Protein AF-A0A353F305-F1 (afdb_monomer)

Mean predicted aligned error: 6.0 Å

Structure (mmCIF, N/CA/C/O backbone):
data_AF-A0A353F305-F1
#
_entry.id   AF-A0A353F305-F1
#
loop_
_atom_site.group_PDB
_atom_site.id
_atom_site.type_symbol
_atom_site.label_atom_id
_atom_site.label_alt_id
_atom_site.label_comp_id
_atom_site.label_asym_id
_atom_site.label_entity_id
_atom_site.label_seq_id
_atom_site.pdbx_PDB_ins_code
_atom_site.Cartn_x
_atom_site.Cartn_y
_atom_site.Cartn_z
_atom_site.occupancy
_atom_site.B_iso_or_equiv
_atom_site.auth_seq_id
_atom_site.auth_comp_id
_atom_site.auth_asym_id
_atom_site.auth_atom_id
_atom_site.pdbx_PDB_model_num
ATOM 1 N N . MET A 1 1 ? -42.795 -4.005 6.510 1.00 40.19 1 MET A N 1
ATOM 2 C CA . MET A 1 1 ? -41.505 -4.086 7.227 1.00 40.19 1 MET A CA 1
ATOM 3 C C . MET A 1 1 ? -40.415 -3.670 6.259 1.00 40.19 1 MET A C 1
ATOM 5 O O . MET A 1 1 ? -40.220 -4.363 5.271 1.00 40.19 1 MET A O 1
ATOM 9 N N . MET A 1 2 ? -39.778 -2.518 6.470 1.00 42.03 2 MET A N 1
ATOM 10 C CA . MET A 1 2 ? -38.551 -2.191 5.739 1.00 42.03 2 MET A CA 1
ATOM 11 C C . MET A 1 2 ? -37.468 -3.121 6.287 1.00 42.03 2 MET A C 1
ATOM 13 O O . MET A 1 2 ? -37.215 -3.100 7.487 1.00 42.03 2 MET A O 1
ATOM 17 N N . SER A 1 3 ? -36.907 -3.991 5.446 1.00 52.03 3 SER A N 1
ATOM 18 C CA . SER A 1 3 ? -35.740 -4.799 5.810 1.00 52.03 3 SER A CA 1
ATOM 19 C C . SER A 1 3 ? -34.637 -3.868 6.306 1.00 52.03 3 SER A C 1
ATOM 21 O O . SER A 1 3 ? -34.387 -2.848 5.654 1.00 52.03 3 SER A O 1
ATOM 23 N N . GLU A 1 4 ? -33.993 -4.193 7.428 1.00 55.91 4 GLU A N 1
ATOM 24 C CA . GLU A 1 4 ? -32.835 -3.435 7.906 1.00 55.91 4 GLU A CA 1
ATOM 25 C C . GLU A 1 4 ? -31.830 -3.226 6.761 1.00 55.91 4 GLU A C 1
ATOM 27 O O . GLU A 1 4 ? -31.598 -4.146 5.964 1.00 55.91 4 GLU A O 1
ATOM 32 N N . PRO A 1 5 ? -31.266 -2.015 6.613 1.00 62.47 5 PRO A N 1
ATOM 33 C CA . PRO A 1 5 ? -30.293 -1.759 5.568 1.00 62.47 5 PRO A CA 1
ATOM 34 C C . PRO A 1 5 ? -29.101 -2.694 5.764 1.00 62.47 5 PRO A C 1
ATOM 36 O O . PRO A 1 5 ? -28.548 -2.789 6.858 1.00 62.47 5 PRO A O 1
ATOM 39 N N . ALA A 1 6 ? -28.705 -3.388 4.696 1.00 81.94 6 ALA A N 1
ATOM 40 C CA . ALA A 1 6 ? -27.577 -4.301 4.761 1.00 81.94 6 ALA A CA 1
ATOM 41 C C . ALA A 1 6 ? -26.323 -3.578 5.291 1.00 81.94 6 ALA A C 1
ATOM 43 O O . ALA A 1 6 ? -26.004 -2.458 4.884 1.00 81.94 6 ALA A O 1
ATOM 44 N N . LEU A 1 7 ? -25.615 -4.219 6.216 1.00 89.12 7 LEU A N 1
ATOM 45 C CA . LEU A 1 7 ? -24.395 -3.681 6.809 1.00 89.12 7 LEU A CA 1
ATOM 46 C C . LEU A 1 7 ? -23.170 -4.092 5.981 1.00 89.12 7 LEU A C 1
ATOM 48 O O . LEU A 1 7 ? -23.134 -5.207 5.445 1.00 89.12 7 LEU A O 1
ATOM 52 N N . PRO A 1 8 ? -22.141 -3.232 5.870 1.00 91.94 8 PRO A N 1
ATOM 53 C CA . PRO A 1 8 ? -20.895 -3.630 5.237 1.00 91.94 8 PRO A CA 1
ATOM 54 C C . PRO A 1 8 ? -20.197 -4.718 6.049 1.00 91.94 8 PRO A C 1
ATOM 56 O O . PRO A 1 8 ? -20.419 -4.854 7.249 1.00 91.94 8 PRO A O 1
ATOM 59 N N . ALA A 1 9 ? -19.323 -5.487 5.395 1.00 90.94 9 ALA A N 1
ATOM 60 C CA . ALA A 1 9 ? -18.724 -6.688 5.983 1.00 90.94 9 ALA A CA 1
ATOM 61 C C . ALA A 1 9 ? -18.075 -6.457 7.359 1.00 90.94 9 ALA A C 1
ATOM 63 O O . ALA A 1 9 ? -18.191 -7.320 8.210 1.00 90.94 9 ALA A O 1
ATOM 64 N N . TRP A 1 10 ? -17.445 -5.304 7.592 1.00 92.94 10 TRP A N 1
ATOM 65 C CA . TRP A 1 10 ? -16.799 -4.946 8.864 1.00 92.94 10 TRP A CA 1
ATOM 66 C C . TRP A 1 10 ? -17.773 -4.487 9.966 1.00 92.94 10 TRP A C 1
ATOM 68 O O . TRP A 1 10 ? -17.414 -4.451 11.142 1.00 92.94 10 TRP A O 1
ATOM 78 N N . ALA A 1 11 ? -19.001 -4.109 9.605 1.00 92.19 11 ALA A N 1
ATOM 79 C CA . ALA A 1 11 ? -20.019 -3.622 10.537 1.00 92.19 11 ALA A CA 1
ATOM 80 C C . ALA A 1 11 ? -20.963 -4.729 11.026 1.00 92.19 11 ALA A C 1
ATOM 82 O O . ALA A 1 11 ? -21.779 -4.477 11.902 1.00 92.19 11 ALA A O 1
ATOM 83 N N . ARG A 1 12 ? -20.872 -5.940 10.467 1.00 90.31 12 ARG A N 1
ATOM 84 C CA . ARG A 1 12 ? -21.695 -7.083 10.875 1.00 90.31 12 ARG A CA 1
ATOM 85 C C . ARG A 1 12 ? -21.122 -7.751 12.121 1.00 90.31 12 ARG A C 1
ATOM 87 O O . ARG A 1 12 ? -19.905 -7.833 12.256 1.00 90.31 12 ARG A O 1
ATOM 94 N N . ASP A 1 13 ? -21.971 -8.285 12.989 1.00 84.06 13 ASP A N 1
ATOM 95 C CA . ASP A 1 13 ? -21.525 -8.956 14.222 1.00 84.06 13 ASP A CA 1
ATOM 96 C C . ASP A 1 13 ? -20.737 -10.240 13.947 1.00 84.06 13 ASP A C 1
ATOM 98 O O . ASP A 1 13 ? -19.790 -10.563 14.657 1.00 84.06 13 ASP A O 1
ATOM 102 N N . ASP A 1 14 ? -21.043 -10.931 12.848 1.00 86.56 14 ASP A N 1
ATOM 103 C CA . ASP A 1 14 ? -20.325 -12.131 12.416 1.00 86.56 14 ASP A CA 1
ATOM 104 C C . ASP A 1 14 ? -18.966 -11.849 11.753 1.00 86.56 14 ASP A C 1
ATOM 106 O O . ASP A 1 14 ? -18.254 -12.788 11.391 1.00 86.56 14 ASP A O 1
ATOM 110 N N . ALA A 1 15 ? -18.581 -10.576 11.609 1.00 85.81 15 ALA A N 1
ATOM 111 C CA . ALA A 1 15 ? -17.321 -10.167 10.991 1.00 85.81 15 ALA A CA 1
ATOM 112 C C . ALA A 1 15 ? -16.086 -10.555 11.810 1.00 85.81 15 ALA A C 1
ATOM 114 O O . ALA A 1 15 ? -14.981 -10.621 11.260 1.00 85.81 15 ALA A O 1
ATOM 115 N N . PHE A 1 16 ? -16.262 -10.770 13.116 1.00 89.94 16 PHE A N 1
ATOM 116 C CA . PHE A 1 16 ? -15.170 -10.978 14.056 1.00 89.94 16 PHE A CA 1
ATOM 117 C C . PHE A 1 16 ? -15.160 -12.397 14.631 1.00 89.94 16 PHE A C 1
ATOM 119 O O . PHE A 1 16 ? -16.224 -13.009 14.775 1.00 89.94 16 PHE A O 1
ATOM 126 N N . PRO A 1 17 ? -13.972 -12.954 14.939 1.00 88.50 17 PRO A N 1
ATOM 127 C CA . PRO A 1 17 ? -13.858 -14.307 15.469 1.00 88.50 17 PRO A CA 1
ATOM 128 C C . PRO A 1 17 ? -14.573 -14.477 16.813 1.00 88.50 17 PRO A C 1
ATOM 130 O O . PRO A 1 17 ? -14.709 -13.528 17.586 1.00 88.50 17 PRO A O 1
ATOM 133 N N . ILE A 1 18 ? -14.971 -15.713 17.103 1.00 89.38 18 ILE A N 1
ATOM 134 C CA . ILE A 1 18 ? -15.419 -16.128 18.438 1.00 89.38 18 ILE A CA 1
ATOM 135 C C . ILE A 1 18 ? -14.226 -16.021 19.398 1.00 89.38 18 ILE A C 1
ATOM 137 O O . ILE A 1 18 ? -13.089 -16.301 19.000 1.00 89.38 18 ILE A O 1
ATOM 141 N N . HIS A 1 19 ? -14.456 -15.569 20.631 1.00 83.06 19 HIS A N 1
ATOM 142 C CA . HIS A 1 19 ? -13.369 -15.457 21.604 1.00 83.06 19 HIS A CA 1
ATOM 143 C C . HIS A 1 19 ? -12.890 -16.849 22.074 1.00 83.06 19 HIS A C 1
ATOM 145 O O . HIS A 1 19 ? -13.676 -17.794 22.114 1.00 83.06 19 HIS A O 1
ATOM 151 N N . PRO A 1 20 ? -11.597 -17.011 22.411 1.00 80.19 20 PRO A N 1
ATOM 152 C CA . PRO A 1 20 ? -10.997 -18.332 22.624 1.00 80.19 20 PRO A CA 1
ATOM 153 C C . PRO A 1 20 ? -11.258 -18.948 24.010 1.00 80.19 20 PRO A C 1
ATOM 155 O O . PRO A 1 20 ? -10.976 -20.126 24.200 1.00 80.19 20 PRO A O 1
ATOM 158 N N . ASP A 1 21 ? -11.742 -18.166 24.979 1.00 74.31 21 ASP A N 1
ATOM 159 C CA . ASP A 1 21 ? -11.797 -18.546 26.399 1.00 74.31 21 ASP A CA 1
ATOM 160 C C . ASP A 1 21 ? -13.230 -18.514 26.960 1.00 74.31 21 ASP A C 1
ATOM 162 O O . ASP A 1 21 ? -14.075 -17.769 26.482 1.00 74.31 21 ASP A O 1
ATOM 166 N N . THR A 1 22 ? -13.494 -19.290 28.007 1.00 72.38 22 THR A N 1
ATOM 167 C CA . THR A 1 22 ? -14.697 -19.216 28.852 1.00 72.38 22 THR A CA 1
ATOM 168 C C . THR A 1 22 ? -14.679 -18.067 29.872 1.00 72.38 22 THR A C 1
ATOM 170 O O . THR A 1 22 ? -15.702 -17.803 30.509 1.00 72.38 22 THR A O 1
ATOM 173 N N . SER A 1 23 ? -13.538 -17.394 30.057 1.00 77.62 23 SER A N 1
ATOM 174 C CA . SER A 1 23 ? -13.395 -16.262 30.975 1.00 77.62 23 SER A CA 1
ATOM 175 C C . SER A 1 23 ? -14.339 -15.110 30.629 1.00 77.62 23 SER A C 1
ATOM 177 O O . SER A 1 23 ? -14.687 -14.864 29.471 1.00 77.62 23 SER A O 1
ATOM 179 N N . LYS A 1 24 ? -14.718 -14.337 31.651 1.00 86.31 24 LYS A N 1
ATOM 180 C CA . LYS A 1 24 ? -15.660 -13.221 31.489 1.00 86.31 24 LYS A CA 1
ATOM 181 C C . LYS A 1 24 ? -15.101 -12.106 30.607 1.00 86.31 24 LYS A C 1
ATOM 183 O O . LYS A 1 24 ? -15.843 -11.520 29.824 1.00 86.31 24 LYS A O 1
ATOM 188 N N . PHE A 1 25 ? -13.821 -11.786 30.749 1.00 91.69 25 PHE A N 1
ATOM 189 C CA . PHE A 1 25 ? -13.165 -10.719 30.002 1.00 91.69 25 PHE A CA 1
ATOM 190 C C . PHE A 1 25 ? -11.824 -11.190 29.451 1.00 91.69 25 PHE A C 1
ATOM 192 O O . PHE A 1 25 ? -11.230 -12.149 29.951 1.00 91.69 25 PHE A O 1
ATOM 199 N N . GLY A 1 26 ? -11.316 -10.465 28.458 1.00 91.62 26 GLY A N 1
ATOM 200 C CA . GLY A 1 26 ? -9.966 -10.680 27.962 1.00 91.62 26 GLY A CA 1
ATOM 201 C C . GLY A 1 26 ? -9.582 -9.814 26.779 1.00 91.62 26 GLY A C 1
ATOM 202 O O . GLY A 1 26 ? -10.377 -9.006 26.293 1.00 91.62 26 GLY A O 1
ATOM 203 N N . VAL A 1 27 ? -8.334 -9.983 26.350 1.00 90.88 27 VAL A N 1
ATOM 204 C CA . VAL A 1 27 ? -7.743 -9.333 25.179 1.00 90.88 27 VAL A CA 1
ATOM 205 C C . VAL A 1 27 ? -7.069 -10.346 24.268 1.00 90.88 27 VAL A C 1
ATOM 207 O O . VAL A 1 27 ? -6.515 -11.336 24.744 1.00 90.88 27 VAL A O 1
ATOM 210 N N . VAL A 1 28 ? -7.062 -10.068 22.967 1.00 89.00 28 VAL A N 1
ATOM 211 C CA . VAL A 1 28 ? -6.170 -10.727 22.005 1.00 89.00 28 VAL A CA 1
ATOM 212 C C . VAL A 1 28 ? -5.295 -9.653 21.381 1.00 89.00 28 VAL A C 1
ATOM 214 O O . VAL A 1 28 ? -5.805 -8.667 20.845 1.00 89.00 28 VAL A O 1
ATOM 217 N N . ASP A 1 29 ? -3.981 -9.827 21.477 1.00 84.38 29 ASP A N 1
ATOM 218 C CA . ASP A 1 29 ? -3.027 -8.907 20.867 1.00 84.38 29 ASP A CA 1
ATOM 219 C C . ASP A 1 29 ? -2.757 -9.229 19.383 1.00 84.38 29 ASP A C 1
ATOM 221 O O . ASP A 1 29 ? -3.229 -10.222 18.824 1.00 84.38 29 ASP A O 1
ATOM 225 N N . HIS A 1 30 ? -1.956 -8.377 18.744 1.00 77.50 30 HIS A N 1
ATOM 226 C CA . HIS A 1 30 ? -1.519 -8.525 17.351 1.00 77.50 30 HIS A CA 1
ATOM 227 C C . HIS A 1 30 ? -0.726 -9.797 17.050 1.00 77.50 30 HIS A C 1
ATOM 229 O O . HIS A 1 30 ? -0.675 -10.236 15.902 1.00 77.50 30 HIS A O 1
ATOM 235 N N . SER A 1 31 ? -0.125 -10.408 18.070 1.00 80.75 31 SER A N 1
ATOM 236 C CA . SER A 1 31 ? 0.563 -11.693 17.962 1.00 80.75 31 SER A CA 1
ATOM 237 C C . SER A 1 31 ? -0.391 -12.875 18.167 1.00 80.75 31 SER A C 1
ATOM 239 O O . SER A 1 31 ? 0.057 -14.016 18.230 1.00 80.75 31 SER A O 1
ATOM 241 N N . ARG A 1 32 ? -1.708 -12.619 18.235 1.00 82.31 32 ARG A N 1
ATOM 242 C CA . ARG A 1 32 ? -2.770 -13.600 18.512 1.00 82.31 32 ARG A CA 1
ATOM 243 C C . ARG A 1 32 ? -2.651 -14.258 19.883 1.00 82.31 32 ARG A C 1
ATOM 245 O O . ARG A 1 32 ? -3.235 -15.317 20.102 1.00 82.31 32 ARG A O 1
ATOM 252 N N . ILE A 1 33 ? -1.938 -13.629 20.811 1.00 85.38 33 ILE A N 1
ATOM 253 C CA . ILE A 1 33 ? -1.828 -14.122 22.178 1.00 85.38 33 ILE A CA 1
ATOM 254 C C . ILE A 1 33 ? -3.030 -13.596 22.957 1.00 85.38 33 ILE A C 1
ATOM 256 O O . ILE A 1 33 ? -3.271 -12.388 23.024 1.00 85.38 33 ILE A O 1
ATOM 260 N N . SER A 1 34 ? -3.797 -14.516 23.539 1.00 88.56 34 SER A N 1
ATOM 261 C CA . SER A 1 34 ? -4.941 -14.194 24.386 1.00 88.56 34 SER A CA 1
ATOM 262 C C . SER A 1 34 ? -4.531 -14.054 25.849 1.00 88.56 34 SER A C 1
ATOM 264 O O . SER A 1 34 ? -3.698 -14.811 26.350 1.00 88.56 34 SER A O 1
ATOM 266 N N . ARG A 1 35 ? -5.145 -13.103 26.555 1.00 90.06 35 ARG A N 1
ATOM 267 C CA . ARG A 1 35 ? -5.060 -12.979 28.016 1.00 90.06 35 ARG A CA 1
ATOM 268 C C . ARG A 1 35 ? -6.441 -12.759 28.597 1.00 90.06 35 ARG A C 1
ATOM 270 O O . ARG A 1 35 ? -7.194 -11.933 28.087 1.00 90.06 35 ARG A O 1
ATOM 277 N N . SER A 1 36 ? -6.718 -13.461 29.680 1.00 91.94 36 SER A N 1
ATOM 278 C CA . SER A 1 36 ? -8.042 -13.553 30.283 1.00 91.94 36 SER A CA 1
ATOM 279 C C . SER A 1 36 ? -8.077 -12.823 31.620 1.00 91.94 36 SER A C 1
ATOM 281 O O . SER A 1 36 ? -7.071 -12.773 32.328 1.00 91.94 36 SER A O 1
ATOM 283 N N . PHE A 1 37 ? -9.229 -12.243 31.944 1.00 91.81 37 PHE A N 1
ATOM 284 C CA . PHE A 1 37 ? -9.465 -11.488 33.172 1.00 91.81 37 PHE A CA 1
ATOM 285 C C . PHE A 1 37 ? -10.825 -11.857 33.766 1.00 91.81 37 PHE A C 1
ATOM 287 O O . PHE A 1 37 ? -11.800 -12.089 33.041 1.00 91.81 37 PHE A O 1
ATOM 294 N N . GLU A 1 38 ? -10.908 -11.853 35.094 1.00 91.56 38 GLU A N 1
ATOM 295 C CA . GLU A 1 38 ? -12.141 -12.185 35.818 1.00 91.56 38 GLU A CA 1
ATOM 296 C C . GLU A 1 38 ? -13.057 -10.968 35.975 1.00 91.56 38 GLU A C 1
ATOM 298 O O . GLU A 1 38 ? -14.282 -11.091 36.101 1.00 91.56 38 GLU A O 1
ATOM 303 N N . SER A 1 39 ? -12.476 -9.767 35.922 1.00 93.06 39 SER A N 1
ATOM 304 C CA . SER A 1 39 ? -13.190 -8.508 36.102 1.00 93.06 39 SER A CA 1
ATOM 305 C C . SER A 1 39 ? -12.875 -7.476 35.019 1.00 93.06 39 SER A C 1
ATOM 307 O O . SER A 1 39 ? -11.817 -7.464 34.388 1.00 93.06 39 SER A O 1
ATOM 309 N N . LEU A 1 40 ? -13.811 -6.543 34.825 1.00 92.19 40 LEU A N 1
ATOM 310 C CA . LEU A 1 40 ? -13.615 -5.407 33.924 1.00 92.19 40 LEU A CA 1
ATOM 311 C C . LEU A 1 40 ? -12.488 -4.479 34.409 1.00 92.19 40 LEU A C 1
ATOM 313 O O . LEU A 1 40 ? -11.862 -3.805 33.594 1.00 92.19 40 LEU A O 1
ATOM 317 N N . ASP A 1 41 ? -12.249 -4.405 35.717 1.00 93.25 41 ASP A N 1
ATOM 318 C CA . ASP A 1 41 ? -11.237 -3.514 36.282 1.00 93.25 41 ASP A CA 1
ATOM 319 C C . ASP A 1 41 ? -9.818 -4.062 36.083 1.00 93.25 41 ASP A C 1
ATOM 321 O O . ASP A 1 41 ? -8.916 -3.285 35.772 1.00 93.25 41 ASP A O 1
ATOM 325 N N . GLU A 1 42 ? -9.633 -5.385 36.116 1.00 92.44 42 GLU A N 1
ATOM 326 C CA . GLU A 1 42 ? -8.389 -6.033 35.672 1.00 92.44 42 GLU A CA 1
ATOM 327 C C . GLU A 1 42 ? -8.100 -5.755 34.193 1.00 92.44 42 GLU A C 1
ATOM 329 O O . GLU A 1 42 ? -6.986 -5.360 33.841 1.00 92.44 42 GLU A O 1
ATOM 334 N N . LEU A 1 43 ? -9.119 -5.880 33.332 1.00 91.69 43 LEU A N 1
ATOM 335 C CA . LEU A 1 43 ? -8.992 -5.543 31.915 1.00 91.69 43 LEU A CA 1
ATOM 336 C C . LEU A 1 43 ? -8.576 -4.073 31.738 1.00 91.69 43 LEU A C 1
ATOM 338 O O . LEU A 1 43 ? -7.619 -3.788 31.023 1.00 91.69 43 LEU A O 1
ATOM 342 N N . LYS A 1 44 ? -9.237 -3.126 32.416 1.00 92.00 44 LYS A N 1
ATOM 343 C CA . LYS A 1 44 ? -8.851 -1.703 32.371 1.00 92.00 44 LYS A CA 1
ATOM 344 C C . LYS A 1 44 ? -7.405 -1.486 32.808 1.00 92.00 44 LYS A C 1
ATOM 346 O O . LYS A 1 44 ? -6.664 -0.807 32.101 1.00 92.00 44 LYS A O 1
ATOM 351 N N . ALA A 1 45 ? -6.995 -2.075 33.933 1.00 89.75 45 ALA A N 1
ATOM 352 C CA . ALA A 1 45 ? -5.632 -1.954 34.444 1.00 89.75 45 ALA A CA 1
ATOM 353 C C . ALA A 1 45 ? -4.602 -2.459 33.422 1.00 89.75 45 ALA A C 1
ATOM 355 O O . ALA A 1 45 ? -3.586 -1.803 33.185 1.00 89.75 45 ALA A O 1
ATOM 356 N N . HIS A 1 46 ? -4.899 -3.572 32.744 1.00 88.62 46 HIS A N 1
ATOM 357 C CA . HIS A 1 46 ? -4.064 -4.087 31.665 1.00 88.62 46 HIS A CA 1
ATOM 358 C C . HIS A 1 46 ? -3.957 -3.106 30.484 1.00 88.62 46 HIS A C 1
ATOM 360 O O . HIS A 1 46 ? -2.856 -2.817 30.008 1.00 88.62 46 HIS A O 1
ATOM 366 N N . LEU A 1 47 ? -5.085 -2.548 30.032 1.00 86.19 47 LEU A N 1
ATOM 367 C CA . LEU A 1 47 ? -5.135 -1.613 28.901 1.00 86.19 47 LEU A CA 1
ATOM 368 C C . LEU A 1 47 ? -4.424 -0.280 29.181 1.00 86.19 47 LEU A C 1
ATOM 370 O O . LEU A 1 47 ? -3.913 0.346 28.250 1.00 86.19 47 LEU A O 1
ATOM 374 N N . GLU A 1 48 ? -4.377 0.164 30.436 1.00 85.69 48 GLU A N 1
ATOM 375 C CA . GLU A 1 48 ? -3.710 1.413 30.824 1.00 85.69 48 GLU A CA 1
ATOM 376 C C . GLU A 1 48 ? -2.184 1.320 30.808 1.00 85.69 48 GLU A C 1
ATOM 378 O O . GLU A 1 48 ? -1.519 2.325 30.561 1.00 85.69 48 GLU A O 1
ATOM 383 N N . VAL A 1 49 ? -1.639 0.132 31.074 1.00 80.62 49 VAL A N 1
ATOM 384 C CA . VAL A 1 49 ? -0.189 -0.099 31.197 1.00 80.62 49 VAL A CA 1
ATOM 385 C C . VAL A 1 49 ? 0.392 -0.777 29.953 1.00 80.62 49 VAL A C 1
ATOM 387 O O . VAL A 1 49 ? 1.595 -0.692 29.702 1.00 80.62 49 VAL A O 1
ATOM 390 N N . GLY A 1 50 ? -0.439 -1.448 29.149 1.00 70.50 50 GLY A N 1
ATOM 391 C CA . GLY A 1 50 ? 0.021 -2.148 27.953 1.00 70.50 50 GLY A CA 1
ATOM 392 C C . GLY A 1 50 ? 0.758 -1.219 26.983 1.00 70.50 50 GLY A C 1
ATOM 393 O O . GLY A 1 50 ? 0.399 -0.055 26.828 1.00 70.50 50 GLY A O 1
ATOM 394 N N . LYS A 1 51 ? 1.740 -1.748 26.256 1.00 65.56 51 LYS A N 1
ATOM 395 C CA . LYS A 1 51 ? 2.393 -1.050 25.138 1.00 65.56 51 LYS A CA 1
ATOM 396 C C . LYS A 1 51 ? 1.937 -1.653 23.811 1.00 65.56 51 LYS A C 1
ATOM 398 O O . LYS A 1 51 ? 1.510 -2.802 23.777 1.00 65.56 51 LYS A O 1
ATOM 403 N N . GLY A 1 52 ? 1.994 -0.876 22.733 1.00 63.66 52 GLY A N 1
ATOM 404 C CA . GLY A 1 52 ? 1.633 -1.340 21.389 1.00 63.66 52 GLY A CA 1
ATOM 405 C C . GLY A 1 52 ? 0.151 -1.199 21.036 1.00 63.66 52 GLY A C 1
ATOM 406 O O . GLY A 1 52 ? -0.613 -0.488 21.690 1.00 63.66 52 GLY A O 1
ATOM 407 N N . ARG A 1 53 ? -0.258 -1.847 19.952 1.00 64.94 53 ARG A N 1
ATOM 408 C CA . ARG A 1 53 ? -1.610 -1.742 19.406 1.00 64.94 53 ARG A CA 1
ATOM 409 C C . ARG A 1 53 ? -2.562 -2.713 20.114 1.00 64.94 53 ARG A C 1
ATOM 411 O O . ARG A 1 53 ? -2.174 -3.836 20.425 1.00 64.94 53 ARG A O 1
ATOM 418 N N . LEU A 1 54 ? -3.774 -2.248 20.413 1.00 70.19 54 LEU A N 1
ATOM 419 C CA . LEU A 1 54 ? -4.850 -3.087 20.938 1.00 70.19 54 LEU A CA 1
ATOM 420 C C . LEU A 1 54 ? -5.648 -3.620 19.761 1.00 70.19 54 LEU A C 1
ATOM 422 O O . LEU A 1 54 ? -6.166 -2.821 18.984 1.00 70.19 54 LEU A O 1
ATOM 426 N N . ASP A 1 55 ? -5.736 -4.941 19.652 1.00 77.19 55 ASP A N 1
ATOM 427 C CA . ASP A 1 55 ? -6.443 -5.554 18.538 1.00 77.19 55 ASP A CA 1
ATOM 428 C C . ASP A 1 55 ? -7.854 -5.963 18.953 1.00 77.19 55 ASP A C 1
ATOM 430 O O . ASP A 1 55 ? -8.819 -5.417 18.433 1.00 77.19 55 ASP A O 1
ATOM 434 N N . TRP A 1 56 ? -8.007 -6.845 19.940 1.00 89.38 56 TRP A N 1
ATOM 435 C CA . TRP A 1 56 ? -9.335 -7.333 20.318 1.00 89.38 56 TRP A CA 1
ATOM 436 C C . TRP A 1 56 ? -9.545 -7.380 21.816 1.00 89.38 56 TRP A C 1
ATOM 438 O O . TRP A 1 56 ? -8.614 -7.626 22.583 1.00 89.38 56 TRP A O 1
ATOM 448 N N . VAL A 1 57 ? -10.804 -7.232 22.214 1.00 92.50 57 VAL A N 1
ATOM 449 C CA . VAL A 1 57 ? -11.282 -7.502 23.570 1.00 92.50 57 VAL A CA 1
ATOM 450 C C . VAL A 1 57 ? -12.528 -8.385 23.519 1.00 92.50 57 VAL A C 1
ATOM 452 O O . VAL A 1 57 ? -13.230 -8.409 22.508 1.00 92.50 57 VAL A O 1
ATOM 455 N N . TRP A 1 58 ? -12.831 -9.095 24.603 1.00 92.50 58 TRP A N 1
ATOM 456 C CA . TRP A 1 58 ? -14.135 -9.740 24.789 1.00 92.50 58 TRP A CA 1
ATOM 457 C C . TRP A 1 58 ? -14.728 -9.421 26.160 1.00 92.50 58 TRP A C 1
ATOM 459 O O . TRP A 1 58 ? -14.029 -9.023 27.097 1.00 92.50 58 TRP A O 1
ATOM 469 N N . THR A 1 59 ? -16.050 -9.553 26.252 1.00 90.75 59 THR A N 1
ATOM 470 C CA . THR A 1 59 ? -16.835 -9.326 27.472 1.00 90.75 59 THR A CA 1
ATOM 471 C C . THR A 1 59 ? -17.966 -10.346 27.537 1.00 90.75 59 THR A C 1
ATOM 473 O O . THR A 1 59 ? -18.352 -10.850 26.486 1.00 90.75 59 THR A O 1
ATOM 476 N N . PRO A 1 60 ? -18.638 -10.541 28.687 1.00 87.38 60 PRO A N 1
ATOM 477 C CA . PRO A 1 60 ? -19.723 -11.520 28.797 1.00 87.38 60 PRO A CA 1
ATOM 478 C C . PRO A 1 60 ? -20.961 -11.188 27.951 1.00 87.38 60 PRO A C 1
ATOM 480 O O . PRO A 1 60 ? -21.916 -11.954 27.929 1.00 87.38 60 PRO A O 1
ATOM 483 N N . LYS A 1 61 ? -20.997 -10.004 27.323 1.00 86.00 61 LYS A N 1
ATOM 484 C CA . LYS A 1 61 ? -22.116 -9.540 26.496 1.00 86.00 61 LYS A CA 1
ATOM 485 C C . LYS A 1 61 ? -22.046 -10.015 25.044 1.00 86.00 61 LYS A C 1
ATOM 487 O O . LYS A 1 61 ? -23.026 -9.837 24.332 1.00 86.00 61 LYS A O 1
ATOM 492 N N . SER A 1 62 ? -20.899 -10.527 24.606 1.00 84.31 62 SER A N 1
ATOM 493 C CA . SER A 1 62 ? -20.645 -10.938 23.226 1.00 84.31 62 SER A CA 1
ATOM 494 C C . SER A 1 62 ? -19.838 -12.227 23.241 1.00 84.31 62 SER A C 1
ATOM 496 O O . SER A 1 62 ? -18.813 -12.300 23.909 1.00 84.31 62 SER A O 1
ATOM 498 N N . ASP A 1 63 ? -20.278 -13.209 22.466 1.00 87.12 63 ASP A N 1
ATOM 499 C CA . ASP A 1 63 ? -19.547 -14.445 22.172 1.00 87.12 63 ASP A CA 1
ATOM 500 C C . ASP A 1 63 ? -18.367 -14.214 21.206 1.00 87.12 63 ASP A C 1
ATOM 502 O O . ASP A 1 63 ? -17.521 -15.085 20.986 1.00 87.12 63 ASP A O 1
ATOM 506 N N . ARG A 1 64 ? -18.276 -13.013 20.632 1.00 90.25 64 ARG A N 1
ATOM 507 C CA . ARG A 1 64 ? -17.241 -12.615 19.678 1.00 90.25 64 ARG A CA 1
ATOM 508 C C . ARG A 1 64 ? -16.314 -11.551 20.226 1.00 90.25 64 ARG A C 1
ATOM 510 O O . ARG A 1 64 ? -16.677 -10.751 21.092 1.00 90.25 64 ARG A O 1
ATOM 517 N N . LEU A 1 65 ? -15.116 -11.542 19.654 1.00 92.25 65 LEU A N 1
ATOM 518 C CA . LEU A 1 65 ? -14.152 -10.464 19.794 1.00 92.25 65 LEU A CA 1
ATOM 519 C C . LEU A 1 65 ? -14.742 -9.160 19.243 1.00 92.25 65 LEU A C 1
ATOM 521 O O . LEU A 1 65 ? -15.359 -9.151 18.180 1.00 92.25 65 LEU A O 1
ATOM 525 N N . VAL A 1 66 ? -14.514 -8.059 19.951 1.00 92.81 66 VAL A N 1
ATOM 526 C CA . VAL A 1 66 ? -14.970 -6.716 19.572 1.00 92.81 66 VAL A CA 1
ATOM 527 C C . VAL A 1 66 ? -13.817 -5.722 19.641 1.00 92.81 66 VAL A C 1
ATOM 529 O O . VAL A 1 66 ? -12.787 -5.986 20.275 1.00 92.81 66 VAL A O 1
ATOM 532 N N . ALA A 1 67 ? -13.986 -4.571 18.993 1.00 92.62 67 ALA A N 1
ATOM 533 C CA . ALA A 1 67 ? -13.043 -3.475 19.147 1.00 92.62 67 ALA A CA 1
ATOM 534 C C . ALA A 1 67 ? -13.110 -2.914 20.584 1.00 92.62 67 ALA A C 1
ATOM 536 O O . ALA A 1 67 ? -14.203 -2.830 21.157 1.00 92.62 67 ALA A O 1
ATOM 537 N N . PRO A 1 68 ? -11.987 -2.472 21.182 1.00 92.00 68 PRO A N 1
ATOM 538 C CA . PRO A 1 68 ? -11.998 -1.816 22.493 1.00 92.00 68 PRO A CA 1
ATOM 539 C C . PRO A 1 68 ? -12.985 -0.640 22.589 1.00 92.00 68 PRO A C 1
ATOM 541 O O . PRO A 1 68 ? -13.601 -0.419 23.634 1.00 92.00 68 PRO A O 1
ATOM 544 N N . GLU A 1 69 ? -13.157 0.092 21.488 1.00 92.12 69 GLU A N 1
ATOM 545 C CA . GLU A 1 69 ? -14.046 1.243 21.348 1.00 92.12 69 GLU A CA 1
ATOM 546 C C . GLU A 1 69 ? -15.533 0.882 21.497 1.00 92.12 69 GLU A C 1
ATOM 548 O O . GLU A 1 69 ? -16.345 1.739 21.840 1.00 92.12 69 GLU A O 1
ATOM 553 N N . GLU A 1 70 ? -15.904 -0.389 21.314 1.00 92.19 70 GLU A N 1
ATOM 554 C CA . GLU A 1 70 ? -17.286 -0.868 21.466 1.00 92.19 70 GLU A CA 1
ATOM 555 C C . GLU A 1 70 ? -17.726 -0.972 22.930 1.00 92.19 70 GLU A C 1
ATOM 557 O O . GLU A 1 70 ? -18.903 -1.191 23.219 1.00 92.19 70 GLU A O 1
ATOM 562 N N . ILE A 1 71 ? -16.802 -0.792 23.880 1.00 92.44 71 ILE A N 1
ATOM 563 C CA . ILE A 1 71 ? -17.081 -0.870 25.312 1.00 92.44 71 ILE A CA 1
ATOM 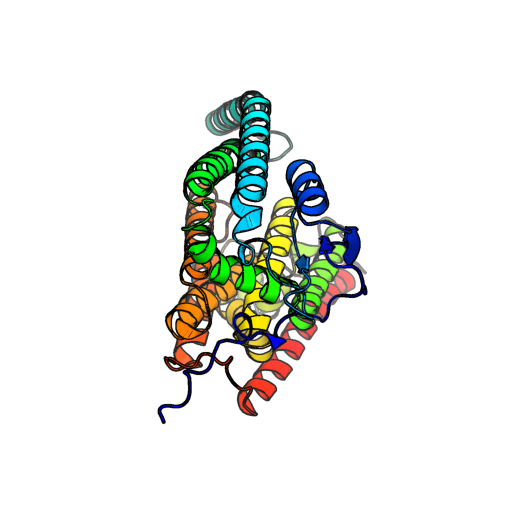564 C C . ILE A 1 71 ? -16.935 0.530 25.923 1.00 92.44 71 ILE A C 1
ATOM 566 O O . ILE A 1 71 ? -15.840 0.909 26.346 1.00 92.44 71 ILE A O 1
ATOM 570 N N . PRO A 1 72 ? -18.035 1.290 26.113 1.00 92.31 72 PRO A N 1
ATOM 571 C CA . PRO A 1 72 ? -17.966 2.655 26.642 1.00 92.31 72 PRO A CA 1
ATOM 572 C C . PRO A 1 72 ? -17.255 2.771 27.992 1.00 92.31 72 PRO A C 1
ATOM 574 O O . PRO A 1 72 ? -16.621 3.777 28.309 1.00 92.31 72 PRO A O 1
ATOM 577 N N . LYS A 1 73 ? -17.312 1.710 28.805 1.00 93.06 73 LYS A N 1
ATOM 578 C CA . LYS A 1 73 ? -16.638 1.652 30.108 1.00 93.06 73 LYS A CA 1
ATOM 579 C C . LYS A 1 73 ? -15.106 1.670 30.007 1.00 93.06 73 LYS A C 1
ATOM 581 O O . LYS A 1 73 ? -14.474 1.978 31.016 1.00 93.06 73 LYS A O 1
ATOM 586 N N . LEU A 1 74 ? -14.527 1.375 28.841 1.00 92.12 74 LEU A N 1
ATOM 587 C CA . LEU A 1 74 ? -13.085 1.433 28.588 1.00 92.12 74 LEU A CA 1
ATOM 588 C C . LEU A 1 74 ? -12.597 2.821 28.151 1.00 92.12 74 LEU A C 1
ATOM 590 O O . LEU A 1 74 ? -11.389 3.038 28.112 1.00 92.12 74 LEU A O 1
ATOM 594 N N . ALA A 1 75 ? -13.494 3.781 27.889 1.00 92.00 75 ALA A N 1
ATOM 595 C CA . ALA A 1 75 ? -13.125 5.099 27.366 1.00 92.00 75 ALA A CA 1
ATOM 596 C C . ALA A 1 75 ? -12.041 5.812 28.188 1.00 92.00 75 ALA A C 1
ATOM 598 O O . ALA A 1 75 ? -11.092 6.345 27.620 1.00 92.00 75 ALA A O 1
ATOM 599 N N . GLY A 1 76 ? -12.125 5.760 29.522 1.00 91.94 76 GLY A N 1
ATOM 600 C CA . GLY A 1 76 ? -11.110 6.354 30.400 1.00 91.94 76 GLY A CA 1
ATOM 601 C C . GLY A 1 76 ? -9.726 5.715 30.237 1.00 91.94 76 GLY A C 1
ATOM 602 O O . GLY A 1 76 ? -8.726 6.427 30.129 1.00 91.94 76 GLY A O 1
ATOM 603 N N . SER A 1 77 ? -9.671 4.386 30.149 1.00 91.31 77 SER A N 1
ATOM 604 C CA . SER A 1 77 ? -8.424 3.636 29.980 1.00 91.31 77 SER A CA 1
ATOM 605 C C . SER A 1 77 ? -7.821 3.850 28.587 1.00 91.31 77 SER A C 1
ATOM 607 O O . SER A 1 77 ? -6.622 4.102 28.471 1.00 91.31 77 SER A O 1
ATOM 609 N N . LEU A 1 78 ? -8.649 3.867 27.535 1.00 90.19 78 LEU A N 1
ATOM 610 C CA . LEU A 1 78 ? -8.213 4.188 26.169 1.00 90.19 78 LEU A CA 1
ATOM 611 C C . LEU A 1 78 ? -7.724 5.636 26.050 1.00 90.19 78 LEU A C 1
ATOM 613 O O . LEU A 1 78 ? -6.693 5.890 25.428 1.00 90.19 78 LEU A O 1
ATOM 617 N N . LYS A 1 79 ? -8.404 6.587 26.703 1.00 91.44 79 LYS A N 1
ATOM 618 C CA . LYS A 1 79 ? -7.967 7.986 26.782 1.00 91.44 79 LYS A CA 1
ATOM 619 C C . LYS A 1 79 ? -6.590 8.101 27.423 1.00 91.44 79 LYS A C 1
ATOM 621 O O . LYS A 1 79 ? -5.709 8.755 26.867 1.00 91.44 79 LYS A O 1
ATOM 626 N N . LYS A 1 80 ? -6.390 7.455 28.575 1.00 90.06 80 LYS A N 1
ATOM 627 C CA . LYS A 1 80 ? -5.104 7.450 29.283 1.00 90.06 80 LYS A CA 1
ATOM 628 C C . LYS A 1 80 ? -3.998 6.862 28.409 1.00 90.06 80 LYS A C 1
ATOM 630 O O . LYS A 1 80 ? -2.951 7.486 28.264 1.00 90.06 80 LYS A O 1
ATOM 635 N N . ARG A 1 81 ? -4.266 5.733 27.748 1.00 88.50 81 ARG A N 1
ATOM 636 C CA . ARG A 1 81 ? -3.346 5.105 26.791 1.00 88.50 81 ARG A CA 1
ATOM 637 C C . ARG A 1 81 ? -2.974 6.043 25.637 1.00 88.50 81 ARG A C 1
ATOM 639 O O . ARG A 1 81 ? -1.795 6.226 25.352 1.00 88.50 81 ARG A O 1
ATOM 646 N N . CYS A 1 82 ? -3.962 6.686 25.018 1.00 88.56 82 CYS A N 1
ATOM 647 C CA . CYS A 1 82 ? -3.752 7.646 23.933 1.00 88.56 82 CYS A CA 1
ATOM 648 C C . CYS A 1 82 ? -2.862 8.826 24.365 1.00 88.56 82 CYS A C 1
ATOM 650 O O . CYS A 1 82 ? -2.006 9.277 23.604 1.00 88.56 82 CYS A O 1
ATOM 652 N N . LEU A 1 83 ? -3.031 9.318 25.597 1.00 90.88 83 LEU A N 1
ATOM 653 C CA . LEU A 1 83 ? -2.202 10.390 26.156 1.00 90.88 83 LEU A CA 1
ATOM 654 C C . LEU A 1 83 ? -0.770 9.937 26.459 1.00 90.88 83 LEU A C 1
ATOM 656 O O . LEU A 1 83 ? 0.151 10.724 26.251 1.00 90.88 83 LEU A O 1
ATOM 660 N N . ILE A 1 84 ? -0.579 8.694 26.912 1.00 89.44 84 ILE A N 1
ATOM 661 C CA . ILE A 1 84 ? 0.752 8.108 27.124 1.00 89.44 84 ILE A CA 1
ATOM 662 C C . ILE A 1 84 ? 1.508 8.040 25.794 1.00 89.44 84 ILE A C 1
ATOM 664 O O . ILE A 1 84 ? 2.600 8.593 25.701 1.00 89.44 84 ILE A O 1
ATOM 668 N N . PHE A 1 85 ? 0.907 7.476 24.741 1.00 88.56 85 PHE A N 1
ATOM 669 C CA . PHE A 1 85 ? 1.550 7.412 23.420 1.00 88.56 85 PHE A CA 1
ATOM 670 C C . PHE A 1 85 ? 1.843 8.796 22.845 1.00 88.56 85 PHE A C 1
ATOM 672 O O . PHE A 1 85 ? 2.942 9.051 22.366 1.00 88.56 85 PHE A O 1
ATOM 679 N N . ALA A 1 86 ? 0.914 9.744 22.986 1.00 90.94 86 ALA A N 1
ATOM 680 C CA . ALA A 1 86 ? 1.169 11.116 22.567 1.00 90.94 86 ALA A CA 1
ATOM 681 C C . ALA A 1 86 ? 2.271 11.814 23.390 1.00 90.94 86 ALA A C 1
ATOM 683 O O . ALA A 1 86 ? 2.852 12.798 22.931 1.00 90.94 86 ALA A O 1
ATOM 684 N N . ALA A 1 87 ? 2.544 11.383 24.622 1.00 92.12 87 ALA A N 1
ATOM 685 C CA . ALA A 1 87 ? 3.676 11.878 25.400 1.00 92.12 87 ALA A CA 1
ATOM 686 C C . ALA A 1 87 ? 4.993 11.245 24.928 1.00 92.12 87 ALA A C 1
ATOM 688 O O . ALA A 1 87 ? 5.964 11.976 24.732 1.00 92.12 87 ALA A O 1
ATOM 689 N N . GLU A 1 88 ? 5.000 9.932 24.685 1.00 91.81 88 GLU A N 1
ATOM 690 C CA . GLU A 1 88 ? 6.145 9.195 24.133 1.00 91.81 88 GLU A CA 1
ATOM 691 C C . GLU A 1 88 ? 6.563 9.746 22.759 1.00 91.81 88 GLU A C 1
ATOM 693 O O . GLU A 1 88 ? 7.742 10.021 22.547 1.00 91.81 88 GLU A O 1
ATOM 698 N N . ASP A 1 89 ? 5.609 10.015 21.864 1.00 92.44 89 ASP A N 1
ATOM 699 C CA . ASP A 1 89 ? 5.864 10.588 20.536 1.00 92.44 89 ASP A CA 1
ATOM 700 C C . ASP A 1 89 ? 6.454 12.011 20.600 1.00 92.44 89 ASP A C 1
ATOM 702 O O . ASP A 1 89 ? 7.346 12.356 19.819 1.00 92.44 89 ASP A O 1
ATOM 706 N N . VAL A 1 90 ? 5.996 12.854 21.541 1.00 94.75 90 VAL A N 1
ATOM 707 C CA . VAL A 1 90 ? 6.599 14.184 21.764 1.00 94.75 90 VAL A CA 1
ATOM 708 C C . VAL A 1 90 ? 8.014 14.057 22.300 1.00 94.75 90 VAL A C 1
ATOM 710 O O . VAL A 1 90 ? 8.888 14.811 21.870 1.00 94.75 90 VAL A O 1
ATOM 713 N N . ASP A 1 91 ? 8.243 13.153 23.250 1.00 95.00 91 ASP A N 1
ATOM 714 C CA . ASP A 1 91 ? 9.573 12.950 23.815 1.00 95.00 91 ASP A CA 1
ATOM 715 C C . ASP A 1 91 ? 10.541 12.416 22.753 1.00 95.00 91 ASP A C 1
ATOM 717 O O . ASP A 1 91 ? 11.649 12.932 22.610 1.00 95.00 91 ASP A O 1
ATOM 721 N N . TYR A 1 92 ? 10.087 11.476 21.921 1.00 93.69 92 TYR A N 1
ATOM 722 C CA . TYR A 1 92 ? 10.835 10.990 20.768 1.00 93.69 92 TYR A CA 1
ATOM 723 C C . TYR A 1 92 ? 11.184 12.129 19.804 1.00 93.69 92 TYR A C 1
ATOM 725 O O . TYR A 1 92 ? 12.364 12.345 19.529 1.00 93.69 92 TYR A O 1
ATOM 733 N N . ALA A 1 93 ? 10.193 12.919 19.369 1.00 94.62 93 ALA A N 1
ATOM 734 C CA . ALA A 1 93 ? 10.415 14.065 18.486 1.00 94.62 93 ALA A CA 1
ATOM 735 C C . ALA A 1 93 ? 11.390 15.086 19.091 1.00 94.62 93 ALA A C 1
ATOM 737 O O . ALA A 1 93 ? 12.234 15.640 18.392 1.00 94.62 93 ALA A O 1
ATOM 738 N N . ARG A 1 94 ? 11.301 15.342 20.401 1.00 96.38 94 ARG A N 1
ATOM 739 C CA . ARG A 1 94 ? 12.211 16.253 21.106 1.00 96.38 94 ARG A CA 1
ATOM 740 C C . ARG A 1 94 ? 13.648 15.732 21.094 1.00 96.38 94 ARG A C 1
ATOM 742 O O . ARG A 1 94 ? 14.564 16.528 20.911 1.00 96.38 94 ARG A O 1
ATOM 749 N N . ARG A 1 95 ? 13.852 14.424 21.279 1.00 96.31 95 ARG A N 1
ATOM 750 C CA . ARG A 1 95 ? 15.183 13.791 21.262 1.00 96.31 95 ARG A CA 1
ATOM 751 C C . ARG A 1 95 ? 15.797 13.766 19.862 1.00 96.31 95 ARG A C 1
ATOM 753 O O . ARG A 1 95 ? 17.005 13.939 19.729 1.00 96.31 95 ARG A O 1
ATOM 760 N N . THR A 1 96 ? 14.991 13.563 18.823 1.00 95.50 96 THR A N 1
ATOM 761 C CA . THR A 1 96 ? 15.462 13.474 17.430 1.00 95.50 96 THR A CA 1
ATOM 762 C C . THR A 1 96 ? 15.594 14.835 16.744 1.00 95.50 96 THR A C 1
ATOM 764 O O . THR A 1 96 ? 16.384 14.961 15.801 1.00 95.50 96 THR A O 1
ATOM 767 N N . ALA A 1 97 ? 14.881 15.867 17.212 1.00 96.56 97 ALA A N 1
ATOM 768 C CA . ALA A 1 97 ? 14.880 17.201 16.611 1.00 96.56 97 ALA A CA 1
ATOM 769 C C . ALA A 1 97 ? 16.278 17.830 16.452 1.00 96.56 97 ALA A C 1
ATOM 771 O O . ALA A 1 97 ? 16.556 18.308 15.352 1.00 96.56 97 ALA A O 1
ATOM 772 N N . PRO A 1 98 ? 17.187 17.814 17.452 1.00 97.12 98 PRO A N 1
ATOM 773 C CA . PRO A 1 98 ? 18.520 18.393 17.286 1.00 97.12 98 PRO A CA 1
ATOM 774 C C . PRO A 1 98 ? 19.330 17.672 16.206 1.00 97.12 98 PRO A C 1
ATOM 776 O O . PRO A 1 98 ? 19.868 18.314 15.309 1.00 97.12 98 PRO A O 1
ATOM 779 N N . LEU A 1 99 ? 19.363 16.335 16.245 1.00 95.88 99 LEU A N 1
ATOM 780 C CA . LEU A 1 99 ? 20.130 15.519 15.300 1.00 95.88 99 LEU A CA 1
ATOM 781 C C . LEU A 1 99 ? 19.626 15.702 13.865 1.00 95.88 99 LEU A C 1
ATOM 783 O O . LEU A 1 99 ? 20.398 15.985 12.952 1.00 95.88 99 LEU A O 1
ATOM 787 N N . THR A 1 100 ? 18.318 15.552 13.670 1.00 95.75 100 THR A N 1
ATOM 788 C CA . THR A 1 100 ? 17.703 15.673 12.344 1.00 95.75 100 THR A CA 1
ATOM 789 C C . THR A 1 100 ? 17.725 17.111 11.833 1.00 95.75 100 THR A C 1
ATOM 791 O O . THR A 1 100 ? 17.941 17.322 10.644 1.00 95.75 100 THR A O 1
ATOM 794 N N . GLY A 1 101 ? 17.575 18.105 12.713 1.00 96.06 101 GLY A N 1
ATOM 795 C CA . GLY A 1 101 ? 17.706 19.521 12.371 1.00 96.06 101 GLY A CA 1
ATOM 796 C C . GLY A 1 101 ? 19.120 19.876 11.909 1.00 96.06 101 GLY A C 1
ATOM 797 O O . GLY A 1 101 ? 19.280 20.474 10.848 1.00 96.06 101 GLY A O 1
ATOM 798 N N . ILE A 1 102 ? 20.151 19.437 12.641 1.00 97.50 102 ILE A N 1
ATOM 799 C CA . ILE A 1 102 ? 21.557 19.597 12.231 1.00 97.50 102 ILE A CA 1
ATOM 800 C C . ILE A 1 102 ? 21.811 18.890 10.898 1.00 97.50 102 ILE A C 1
ATOM 802 O O . ILE A 1 102 ? 22.449 19.467 10.022 1.00 97.50 102 ILE A O 1
ATOM 806 N N . ALA A 1 103 ? 21.282 17.679 10.705 1.00 95.00 103 ALA A N 1
ATOM 807 C CA . ALA A 1 103 ? 21.420 16.959 9.443 1.00 95.00 103 ALA A CA 1
ATOM 808 C C . ALA A 1 103 ? 20.789 17.724 8.265 1.00 95.00 103 ALA A C 1
ATOM 810 O O . ALA A 1 103 ? 21.377 17.771 7.186 1.00 95.00 103 ALA A O 1
ATOM 811 N N . VAL A 1 104 ? 19.629 18.365 8.456 1.00 96.00 104 VAL A N 1
ATOM 812 C CA . VAL A 1 104 ? 19.013 19.230 7.434 1.00 96.00 104 VAL A CA 1
ATOM 813 C C . VAL A 1 104 ? 19.899 20.435 7.129 1.00 96.00 104 VAL A C 1
ATOM 815 O O . VAL A 1 104 ? 20.158 20.708 5.959 1.00 96.00 104 VAL A O 1
ATOM 818 N N . LEU A 1 105 ? 20.409 21.124 8.154 1.00 97.50 105 LEU A N 1
ATOM 819 C CA . LEU A 1 105 ? 21.301 22.276 7.975 1.00 97.50 105 LEU A CA 1
ATOM 820 C C . LEU A 1 105 ? 22.603 21.888 7.262 1.00 97.50 105 LEU A C 1
ATOM 822 O O . LEU A 1 105 ? 23.032 22.581 6.342 1.00 97.50 105 LEU A O 1
ATOM 826 N N . TYR A 1 106 ? 23.200 20.756 7.634 1.00 96.31 106 TYR A N 1
ATOM 827 C CA . TYR A 1 106 ? 24.385 20.220 6.971 1.00 96.31 106 TYR A CA 1
ATOM 828 C C . TYR A 1 106 ? 24.080 19.801 5.530 1.00 96.31 106 TYR A C 1
ATOM 830 O O . TYR A 1 106 ? 24.835 20.131 4.620 1.00 96.31 106 TYR A O 1
ATOM 838 N N . GLY A 1 107 ? 22.935 19.158 5.290 1.00 94.44 107 GLY A N 1
ATOM 839 C CA . GLY A 1 107 ? 22.476 18.834 3.942 1.00 94.44 107 GLY A CA 1
ATOM 840 C C . GLY A 1 107 ? 22.311 20.077 3.069 1.00 94.44 107 GLY A C 1
ATOM 841 O O . GLY A 1 107 ? 22.744 20.081 1.917 1.00 94.44 107 GLY A O 1
ATOM 842 N N . LEU A 1 108 ? 21.762 21.156 3.632 1.00 95.62 108 LEU A N 1
ATOM 843 C CA . LEU A 1 108 ? 21.607 22.435 2.943 1.00 95.62 108 LEU A CA 1
ATOM 844 C C . LEU A 1 108 ? 22.969 23.054 2.629 1.00 95.62 108 LEU A C 1
ATOM 846 O O . LEU A 1 108 ? 23.202 23.474 1.499 1.00 95.62 108 LEU A O 1
ATOM 850 N N . TYR A 1 109 ? 23.885 23.051 3.597 1.00 96.69 109 TYR A N 1
ATOM 851 C CA . TYR A 1 109 ? 25.260 23.495 3.395 1.00 96.69 109 TYR A CA 1
ATOM 852 C C . TYR A 1 109 ? 25.948 22.714 2.266 1.00 96.69 109 TYR A C 1
ATOM 854 O O . TYR A 1 109 ? 26.525 23.325 1.365 1.00 96.69 109 TYR A O 1
ATOM 862 N N . CYS A 1 110 ? 25.841 21.383 2.259 1.00 95.19 110 CYS A N 1
ATOM 863 C CA . CYS A 1 110 ? 26.425 20.549 1.213 1.00 95.19 110 CYS A CA 1
ATOM 864 C C . CYS A 1 110 ? 25.828 20.847 -0.162 1.00 95.19 110 CYS A C 1
ATOM 866 O O . CYS A 1 110 ? 26.572 20.972 -1.131 1.00 95.19 110 CYS A O 1
ATOM 868 N N . PHE A 1 111 ? 24.507 21.014 -0.247 1.00 92.25 111 PHE A N 1
ATOM 869 C CA . PHE A 1 111 ? 23.838 21.393 -1.488 1.00 92.25 111 PHE A CA 1
ATOM 870 C C . PHE A 1 111 ? 24.333 22.743 -2.025 1.00 92.25 111 PHE A C 1
ATOM 872 O O . PHE A 1 111 ? 24.691 22.828 -3.198 1.00 92.25 111 PHE A O 1
ATOM 879 N N . LEU A 1 112 ? 24.399 23.770 -1.173 1.00 95.00 112 LEU A N 1
ATOM 880 C CA . 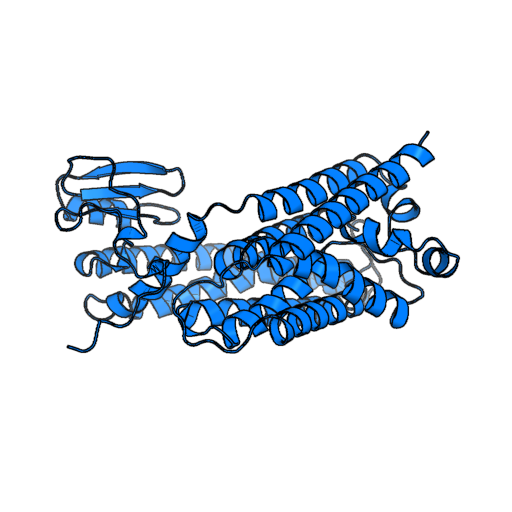LEU A 1 112 ? 24.815 25.121 -1.567 1.00 95.00 112 LEU A CA 1
ATOM 881 C C . LEU A 1 112 ? 26.289 25.199 -1.989 1.00 95.00 112 LEU A C 1
ATOM 883 O O . LEU A 1 112 ? 26.634 26.029 -2.822 1.00 95.00 112 LEU A O 1
ATOM 887 N N . ASN A 1 113 ? 27.144 24.329 -1.447 1.00 96.00 113 ASN A N 1
ATOM 888 C CA . ASN A 1 113 ? 28.583 24.313 -1.731 1.00 96.00 113 ASN A CA 1
ATOM 889 C C . ASN A 1 113 ? 29.000 23.211 -2.722 1.00 96.00 113 ASN A C 1
ATOM 891 O O . ASN A 1 113 ? 30.190 22.979 -2.914 1.00 96.00 113 ASN A O 1
ATOM 895 N N . GLY A 1 114 ? 28.046 22.495 -3.329 1.00 91.75 114 GLY A N 1
ATOM 896 C CA . GLY A 1 114 ? 28.344 21.416 -4.278 1.00 91.75 114 GLY A CA 1
ATOM 897 C C . GLY A 1 114 ? 29.070 20.208 -3.666 1.00 91.75 114 GLY A C 1
ATOM 898 O O . GLY A 1 114 ? 29.682 19.423 -4.386 1.00 91.75 114 GLY A O 1
ATOM 899 N N . ILE A 1 115 ? 29.004 20.036 -2.345 1.00 94.06 115 ILE A N 1
ATOM 900 C CA . ILE A 1 115 ? 29.621 18.914 -1.632 1.00 94.06 115 ILE A CA 1
ATOM 901 C C . ILE A 1 115 ? 28.741 17.676 -1.812 1.00 94.06 115 ILE A C 1
ATOM 903 O O . ILE A 1 115 ? 27.513 17.772 -1.763 1.00 94.06 115 ILE A O 1
ATOM 907 N N . SER A 1 116 ? 29.364 16.507 -1.987 1.00 90.94 116 SER A N 1
ATOM 908 C CA . SER A 1 116 ? 28.664 15.224 -2.141 1.00 90.94 116 SER A CA 1
ATOM 909 C C . SER A 1 116 ? 28.984 14.245 -0.999 1.00 90.94 116 SER A C 1
ATOM 911 O O . SER A 1 116 ? 29.856 13.383 -1.151 1.00 90.94 116 SER A O 1
ATOM 913 N N . PRO A 1 117 ? 28.328 14.373 0.171 1.00 84.50 117 PRO A N 1
ATOM 914 C CA . PRO A 1 117 ? 28.581 13.509 1.319 1.00 84.50 117 PRO A CA 1
ATOM 915 C C . PRO A 1 117 ? 28.220 12.059 1.015 1.00 84.50 117 PRO A C 1
ATOM 917 O O . PRO A 1 117 ? 27.154 11.781 0.467 1.00 84.50 117 PRO A O 1
ATOM 920 N N . PHE A 1 118 ? 29.090 11.127 1.409 1.00 83.38 118 PHE A N 1
ATOM 921 C CA . PHE A 1 118 ? 28.851 9.682 1.276 1.00 83.38 118 PHE A CA 1
ATOM 922 C C . PHE A 1 118 ? 28.512 9.234 -0.160 1.00 83.38 118 PHE A C 1
ATOM 924 O O . PHE A 1 118 ? 27.803 8.251 -0.355 1.00 83.38 118 PHE A O 1
ATOM 931 N N . GLY A 1 119 ? 28.985 9.975 -1.170 1.00 78.38 119 GLY A N 1
ATOM 932 C CA . GLY A 1 119 ? 28.708 9.697 -2.581 1.00 78.38 119 GLY A CA 1
ATOM 933 C C . GLY A 1 119 ? 27.336 10.167 -3.077 1.00 78.38 119 GLY A C 1
ATOM 934 O O . GLY A 1 119 ? 27.031 9.985 -4.253 1.00 78.38 119 GLY A O 1
ATOM 935 N N . PHE A 1 120 ? 26.517 10.804 -2.233 1.00 74.81 120 PHE A N 1
ATOM 936 C CA . PHE A 1 120 ? 25.262 11.416 -2.664 1.00 74.81 120 PHE A CA 1
ATOM 937 C C . PHE A 1 120 ? 25.511 12.831 -3.190 1.00 74.81 120 PHE A C 1
ATOM 939 O O . PHE A 1 120 ? 26.070 13.646 -2.456 1.00 74.81 120 PHE A O 1
ATOM 946 N N . PRO A 1 121 ? 25.032 13.185 -4.397 1.00 84.25 121 PRO A N 1
ATOM 947 C CA . PRO A 1 121 ? 24.947 14.575 -4.827 1.00 84.25 121 PRO A CA 1
ATOM 948 C C . PRO A 1 121 ? 24.280 15.441 -3.753 1.00 84.25 121 PRO A C 1
ATOM 950 O O . PRO A 1 121 ? 23.270 15.029 -3.177 1.00 84.25 121 PRO A O 1
ATOM 953 N N . GLY A 1 122 ? 24.785 16.657 -3.521 1.00 84.56 122 GLY A N 1
ATOM 954 C CA . GLY A 1 122 ? 24.335 17.516 -2.415 1.00 84.56 122 GLY A CA 1
ATOM 955 C C . GLY A 1 122 ? 22.812 17.699 -2.321 1.00 84.56 122 GLY A C 1
ATOM 956 O O . GLY A 1 122 ? 22.257 17.683 -1.227 1.00 84.56 122 GLY A O 1
ATOM 957 N N . ILE A 1 123 ? 22.105 17.767 -3.458 1.00 82.94 123 ILE A N 1
ATOM 958 C CA . ILE A 1 123 ? 20.632 17.829 -3.479 1.00 82.94 123 ILE A CA 1
ATOM 959 C C . ILE A 1 123 ? 19.965 16.539 -2.980 1.00 82.94 123 ILE A C 1
ATOM 961 O O . ILE A 1 123 ? 18.980 16.604 -2.253 1.00 82.94 123 ILE A O 1
ATOM 965 N N . GLN A 1 124 ? 20.486 15.364 -3.348 1.00 80.62 124 GLN A N 1
ATOM 966 C CA . GLN A 1 124 ? 19.947 14.081 -2.889 1.00 80.62 124 GLN A CA 1
ATOM 967 C C . GLN A 1 124 ? 20.161 13.929 -1.386 1.00 80.62 124 GLN A C 1
ATOM 969 O O . GLN A 1 124 ? 19.250 13.509 -0.674 1.00 80.62 124 GLN A O 1
ATOM 974 N N . PHE A 1 125 ? 21.338 14.333 -0.904 1.00 86.38 125 PHE A N 1
ATOM 975 C CA . PHE A 1 125 ? 21.649 14.318 0.517 1.00 86.38 125 PHE A CA 1
ATOM 976 C C . PHE A 1 125 ? 20.753 15.285 1.309 1.00 86.38 125 PHE A C 1
ATOM 978 O O . PHE A 1 125 ? 20.182 14.879 2.316 1.00 86.38 125 PHE A O 1
ATOM 985 N N . LEU A 1 126 ? 20.537 16.516 0.825 1.00 88.12 126 LEU A N 1
ATOM 986 C CA . LEU A 1 126 ? 19.588 17.460 1.432 1.00 88.12 126 LEU A CA 1
ATOM 987 C C . LEU A 1 126 ? 18.173 16.880 1.508 1.00 88.12 126 LEU A C 1
ATOM 989 O O . LEU A 1 126 ? 17.516 16.961 2.542 1.00 88.12 126 LEU A O 1
ATOM 993 N N . VAL A 1 127 ? 17.682 16.282 0.425 1.00 82.62 127 VAL A N 1
ATOM 994 C CA . VAL A 1 127 ? 16.337 15.707 0.452 1.00 82.62 127 VAL A CA 1
ATOM 995 C C . VAL A 1 127 ? 16.271 14.542 1.440 1.00 82.62 127 VAL A C 1
ATOM 997 O O . VAL A 1 127 ? 15.329 14.481 2.225 1.00 82.62 127 VAL A O 1
ATOM 1000 N N . LEU A 1 128 ? 17.280 13.666 1.480 1.00 83.81 128 LEU A N 1
ATOM 1001 C CA . LEU A 1 128 ? 17.358 12.581 2.461 1.00 83.81 128 LEU A CA 1
ATOM 1002 C C . LEU A 1 128 ? 17.306 13.102 3.906 1.00 83.81 128 LEU A C 1
ATOM 1004 O O . LEU A 1 128 ? 16.591 12.535 4.733 1.00 83.81 128 LEU A O 1
ATOM 1008 N N . THR A 1 129 ? 18.020 14.183 4.222 1.00 90.25 129 THR A N 1
ATOM 1009 C CA . THR A 1 129 ? 18.012 14.750 5.576 1.00 90.25 129 THR A CA 1
ATOM 1010 C C . THR A 1 129 ? 16.683 15.426 5.906 1.00 90.25 129 THR A C 1
ATOM 1012 O O . THR A 1 129 ? 16.184 15.257 7.021 1.00 90.25 129 THR A O 1
ATOM 1015 N N . VAL A 1 130 ? 16.035 16.084 4.935 1.00 88.00 130 VAL A N 1
ATOM 1016 C CA . VAL A 1 130 ? 14.655 16.588 5.074 1.00 88.00 130 VAL A CA 1
ATOM 1017 C C . VAL A 1 130 ? 13.679 15.440 5.329 1.00 88.00 130 VAL A C 1
ATOM 1019 O O . VAL A 1 130 ? 12.852 15.535 6.232 1.00 88.00 130 VAL A O 1
ATOM 1022 N N . PHE A 1 131 ? 13.798 14.323 4.609 1.00 82.94 131 PHE A N 1
ATOM 1023 C CA . PHE A 1 131 ? 13.011 13.117 4.874 1.00 82.94 131 PHE A CA 1
ATOM 1024 C C . PHE A 1 131 ? 13.244 12.565 6.273 1.00 82.94 131 PHE A C 1
ATOM 1026 O O . PHE A 1 131 ? 12.280 12.227 6.960 1.00 82.94 131 PHE A O 1
ATOM 1033 N N . GLY A 1 132 ? 14.503 12.505 6.707 1.00 85.88 132 GLY A N 1
ATOM 1034 C CA . GLY A 1 132 ? 14.861 12.108 8.063 1.00 85.88 132 GLY A CA 1
ATOM 1035 C C . GLY A 1 132 ? 14.169 12.990 9.102 1.00 85.88 132 GLY A C 1
ATOM 1036 O O . GLY A 1 132 ? 13.529 12.475 10.014 1.00 85.88 132 GLY A O 1
ATOM 1037 N N . PHE A 1 133 ? 14.202 14.312 8.926 1.00 91.06 133 PHE A N 1
ATOM 1038 C CA . PHE A 1 133 ? 13.489 15.244 9.800 1.00 91.06 133 PHE A CA 1
ATOM 1039 C C . PHE A 1 133 ? 11.971 15.035 9.773 1.00 91.06 133 PHE A C 1
ATOM 1041 O O . PHE A 1 133 ? 11.332 14.950 10.823 1.00 91.06 133 PHE A O 1
ATOM 1048 N N . LEU A 1 134 ? 11.376 14.909 8.586 1.00 86.94 134 LEU A N 1
ATOM 1049 C CA . LEU A 1 134 ? 9.937 14.696 8.457 1.00 86.94 134 LEU A CA 1
ATOM 1050 C C . LEU A 1 134 ? 9.495 13.394 9.135 1.00 86.94 134 LEU A C 1
ATOM 1052 O O . LEU A 1 134 ? 8.483 13.381 9.833 1.00 86.94 134 LEU A O 1
ATOM 1056 N N . TYR A 1 135 ? 10.256 12.314 8.963 1.00 84.62 135 TYR A N 1
ATOM 1057 C CA . TYR A 1 135 ? 9.907 10.996 9.479 1.00 84.62 135 TYR A CA 1
ATOM 1058 C C . TYR A 1 135 ? 10.184 10.845 10.977 1.00 84.62 135 TYR A C 1
ATOM 1060 O O . TYR A 1 135 ? 9.323 10.347 11.698 1.00 84.62 135 TYR A O 1
ATOM 1068 N N . PHE A 1 136 ? 11.357 11.271 11.452 1.00 89.00 136 PHE A N 1
ATOM 1069 C CA . PHE A 1 136 ? 11.789 11.051 12.836 1.00 89.00 136 PHE A CA 1
ATOM 1070 C C . PHE A 1 136 ? 11.416 12.192 13.790 1.00 89.00 136 PHE A C 1
ATOM 1072 O O . PHE A 1 136 ? 11.444 11.982 14.999 1.00 89.00 136 PHE A O 1
ATOM 1079 N N . THR A 1 137 ? 11.042 13.373 13.284 1.00 92.75 137 THR A N 1
ATOM 1080 C CA . THR A 1 137 ? 10.731 14.546 14.123 1.00 92.75 137 THR A CA 1
ATOM 1081 C C . THR A 1 137 ? 9.334 15.088 13.854 1.00 92.75 137 THR A C 1
ATOM 1083 O O . THR A 1 137 ? 8.485 15.086 14.747 1.00 92.75 137 THR A O 1
ATOM 1086 N N . ALA A 1 138 ? 9.057 15.530 12.623 1.00 89.81 138 ALA A N 1
ATOM 1087 C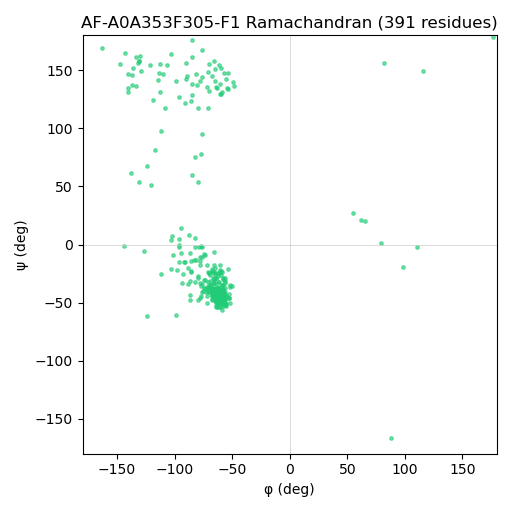 CA . ALA A 1 138 ? 7.802 16.218 12.321 1.00 89.81 138 ALA A CA 1
ATOM 1088 C C . ALA A 1 138 ? 6.584 15.289 12.442 1.00 89.81 138 ALA A C 1
ATOM 1090 O O . ALA A 1 138 ? 5.563 15.683 13.005 1.00 89.81 138 ALA A O 1
ATOM 1091 N N . ARG A 1 139 ? 6.689 14.048 11.947 1.00 87.94 139 ARG A N 1
ATOM 1092 C CA . ARG A 1 139 ? 5.610 13.058 12.013 1.00 87.94 139 ARG A CA 1
ATOM 1093 C C . ARG A 1 139 ? 5.270 12.662 13.457 1.00 87.94 139 ARG A C 1
ATOM 1095 O O . ARG A 1 139 ? 4.100 12.819 13.789 1.00 87.94 139 ARG A O 1
ATOM 1102 N N . PRO A 1 140 ? 6.201 12.212 14.325 1.00 90.88 140 PRO A N 1
ATOM 1103 C CA . PRO A 1 140 ? 5.866 11.890 15.715 1.00 90.88 140 PRO A CA 1
ATOM 1104 C C . PRO A 1 140 ? 5.270 13.090 16.459 1.00 90.88 140 PRO A C 1
ATOM 1106 O O . PRO A 1 140 ? 4.245 12.963 17.120 1.00 90.88 140 PRO A O 1
ATOM 1109 N N . TRP A 1 141 ? 5.810 14.298 16.255 1.00 93.69 141 TRP A N 1
ATOM 1110 C CA . TRP A 1 141 ? 5.222 15.514 16.825 1.00 93.69 141 TRP A CA 1
ATOM 1111 C C . TRP A 1 141 ? 3.772 15.751 16.363 1.00 93.69 141 TRP A C 1
ATOM 1113 O O . TRP A 1 141 ? 2.895 16.098 17.161 1.00 93.69 141 TRP A O 1
ATOM 1123 N N . TRP A 1 142 ? 3.504 15.551 15.072 1.00 90.25 142 TRP A N 1
ATOM 1124 C CA . TRP A 1 142 ? 2.174 15.697 14.489 1.00 90.25 142 TRP A CA 1
ATOM 1125 C C . TRP A 1 142 ? 1.197 14.627 14.988 1.00 90.25 142 TRP A C 1
ATOM 1127 O O . TRP A 1 142 ? 0.070 14.960 15.359 1.00 90.25 142 TRP A O 1
ATOM 1137 N N . GLU A 1 143 ? 1.621 13.364 15.047 1.00 87.38 143 GLU A N 1
ATOM 1138 C CA . GLU A 1 143 ? 0.814 12.263 15.584 1.00 87.38 143 GLU A CA 1
ATOM 1139 C C . GLU A 1 143 ? 0.513 12.464 17.069 1.00 87.38 143 GLU A C 1
ATOM 1141 O O . GLU A 1 143 ? -0.639 12.323 17.473 1.00 87.38 143 GLU A O 1
ATOM 1146 N N . ALA A 1 144 ? 1.468 12.948 17.862 1.00 91.50 144 ALA A N 1
ATOM 1147 C CA . ALA A 1 144 ? 1.204 13.315 19.245 1.00 91.50 144 ALA A CA 1
ATOM 1148 C C . ALA A 1 144 ? 0.137 14.408 19.380 1.00 91.50 144 ALA A C 1
ATOM 1150 O O . ALA A 1 144 ? -0.753 14.329 20.232 1.00 91.50 144 ALA A O 1
ATOM 1151 N N . ARG A 1 145 ? 0.204 15.449 18.539 1.00 92.38 145 ARG A N 1
ATOM 1152 C CA . ARG A 1 145 ? -0.792 16.528 18.545 1.00 92.38 145 ARG A CA 1
ATOM 1153 C C . ARG A 1 145 ? -2.180 15.990 18.196 1.00 92.38 145 ARG A C 1
ATOM 1155 O O . ARG A 1 145 ? -3.149 16.346 18.868 1.00 92.38 145 ARG A O 1
ATOM 1162 N N . LYS A 1 146 ? -2.274 15.111 17.193 1.00 87.19 146 LYS A N 1
ATOM 1163 C CA . LYS A 1 146 ? -3.527 14.420 16.857 1.00 87.19 146 LYS A CA 1
ATOM 1164 C C . LYS A 1 146 ? -4.010 13.532 17.994 1.00 87.19 146 LYS A C 1
ATOM 1166 O O . LYS A 1 146 ? -5.184 13.608 18.323 1.00 87.19 146 LYS A O 1
ATOM 1171 N N . GLY A 1 147 ? -3.133 12.741 18.608 1.00 86.69 147 GLY A N 1
ATOM 1172 C CA . GLY A 1 147 ? -3.469 11.844 19.713 1.00 86.69 147 GLY A CA 1
ATOM 1173 C C . GLY A 1 147 ? -4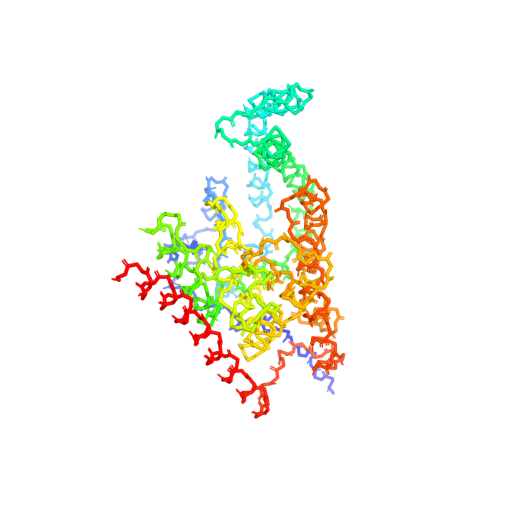.037 12.603 20.910 1.00 86.69 147 GLY A C 1
ATOM 1174 O O . GLY A 1 147 ? -5.082 12.236 21.439 1.00 86.69 147 GLY A O 1
ATOM 1175 N N . ARG A 1 148 ? -3.436 13.739 21.288 1.00 90.38 148 ARG A N 1
ATOM 1176 C CA . ARG A 1 148 ? -3.994 14.613 22.340 1.00 90.38 148 ARG A CA 1
ATOM 1177 C C . ARG A 1 148 ? -5.361 15.175 21.965 1.00 90.38 148 ARG A C 1
ATOM 1179 O O . ARG A 1 148 ? -6.247 15.225 22.811 1.00 90.38 148 ARG A O 1
ATOM 1186 N N . ALA A 1 149 ? -5.541 15.586 20.710 1.00 87.88 149 ALA A N 1
ATOM 1187 C CA . ALA A 1 149 ? -6.836 16.056 20.235 1.00 87.88 149 ALA A CA 1
ATOM 1188 C C . ALA A 1 149 ? -7.885 14.928 20.238 1.00 87.88 149 ALA A C 1
ATOM 1190 O O . ALA A 1 149 ? -9.003 15.151 20.690 1.00 87.88 149 ALA A O 1
ATOM 1191 N N . ALA A 1 150 ? -7.521 13.718 19.805 1.00 84.50 150 ALA A N 1
ATOM 1192 C CA . ALA A 1 150 ? -8.381 12.535 19.802 1.00 84.50 150 ALA A CA 1
ATOM 1193 C C . ALA A 1 150 ? -8.786 12.112 21.224 1.00 84.50 150 ALA A C 1
ATOM 1195 O O . ALA A 1 150 ? -9.946 11.786 21.463 1.00 84.50 150 ALA A O 1
ATOM 1196 N N . ALA A 1 151 ? -7.871 12.216 22.193 1.00 87.75 151 ALA A N 1
ATOM 1197 C CA . ALA A 1 151 ? -8.130 11.916 23.600 1.00 87.75 151 ALA A CA 1
ATOM 1198 C C . ALA A 1 151 ? -9.252 12.772 24.221 1.00 87.75 151 ALA A C 1
ATOM 1200 O O . ALA A 1 151 ? -9.884 12.345 25.189 1.00 87.75 151 ALA A O 1
ATOM 1201 N N . ASN A 1 152 ? -9.540 13.956 23.669 1.00 85.69 152 ASN A N 1
ATOM 1202 C CA . ASN A 1 152 ? -10.668 14.778 24.116 1.00 85.69 152 ASN A CA 1
ATOM 1203 C C . ASN A 1 152 ? -12.028 14.172 23.747 1.00 85.69 152 ASN A C 1
ATOM 1205 O O . ASN A 1 152 ? -12.997 14.426 24.453 1.00 85.69 152 ASN A O 1
ATOM 1209 N N . TYR A 1 153 ? -12.076 13.341 22.704 1.00 81.50 153 TYR A N 1
ATOM 1210 C CA . TYR A 1 153 ? -13.282 12.659 22.229 1.00 81.50 153 TYR A CA 1
ATOM 1211 C C . TYR A 1 153 ? -13.412 11.224 22.767 1.00 81.50 153 TYR A C 1
ATOM 1213 O O . TYR A 1 153 ? -14.410 10.557 22.522 1.00 81.50 153 TYR A O 1
ATOM 1221 N N . LEU A 1 154 ? -12.436 10.733 23.540 1.00 84.19 154 LEU A N 1
ATOM 1222 C CA . LEU A 1 154 ? -12.509 9.440 24.232 1.00 84.19 154 LEU A CA 1
ATOM 1223 C C . LEU A 1 154 ? -13.237 9.587 25.578 1.00 84.19 154 LEU A C 1
ATOM 1225 O O . LEU A 1 154 ? -12.684 9.348 26.654 1.00 84.19 154 LEU A O 1
ATOM 1229 N N . THR A 1 155 ? -14.489 10.033 25.512 1.00 88.25 155 THR A N 1
ATOM 1230 C CA . THR A 1 155 ? -15.427 10.068 26.642 1.00 88.25 155 THR A CA 1
ATOM 1231 C C . THR A 1 155 ? -16.429 8.922 26.519 1.00 88.25 155 THR A C 1
ATOM 1233 O O . THR A 1 155 ? -16.558 8.321 25.454 1.00 88.25 155 THR A O 1
ATOM 1236 N N . ARG A 1 156 ? -17.142 8.590 27.604 1.00 83.81 156 ARG A N 1
ATOM 1237 C CA . ARG A 1 156 ? -18.142 7.505 27.577 1.00 83.81 156 ARG A CA 1
ATOM 1238 C C . ARG A 1 156 ? -19.215 7.717 26.505 1.00 83.81 156 ARG A C 1
ATOM 1240 O O . ARG A 1 156 ? -19.684 6.733 25.948 1.00 83.81 156 ARG A O 1
ATOM 1247 N N . ASP A 1 157 ? -19.548 8.970 26.210 1.00 85.88 157 ASP A N 1
ATOM 1248 C CA . ASP A 1 157 ? -20.630 9.310 25.286 1.00 85.88 157 ASP A CA 1
ATOM 1249 C C . ASP A 1 157 ? -20.141 9.386 23.829 1.00 85.88 157 ASP A C 1
ATOM 1251 O O . ASP A 1 157 ? -20.855 8.989 22.913 1.00 85.88 157 ASP A O 1
ATOM 1255 N N . GLN A 1 158 ? -18.897 9.826 23.605 1.00 88.62 158 GLN A N 1
ATOM 1256 C CA . GLN A 1 158 ? -18.346 10.070 22.262 1.00 88.62 158 GLN A CA 1
ATOM 1257 C C . GLN A 1 158 ? -17.516 8.911 21.696 1.00 88.62 158 GLN A C 1
ATOM 1259 O O . GLN A 1 158 ? -17.254 8.868 20.498 1.00 88.62 158 GLN A O 1
ATOM 1264 N N . ILE A 1 159 ? -17.106 7.946 22.524 1.00 88.69 159 ILE A N 1
ATOM 1265 C CA . ILE A 1 159 ? -16.333 6.780 22.064 1.00 88.69 159 ILE A CA 1
ATOM 1266 C C . ILE A 1 159 ? -17.060 5.970 20.981 1.00 88.69 159 ILE A C 1
ATOM 1268 O O . ILE A 1 159 ? -16.418 5.402 20.099 1.00 88.69 159 ILE A O 1
ATOM 1272 N N . SER A 1 160 ? -18.395 5.987 20.999 1.00 87.88 160 SER A N 1
ATOM 1273 C CA . SER A 1 160 ? -19.237 5.346 19.988 1.00 87.88 160 SER A CA 1
ATOM 1274 C C . SER A 1 160 ? -18.960 5.857 18.564 1.00 87.88 160 SER A C 1
ATOM 1276 O O . SER A 1 160 ? -19.024 5.075 17.617 1.00 87.88 160 SER A O 1
ATOM 1278 N N . ASP A 1 161 ? -18.535 7.117 18.405 1.00 88.31 161 ASP A N 1
ATOM 1279 C CA . ASP A 1 161 ? -18.183 7.703 17.105 1.00 88.31 161 ASP A CA 1
ATOM 1280 C C . ASP A 1 161 ? -16.916 7.079 16.490 1.00 88.31 161 ASP A C 1
ATOM 1282 O O . ASP A 1 161 ? -16.701 7.170 15.278 1.00 88.31 161 ASP A O 1
ATOM 1286 N N . GLN A 1 162 ? -16.067 6.446 17.309 1.00 87.19 162 GLN A N 1
ATOM 1287 C CA . GLN A 1 162 ? -14.826 5.795 16.870 1.00 87.19 162 GLN A CA 1
ATOM 1288 C C . GLN A 1 162 ? -15.042 4.338 16.445 1.00 87.19 162 GLN A C 1
ATOM 1290 O O . GLN A 1 162 ? -14.241 3.796 15.680 1.00 87.19 162 GLN A O 1
ATOM 1295 N N . VAL A 1 163 ? -16.140 3.713 16.885 1.00 90.81 163 VAL A N 1
ATOM 1296 C CA . VAL A 1 163 ? -16.444 2.297 16.630 1.00 90.81 163 VAL A CA 1
ATOM 1297 C C . VAL A 1 163 ? -16.378 1.936 15.141 1.00 90.81 163 VAL A C 1
ATOM 1299 O O . VAL A 1 163 ? -15.728 0.942 14.818 1.00 90.81 163 VAL A O 1
ATOM 1302 N N . PRO A 1 164 ? -16.958 2.711 14.198 1.00 91.56 164 PRO A N 1
ATOM 1303 C CA . PRO A 1 164 ? -16.904 2.339 12.786 1.00 91.56 164 PRO A CA 1
ATOM 1304 C C . PRO A 1 164 ? -15.483 2.289 12.214 1.00 91.56 164 PRO A C 1
ATOM 1306 O O . PRO A 1 164 ? -15.178 1.428 11.392 1.00 91.56 164 PRO A O 1
ATOM 1309 N N . GLU A 1 165 ? -14.609 3.208 12.632 1.00 89.88 165 GLU A N 1
ATOM 1310 C CA . GLU A 1 165 ? -13.212 3.236 12.188 1.00 89.88 165 GLU A CA 1
ATOM 1311 C C . GLU A 1 165 ? -12.412 2.095 12.812 1.00 89.88 165 GLU A C 1
ATOM 1313 O O . GLU A 1 165 ? -11.705 1.392 12.091 1.00 89.88 165 GLU A O 1
ATOM 1318 N N . ALA A 1 166 ? -12.588 1.858 14.114 1.00 90.56 166 ALA A N 1
ATOM 1319 C CA . ALA A 1 166 ? -11.929 0.766 14.821 1.00 90.56 166 ALA A CA 1
ATOM 1320 C C . ALA A 1 166 ? -12.304 -0.598 14.224 1.00 90.56 166 ALA A C 1
ATOM 1322 O O . ALA A 1 166 ? -11.428 -1.373 13.838 1.00 90.56 166 ALA A O 1
ATOM 1323 N N . ARG A 1 167 ? -13.607 -0.854 14.035 1.00 93.25 167 ARG A N 1
ATOM 1324 C CA . ARG A 1 167 ? -14.110 -2.081 13.400 1.00 93.25 167 ARG A CA 1
ATOM 1325 C C . ARG A 1 167 ? -13.568 -2.264 11.987 1.00 93.25 167 ARG A C 1
ATOM 1327 O O . ARG A 1 167 ? -13.180 -3.371 11.621 1.00 93.25 167 ARG A O 1
ATOM 1334 N N . PHE A 1 168 ? -13.521 -1.194 11.193 1.00 93.38 168 PHE A N 1
ATOM 1335 C CA . PHE A 1 168 ? -12.990 -1.247 9.833 1.00 93.38 168 PHE A CA 1
ATOM 1336 C C . PHE A 1 168 ? -11.498 -1.594 9.795 1.00 93.38 168 PHE A C 1
ATOM 1338 O O . PHE A 1 168 ? -11.115 -2.495 9.053 1.00 93.38 168 PHE A O 1
ATOM 1345 N N . GLU A 1 169 ? -10.658 -0.912 10.578 1.00 90.50 169 GLU A N 1
ATOM 1346 C CA . GLU A 1 169 ? -9.208 -1.159 10.587 1.00 90.50 169 GLU A CA 1
ATOM 1347 C C . GLU A 1 169 ? -8.892 -2.574 11.091 1.00 90.50 169 GLU A C 1
ATOM 1349 O O . GLU A 1 169 ? -8.101 -3.290 10.477 1.00 90.50 169 GLU A O 1
ATOM 1354 N N . LEU A 1 170 ? -9.573 -3.018 12.147 1.00 91.31 170 LEU A N 1
ATOM 1355 C CA . LEU A 1 170 ? -9.428 -4.369 12.675 1.00 91.31 170 LEU A CA 1
ATOM 1356 C C . LEU A 1 170 ? -9.887 -5.450 11.687 1.00 91.31 170 LEU A C 1
ATOM 1358 O O . LEU A 1 170 ? -9.222 -6.476 11.509 1.00 91.31 170 LEU A O 1
ATOM 1362 N N . TRP A 1 171 ? -11.007 -5.215 10.999 1.00 92.69 171 TRP A N 1
ATOM 1363 C CA . TRP A 1 171 ? -11.471 -6.100 9.936 1.00 92.69 171 TRP A CA 1
ATOM 1364 C C . TRP A 1 171 ? -10.449 -6.180 8.799 1.00 92.69 171 TRP A C 1
ATOM 1366 O O . TRP A 1 171 ? -10.098 -7.288 8.393 1.00 92.69 171 TRP A O 1
ATOM 1376 N N . MET A 1 172 ? -9.948 -5.033 8.321 1.00 92.81 172 MET A N 1
ATOM 1377 C CA . MET A 1 172 ? -8.951 -4.922 7.248 1.00 92.81 172 MET A CA 1
ATOM 1378 C C . MET A 1 172 ? -7.683 -5.726 7.550 1.00 92.81 172 MET A C 1
ATOM 1380 O O . MET A 1 172 ? -7.173 -6.439 6.685 1.00 92.81 172 MET A O 1
ATOM 1384 N N . GLU A 1 173 ? -7.171 -5.642 8.774 1.00 89.31 173 GLU A N 1
ATOM 1385 C CA . GLU A 1 173 ? -5.930 -6.319 9.156 1.00 89.31 173 GLU A CA 1
ATOM 1386 C C . GLU A 1 173 ? -6.052 -7.834 9.213 1.00 89.31 173 GLU A C 1
ATOM 1388 O O . GLU A 1 173 ? -5.096 -8.537 8.872 1.00 89.31 173 GLU A O 1
ATOM 1393 N N . ASN A 1 174 ? -7.239 -8.323 9.565 1.00 89.31 174 ASN A N 1
ATOM 1394 C CA . ASN A 1 174 ? -7.545 -9.744 9.658 1.00 89.31 174 ASN A CA 1
ATOM 1395 C C . ASN A 1 174 ? -7.904 -10.396 8.321 1.00 89.31 174 ASN A C 1
ATOM 1397 O O . ASN A 1 174 ? -8.145 -11.603 8.283 1.00 89.31 174 ASN A O 1
ATOM 1401 N N . GLN A 1 175 ? -7.953 -9.640 7.223 1.00 93.19 175 GLN A N 1
ATOM 1402 C CA . GLN A 1 175 ? -8.217 -10.230 5.917 1.00 93.19 175 GLN A CA 1
ATOM 1403 C C . GLN A 1 175 ? -6.959 -10.864 5.319 1.00 93.19 175 GLN A C 1
ATOM 1405 O O . GLN A 1 175 ? -5.877 -10.268 5.312 1.00 93.19 175 GLN A O 1
A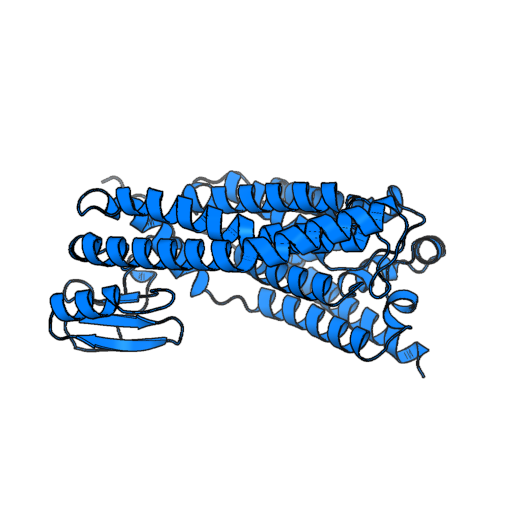TOM 1410 N N . SER A 1 176 ? -7.145 -12.052 4.740 1.00 94.62 176 SER A N 1
ATOM 1411 C CA . SER A 1 176 ? -6.141 -12.716 3.911 1.00 94.62 176 SER A CA 1
ATOM 1412 C C . SER A 1 176 ? -5.987 -11.999 2.570 1.00 94.62 176 SER A C 1
ATOM 1414 O O . SER A 1 176 ? -6.977 -11.629 1.934 1.00 94.62 176 SER A O 1
ATOM 1416 N N . THR A 1 177 ? -4.738 -11.808 2.150 1.00 97.75 177 THR A N 1
ATOM 1417 C CA . THR A 1 177 ? -4.368 -11.079 0.928 1.00 97.75 177 THR A CA 1
ATOM 1418 C C . THR A 1 177 ? -3.251 -11.802 0.167 1.00 97.75 177 THR A C 1
ATOM 1420 O O . THR A 1 177 ? -2.133 -11.281 0.067 1.00 97.75 177 THR A O 1
ATOM 1423 N N . PRO A 1 178 ? -3.487 -13.046 -0.294 1.00 98.31 178 PRO A N 1
ATOM 1424 C CA . PRO A 1 178 ? -2.453 -13.873 -0.910 1.00 98.31 178 PRO A CA 1
ATOM 1425 C C . PRO A 1 178 ? -1.864 -13.249 -2.178 1.00 98.31 178 PRO A C 1
ATOM 1427 O O . PRO A 1 178 ? -0.676 -13.423 -2.434 1.00 98.31 178 PRO A O 1
ATOM 1430 N N . PHE A 1 179 ? -2.641 -12.489 -2.955 1.00 98.50 179 PHE A N 1
ATOM 1431 C CA . PHE A 1 179 ? -2.139 -11.893 -4.197 1.00 98.50 179 PHE A CA 1
ATOM 1432 C C . PHE A 1 179 ? -1.280 -10.652 -3.934 1.00 98.50 179 PHE A C 1
ATOM 1434 O O . PHE A 1 179 ? -0.276 -10.440 -4.610 1.00 98.50 179 PHE A O 1
ATOM 1441 N N . SER A 1 180 ? -1.599 -9.879 -2.894 1.00 98.50 180 SER A N 1
ATOM 1442 C CA . SER A 1 180 ? -0.729 -8.810 -2.396 1.00 98.50 180 SER A CA 1
ATOM 1443 C C . SER A 1 180 ? 0.597 -9.370 -1.884 1.00 98.50 180 SER A C 1
ATOM 1445 O O . SER A 1 180 ? 1.649 -8.805 -2.179 1.00 98.50 180 SER A O 1
ATOM 1447 N N . VAL A 1 181 ? 0.560 -10.497 -1.158 1.00 98.56 181 VAL A N 1
ATOM 1448 C CA . VAL A 1 181 ? 1.770 -11.217 -0.724 1.00 98.56 181 VAL A CA 1
ATOM 1449 C C . VAL A 1 181 ? 2.564 -11.704 -1.935 1.00 98.56 181 VAL A C 1
ATOM 1451 O O . VAL A 1 181 ? 3.764 -11.463 -1.993 1.00 98.56 181 VAL A O 1
ATOM 1454 N N . LEU A 1 182 ? 1.912 -12.327 -2.922 1.00 98.69 182 LEU A N 1
ATOM 1455 C CA . LEU A 1 182 ? 2.559 -12.795 -4.149 1.00 98.69 182 LEU A CA 1
ATOM 1456 C C . LEU A 1 182 ? 3.308 -11.658 -4.855 1.00 98.69 182 LEU A C 1
ATOM 1458 O O . LEU A 1 182 ? 4.486 -11.801 -5.164 1.00 98.69 182 LEU A O 1
ATOM 1462 N N . PHE A 1 183 ? 2.655 -10.518 -5.084 1.00 98.69 183 PHE A N 1
ATOM 1463 C CA . PHE A 1 183 ? 3.285 -9.386 -5.769 1.00 98.69 183 PHE A CA 1
ATOM 1464 C C . PHE A 1 183 ? 4.420 -8.770 -4.955 1.00 98.69 183 PHE A C 1
ATOM 1466 O O . PHE A 1 183 ? 5.451 -8.418 -5.526 1.00 98.69 183 PHE A O 1
ATOM 1473 N N . LEU A 1 184 ? 4.273 -8.696 -3.629 1.00 98.50 184 LEU A N 1
ATOM 1474 C CA . LEU A 1 184 ? 5.356 -8.276 -2.746 1.00 98.50 184 LEU A CA 1
ATOM 1475 C C . LEU A 1 184 ? 6.560 -9.222 -2.864 1.00 98.50 184 LEU A C 1
ATOM 1477 O O . LEU A 1 184 ? 7.679 -8.758 -3.058 1.00 98.50 184 LEU A O 1
ATOM 1481 N N . VAL A 1 185 ? 6.329 -10.536 -2.815 1.00 98.50 185 VAL A N 1
ATOM 1482 C CA . VAL A 1 185 ? 7.377 -11.558 -2.951 1.00 98.50 185 VAL A CA 1
ATOM 1483 C C . VAL A 1 185 ? 8.076 -11.454 -4.302 1.00 98.50 185 VAL A C 1
ATOM 1485 O O . VAL A 1 185 ? 9.301 -11.470 -4.331 1.00 98.50 185 VAL A O 1
ATOM 1488 N N . LEU A 1 186 ? 7.346 -11.279 -5.408 1.00 98.50 186 LEU A N 1
ATOM 1489 C CA . LEU A 1 186 ? 7.961 -11.100 -6.728 1.00 98.50 186 LEU A CA 1
ATOM 1490 C C . LEU A 1 186 ? 8.920 -9.903 -6.748 1.00 98.50 186 LEU A C 1
ATOM 1492 O O . LEU A 1 186 ? 10.053 -10.037 -7.204 1.00 98.50 186 LEU A O 1
ATOM 1496 N N . VAL A 1 187 ? 8.510 -8.750 -6.209 1.00 98.12 187 VAL A N 1
ATOM 1497 C CA . VAL A 1 187 ? 9.392 -7.574 -6.160 1.00 98.12 187 VAL A CA 1
ATOM 1498 C C . VAL A 1 187 ? 10.573 -7.790 -5.212 1.00 98.12 187 VAL A C 1
ATOM 1500 O O . VAL A 1 187 ? 11.690 -7.393 -5.540 1.00 98.12 187 VAL A O 1
ATOM 1503 N N . VAL A 1 188 ? 10.367 -8.455 -4.072 1.00 97.50 188 VAL A N 1
ATOM 1504 C CA . VAL A 1 188 ? 11.449 -8.783 -3.133 1.00 97.50 188 VAL A CA 1
ATOM 1505 C C . VAL A 1 188 ? 12.466 -9.740 -3.753 1.00 97.50 188 VAL A C 1
ATOM 1507 O O . VAL A 1 188 ? 13.662 -9.520 -3.593 1.00 97.50 188 VAL A O 1
ATOM 1510 N N . LEU A 1 189 ? 12.024 -10.764 -4.486 1.00 96.38 189 LEU A N 1
ATOM 1511 C CA . LEU A 1 189 ? 12.911 -11.734 -5.131 1.00 96.38 189 LEU A CA 1
ATOM 1512 C C . LEU A 1 189 ? 13.770 -11.082 -6.218 1.00 96.38 189 LEU A C 1
ATOM 1514 O O . LEU A 1 189 ? 14.988 -11.250 -6.214 1.00 96.38 189 LEU A O 1
ATOM 1518 N N . VAL A 1 190 ? 13.163 -10.296 -7.115 1.00 96.25 190 VAL A N 1
ATOM 1519 C CA . VAL A 1 190 ? 13.920 -9.590 -8.161 1.00 96.25 190 VAL A CA 1
ATOM 1520 C C . VAL A 1 190 ? 14.832 -8.523 -7.552 1.00 96.25 190 VAL A C 1
ATOM 1522 O O . VAL A 1 190 ? 15.992 -8.422 -7.942 1.00 96.25 190 VAL A O 1
ATOM 1525 N N . GLY A 1 191 ? 14.347 -7.757 -6.568 1.00 93.94 191 GLY A N 1
ATOM 1526 C CA . GLY A 1 191 ? 15.152 -6.766 -5.854 1.00 93.94 191 GLY A CA 1
ATOM 1527 C C . GLY A 1 191 ? 16.337 -7.400 -5.120 1.00 93.94 191 GLY A C 1
ATOM 1528 O O . GLY A 1 191 ? 17.450 -6.890 -5.196 1.00 93.94 191 GLY A O 1
ATOM 1529 N N . GLY A 1 192 ? 16.131 -8.551 -4.476 1.00 91.75 192 GLY A N 1
ATOM 1530 C CA . GLY A 1 192 ? 17.192 -9.338 -3.847 1.00 91.75 192 GLY A CA 1
ATOM 1531 C C . GLY A 1 192 ? 18.236 -9.815 -4.856 1.00 91.75 192 GLY A C 1
ATOM 1532 O O . GLY A 1 192 ? 19.428 -9.613 -4.632 1.00 91.75 192 GLY A O 1
ATOM 1533 N N . ALA A 1 193 ? 17.802 -10.358 -5.998 1.00 91.75 193 ALA A N 1
ATOM 1534 C CA . ALA A 1 193 ? 18.699 -10.746 -7.089 1.00 91.75 193 ALA A CA 1
ATOM 1535 C C . ALA A 1 193 ? 19.498 -9.548 -7.639 1.00 91.75 193 ALA A C 1
ATOM 1537 O O . ALA A 1 193 ? 20.702 -9.656 -7.870 1.00 91.75 193 ALA A O 1
ATOM 1538 N N . GLN A 1 194 ? 18.855 -8.386 -7.785 1.00 92.94 194 GLN A N 1
ATOM 1539 C CA . GLN A 1 194 ? 19.503 -7.149 -8.220 1.00 92.94 194 GLN A CA 1
ATOM 1540 C C . GLN A 1 194 ? 20.570 -6.679 -7.218 1.00 92.94 194 GLN A C 1
ATOM 1542 O O . GLN A 1 194 ? 21.682 -6.340 -7.614 1.00 92.94 194 GLN A O 1
ATOM 1547 N N . PHE A 1 195 ? 20.259 -6.645 -5.919 1.00 89.94 195 PHE A N 1
ATOM 1548 C CA . PHE A 1 195 ? 21.224 -6.215 -4.901 1.00 89.94 195 PHE A CA 1
ATOM 1549 C C . PHE A 1 195 ? 22.358 -7.230 -4.694 1.00 89.94 195 PHE A C 1
ATOM 1551 O O . PHE A 1 195 ? 23.454 -6.830 -4.309 1.00 89.94 195 PHE A O 1
ATOM 1558 N N . ALA A 1 196 ? 22.130 -8.510 -5.005 1.00 87.31 196 ALA A N 1
ATOM 1559 C CA . ALA A 1 196 ? 23.163 -9.545 -5.030 1.00 87.31 196 ALA A CA 1
ATOM 1560 C C . ALA A 1 196 ? 24.076 -9.483 -6.273 1.00 87.31 196 ALA A C 1
ATOM 1562 O O . ALA A 1 196 ? 25.114 -10.140 -6.290 1.00 87.31 196 ALA A O 1
ATOM 1563 N N . THR A 1 197 ? 23.731 -8.683 -7.292 1.00 82.31 197 THR A N 1
ATOM 1564 C CA . THR A 1 197 ? 24.512 -8.495 -8.532 1.00 82.31 197 THR A CA 1
ATOM 1565 C C . THR A 1 197 ? 24.851 -7.009 -8.775 1.00 82.31 197 THR A C 1
ATOM 1567 O O . THR A 1 197 ? 24.341 -6.380 -9.713 1.00 82.31 197 THR A O 1
ATOM 1570 N N . PRO A 1 198 ? 25.704 -6.388 -7.929 1.00 71.38 198 PRO A N 1
ATOM 1571 C CA . PRO A 1 198 ? 25.964 -4.952 -7.991 1.00 71.38 198 PRO A CA 1
ATOM 1572 C C . PRO A 1 198 ? 26.555 -4.529 -9.343 1.00 71.38 198 PRO A C 1
ATOM 1574 O O . PRO A 1 198 ? 27.544 -5.089 -9.802 1.00 71.38 198 PRO A O 1
ATOM 1577 N N . GLY A 1 199 ? 25.963 -3.508 -9.968 1.00 68.12 199 GLY A N 1
ATOM 1578 C CA . GLY A 1 199 ? 26.488 -2.870 -11.183 1.00 68.12 199 GLY A CA 1
ATOM 1579 C C . GLY A 1 199 ? 25.867 -3.323 -12.509 1.00 68.12 199 GLY A C 1
ATOM 1580 O O . GLY A 1 199 ? 25.929 -2.556 -13.464 1.00 68.12 199 GLY A O 1
ATOM 1581 N N . LEU A 1 200 ? 25.205 -4.486 -12.567 1.00 72.31 200 LEU A N 1
ATOM 1582 C CA . LEU A 1 200 ? 24.639 -5.029 -13.819 1.00 72.31 200 LEU A CA 1
ATOM 1583 C C . LEU A 1 200 ? 23.105 -5.050 -13.847 1.00 72.31 200 LEU A C 1
ATOM 1585 O O . LEU A 1 200 ? 22.498 -4.943 -14.910 1.00 72.31 200 LEU A O 1
ATOM 1589 N N . GLY A 1 201 ? 22.445 -5.102 -12.685 1.00 84.69 201 GLY A N 1
ATOM 1590 C CA . GLY A 1 201 ? 20.989 -5.254 -12.635 1.00 84.69 201 GLY A CA 1
ATOM 1591 C C . GLY A 1 201 ? 20.213 -4.173 -13.403 1.00 84.69 201 GLY A C 1
ATOM 1592 O O . GLY A 1 201 ? 19.389 -4.475 -14.264 1.00 84.69 201 GLY A O 1
ATOM 1593 N N . ILE A 1 202 ? 20.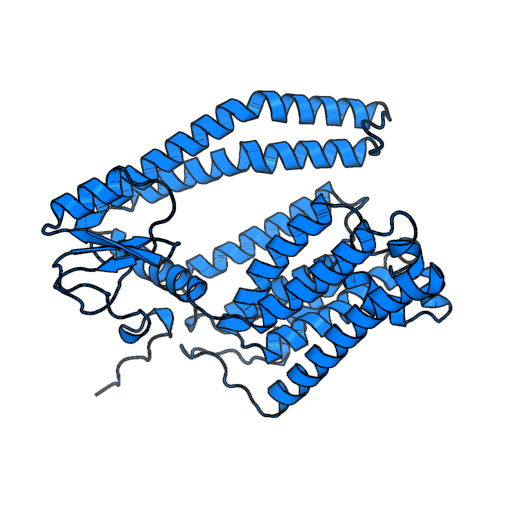498 -2.891 -13.141 1.00 91.75 202 ILE A N 1
ATOM 1594 C CA . ILE A 1 202 ? 19.755 -1.773 -13.753 1.00 91.75 202 ILE A CA 1
ATOM 1595 C C . ILE A 1 202 ? 20.079 -1.607 -15.245 1.00 91.75 202 ILE A C 1
ATOM 1597 O O . ILE A 1 202 ? 19.168 -1.321 -16.024 1.00 91.75 202 ILE A O 1
ATOM 1601 N N . SER A 1 203 ? 21.334 -1.796 -15.668 1.00 91.19 203 SER A N 1
ATOM 1602 C CA . SER A 1 203 ? 21.691 -1.709 -17.092 1.00 91.19 203 SER A CA 1
ATOM 1603 C C . SER A 1 203 ? 21.024 -2.822 -17.897 1.00 91.19 203 SER A C 1
ATOM 1605 O O . SER A 1 203 ? 20.525 -2.575 -19.001 1.00 91.19 203 SER A O 1
ATOM 1607 N N . GLU A 1 204 ? 20.930 -4.023 -17.323 1.00 92.12 204 GLU A N 1
ATOM 1608 C CA . GLU A 1 204 ? 20.388 -5.182 -18.020 1.00 92.12 204 GLU A CA 1
ATOM 1609 C C . GLU A 1 204 ? 18.877 -5.313 -17.922 1.00 92.12 204 GLU A C 1
ATOM 1611 O O . GLU A 1 204 ? 18.295 -5.760 -18.893 1.00 92.12 204 GLU A O 1
ATOM 1616 N N . ALA A 1 205 ? 18.217 -4.886 -16.843 1.00 94.50 205 ALA A N 1
ATOM 1617 C CA . ALA A 1 205 ? 16.769 -5.078 -16.686 1.00 94.50 205 ALA A CA 1
ATOM 1618 C C . ALA A 1 205 ? 15.964 -3.803 -16.373 1.00 94.50 205 ALA A C 1
ATOM 1620 O O . ALA A 1 205 ? 14.732 -3.843 -16.359 1.00 94.50 205 ALA A O 1
ATOM 1621 N N . GLY A 1 206 ? 16.621 -2.662 -16.153 1.00 95.50 206 GLY A N 1
ATOM 1622 C CA . GLY A 1 206 ? 15.960 -1.372 -15.945 1.00 95.50 206 GLY A CA 1
ATOM 1623 C C . GLY A 1 206 ? 15.433 -0.743 -17.239 1.00 95.50 206 GLY A C 1
ATOM 1624 O O . GLY A 1 206 ? 15.794 -1.145 -18.351 1.00 95.50 206 GLY A O 1
ATOM 1625 N N . LEU A 1 207 ? 14.602 0.296 -17.108 1.00 97.00 207 LEU A N 1
ATOM 1626 C CA . LEU A 1 207 ? 14.026 1.011 -18.247 1.00 97.00 207 LEU A CA 1
ATOM 1627 C C . LEU A 1 207 ? 15.032 2.032 -18.771 1.00 97.00 207 LEU A C 1
ATOM 1629 O O . LEU A 1 207 ? 14.915 3.234 -18.542 1.00 97.00 207 LEU A O 1
ATOM 1633 N N . VAL A 1 208 ? 16.046 1.523 -19.467 1.00 95.88 208 VAL A N 1
ATOM 1634 C CA . VAL A 1 208 ? 17.007 2.321 -20.230 1.00 95.88 208 VAL A CA 1
ATOM 1635 C C . VAL A 1 208 ? 16.319 2.766 -21.517 1.00 95.88 208 VAL A C 1
ATOM 1637 O O . VAL A 1 208 ? 16.248 2.021 -22.495 1.00 95.88 208 VAL A O 1
ATOM 1640 N N . LYS A 1 209 ? 15.760 3.975 -21.500 1.00 95.50 209 LYS A N 1
ATOM 1641 C CA . LYS A 1 209 ? 14.842 4.467 -22.538 1.00 95.50 209 LYS A CA 1
ATOM 1642 C C . LYS A 1 209 ? 15.424 4.493 -23.957 1.00 95.50 209 LYS A C 1
ATOM 1644 O O . LYS A 1 209 ? 14.714 4.055 -24.856 1.00 95.50 209 LYS A O 1
ATOM 1649 N N . PRO A 1 210 ? 16.699 4.860 -24.195 1.00 94.88 210 PRO A N 1
ATOM 1650 C CA . PRO A 1 210 ? 17.296 4.705 -25.524 1.00 94.88 210 PRO A CA 1
ATOM 1651 C C . PRO A 1 210 ? 17.279 3.258 -26.043 1.00 94.88 210 PRO A C 1
ATOM 1653 O O . PRO A 1 210 ? 16.999 3.032 -27.214 1.00 94.88 210 PRO A O 1
ATOM 1656 N N . ARG A 1 211 ? 17.504 2.259 -25.173 1.00 95.31 211 ARG A N 1
ATOM 1657 C CA . ARG A 1 211 ? 17.445 0.832 -25.547 1.00 95.31 211 ARG A CA 1
ATOM 1658 C C . ARG A 1 211 ? 16.010 0.356 -25.760 1.00 95.31 211 ARG A C 1
ATOM 1660 O O . ARG A 1 211 ? 15.756 -0.418 -26.675 1.00 95.31 211 ARG A O 1
ATOM 1667 N N . TYR A 1 212 ? 15.074 0.852 -24.950 1.00 96.38 212 TYR A N 1
ATOM 1668 C CA . TYR A 1 212 ? 13.642 0.640 -25.171 1.00 96.38 212 TYR A CA 1
ATOM 1669 C C . TYR A 1 212 ? 13.224 1.143 -26.562 1.00 96.38 212 TYR A C 1
ATOM 1671 O O . TYR A 1 212 ? 12.654 0.384 -27.336 1.00 96.38 212 TYR A O 1
ATOM 1679 N N . LEU A 1 213 ? 13.593 2.378 -26.920 1.00 94.12 213 LEU A N 1
ATOM 1680 C CA . LEU A 1 213 ? 13.302 2.961 -28.236 1.00 94.12 213 LEU A CA 1
ATOM 1681 C C . LEU A 1 213 ? 14.012 2.226 -29.387 1.00 94.12 213 LEU A C 1
ATOM 1683 O O . LEU A 1 213 ? 13.518 2.237 -30.510 1.00 94.12 213 LEU A O 1
ATOM 1687 N N . ALA A 1 214 ? 15.128 1.549 -29.106 1.00 95.56 214 ALA A N 1
ATOM 1688 C CA . ALA A 1 214 ? 15.836 0.680 -30.046 1.00 95.56 214 ALA A CA 1
ATOM 1689 C C . ALA A 1 214 ? 15.252 -0.748 -30.153 1.00 95.56 214 ALA A C 1
ATOM 1691 O O . ALA A 1 214 ? 15.831 -1.591 -30.835 1.00 95.56 214 ALA A O 1
ATOM 1692 N N . GLY A 1 215 ? 14.120 -1.039 -29.498 1.00 95.50 215 GLY A N 1
ATOM 1693 C CA . GLY A 1 215 ? 13.388 -2.303 -29.634 1.00 95.50 215 GLY A CA 1
ATOM 1694 C C . GLY A 1 215 ? 13.423 -3.219 -28.408 1.00 95.50 215 GLY A C 1
ATOM 1695 O O . GLY A 1 215 ? 12.751 -4.252 -28.402 1.00 95.50 215 GLY A O 1
ATOM 1696 N N . GLU A 1 216 ? 14.125 -2.856 -27.330 1.00 96.00 216 GLU A N 1
ATOM 1697 C CA . GLU A 1 216 ? 14.114 -3.614 -26.068 1.00 96.00 216 GLU A CA 1
ATOM 1698 C C . GLU A 1 216 ? 12.851 -3.306 -25.232 1.00 96.00 216 GLU A C 1
ATOM 1700 O O . GLU A 1 216 ? 12.917 -2.929 -24.060 1.00 96.00 216 GLU A O 1
ATOM 1705 N N . ASN A 1 217 ? 11.671 -3.465 -25.844 1.00 95.50 217 ASN A N 1
ATOM 1706 C CA . ASN A 1 217 ? 10.368 -3.075 -25.285 1.00 95.50 217 ASN A CA 1
ATOM 1707 C C . ASN A 1 217 ? 10.031 -3.783 -23.962 1.00 95.50 217 ASN A C 1
ATOM 1709 O O . ASN A 1 217 ? 9.302 -3.243 -23.130 1.00 95.50 217 ASN A O 1
ATOM 1713 N N . TRP A 1 218 ? 10.594 -4.974 -23.738 1.00 96.06 218 TRP A N 1
ATOM 1714 C CA . TRP A 1 218 ? 10.426 -5.748 -22.505 1.00 96.06 218 TRP A CA 1
ATOM 1715 C C . TRP A 1 218 ? 10.915 -4.995 -21.256 1.00 96.06 218 TRP A C 1
ATOM 1717 O O . TRP A 1 218 ? 10.408 -5.241 -20.160 1.00 96.06 218 TRP A O 1
ATOM 1727 N N . ARG A 1 219 ? 11.823 -4.018 -21.418 1.00 97.12 219 ARG A N 1
ATOM 1728 C CA . ARG A 1 219 ? 12.335 -3.167 -20.332 1.00 97.12 219 ARG A CA 1
ATOM 1729 C C . ARG A 1 219 ? 11.248 -2.411 -19.592 1.00 97.12 219 ARG A C 1
ATOM 1731 O O . ARG A 1 219 ? 11.391 -2.132 -18.405 1.00 97.12 219 ARG A O 1
ATOM 1738 N N . LEU A 1 220 ? 10.163 -2.082 -20.288 1.00 97.06 220 LEU A N 1
ATOM 1739 C CA . LEU A 1 220 ? 9.016 -1.413 -19.691 1.00 97.06 220 LEU A CA 1
ATOM 1740 C C . LEU A 1 220 ? 8.369 -2.277 -18.599 1.00 97.06 220 LEU A C 1
ATOM 1742 O O . LEU A 1 220 ? 7.889 -1.745 -17.602 1.00 97.06 220 LEU A O 1
ATOM 1746 N N . PHE A 1 221 ? 8.415 -3.602 -18.758 1.00 98.12 221 PHE A N 1
ATOM 1747 C CA . PHE A 1 221 ? 7.816 -4.549 -17.824 1.00 98.12 221 PHE A CA 1
ATOM 1748 C C . PHE A 1 221 ? 8.790 -5.052 -16.758 1.00 98.12 221 PHE A C 1
ATOM 1750 O O . PHE A 1 221 ? 8.375 -5.296 -15.630 1.00 98.12 221 PHE A O 1
ATOM 1757 N N . THR A 1 222 ? 10.080 -5.190 -17.068 1.00 97.56 222 THR A N 1
ATOM 1758 C CA . THR A 1 222 ? 11.076 -5.677 -16.098 1.00 97.56 222 THR A CA 1
ATOM 1759 C C . THR A 1 222 ? 11.485 -4.603 -15.089 1.00 97.56 222 THR A C 1
ATOM 1761 O O . THR A 1 222 ? 11.668 -4.900 -13.909 1.00 97.56 222 THR A O 1
ATOM 1764 N N . ALA A 1 223 ? 11.569 -3.337 -15.511 1.00 97.12 223 ALA A N 1
ATOM 1765 C CA . ALA A 1 223 ? 12.090 -2.243 -14.689 1.00 97.12 223 ALA A CA 1
ATOM 1766 C C . ALA A 1 223 ? 11.294 -1.965 -13.409 1.00 97.12 223 ALA A C 1
ATOM 1768 O O . ALA A 1 223 ? 11.847 -1.437 -12.441 1.00 97.12 223 ALA A O 1
ATOM 1769 N N . VAL A 1 224 ? 10.009 -2.327 -13.391 1.00 97.44 224 VAL A N 1
ATOM 1770 C CA . VAL A 1 224 ? 9.118 -2.136 -12.239 1.00 97.44 224 VAL A CA 1
ATOM 1771 C C . VAL A 1 224 ? 9.593 -2.904 -11.000 1.00 97.44 224 VAL A C 1
ATOM 1773 O O . VAL A 1 224 ? 9.291 -2.515 -9.877 1.00 97.44 224 VAL A O 1
ATOM 1776 N N . PHE A 1 225 ? 10.368 -3.974 -11.178 1.00 97.62 225 PHE A N 1
ATOM 1777 C CA . PHE A 1 225 ? 10.855 -4.798 -10.074 1.00 97.62 225 PHE A CA 1
ATOM 1778 C C . PHE A 1 225 ? 12.222 -4.342 -9.532 1.00 97.62 225 PHE A C 1
ATOM 1780 O O . PHE A 1 225 ? 12.604 -4.719 -8.424 1.00 97.62 225 PHE A O 1
ATOM 1787 N N . LEU A 1 226 ? 12.946 -3.501 -10.277 1.00 96.25 226 LEU A N 1
ATOM 1788 C CA . LEU A 1 226 ? 14.279 -3.018 -9.911 1.00 96.25 226 LEU A CA 1
ATOM 1789 C C . LEU A 1 226 ? 14.220 -1.728 -9.092 1.00 96.25 226 LEU A C 1
ATOM 1791 O O . LEU A 1 226 ? 13.258 -0.984 -9.186 1.00 96.25 226 LEU A O 1
ATOM 1795 N N . HIS A 1 227 ? 15.244 -1.422 -8.298 1.00 94.44 227 HIS A N 1
ATOM 1796 C CA . HIS A 1 227 ? 15.269 -0.257 -7.411 1.00 94.44 227 HIS A CA 1
ATOM 1797 C C . HIS A 1 227 ? 16.638 0.420 -7.385 1.00 94.44 227 HIS A C 1
ATOM 1799 O O . HIS A 1 227 ? 17.664 -0.230 -7.229 1.00 94.44 227 HIS A O 1
ATOM 1805 N N . GLY A 1 228 ? 16.660 1.751 -7.484 1.00 89.75 228 GLY A N 1
ATOM 1806 C CA . GLY A 1 228 ? 17.914 2.517 -7.509 1.00 89.75 228 GLY A CA 1
ATOM 1807 C C . GLY A 1 228 ? 18.724 2.478 -6.207 1.00 89.75 228 GLY A C 1
ATOM 1808 O O . GLY A 1 228 ? 19.925 2.713 -6.239 1.00 89.75 228 GLY A O 1
ATOM 1809 N N . ASN A 1 229 ? 18.089 2.209 -5.062 1.00 86.69 229 ASN A N 1
ATOM 1810 C CA . ASN A 1 229 ? 18.753 2.086 -3.761 1.00 86.69 229 ASN A CA 1
ATOM 1811 C C . ASN A 1 229 ? 17.852 1.376 -2.733 1.00 86.69 229 ASN A C 1
ATOM 1813 O O . ASN A 1 229 ? 16.653 1.186 -2.961 1.00 86.69 229 ASN A O 1
ATOM 1817 N N . LEU A 1 230 ? 18.436 1.017 -1.585 1.00 85.75 230 LEU A N 1
ATOM 1818 C CA . LEU A 1 230 ? 17.767 0.263 -0.522 1.00 85.75 230 LEU A CA 1
ATOM 1819 C C . LEU A 1 230 ? 16.602 1.026 0.131 1.00 85.75 230 LEU A C 1
ATOM 1821 O O . LEU A 1 230 ? 15.565 0.434 0.416 1.00 85.75 230 LEU A O 1
ATOM 1825 N N . ILE A 1 231 ? 16.732 2.341 0.337 1.00 83.31 231 ILE A N 1
ATOM 1826 C CA . ILE A 1 231 ? 15.666 3.164 0.937 1.00 83.31 231 ILE A CA 1
ATOM 1827 C C . ILE A 1 231 ? 14.455 3.217 -0.004 1.00 83.31 231 ILE A C 1
ATOM 1829 O O . ILE A 1 231 ? 13.329 2.972 0.424 1.00 83.31 231 ILE A O 1
ATOM 1833 N N . HIS A 1 232 ? 14.685 3.467 -1.297 1.00 87.44 232 HIS A N 1
ATOM 1834 C CA . HIS A 1 232 ? 13.646 3.446 -2.328 1.00 87.44 232 HIS A CA 1
ATOM 1835 C C . HIS A 1 232 ? 12.941 2.082 -2.381 1.00 87.44 232 HIS A C 1
ATOM 1837 O O . HIS A 1 232 ? 11.715 2.034 -2.459 1.00 87.44 232 HIS A O 1
ATOM 1843 N N . PHE A 1 233 ? 13.693 0.983 -2.266 1.00 91.75 233 PHE A N 1
ATOM 1844 C CA . PHE A 1 233 ? 13.141 -0.369 -2.173 1.00 91.75 233 PHE A CA 1
ATOM 1845 C C . PHE A 1 233 ? 12.233 -0.553 -0.948 1.00 91.75 233 PHE A C 1
ATOM 1847 O O . PHE A 1 233 ? 11.065 -0.901 -1.106 1.00 91.75 233 PHE A O 1
ATOM 1854 N N . ILE A 1 234 ? 12.711 -0.250 0.263 1.00 89.88 234 ILE A N 1
ATOM 1855 C CA . ILE A 1 234 ? 11.939 -0.435 1.507 1.00 89.88 234 ILE A CA 1
ATOM 1856 C C . ILE A 1 234 ? 10.652 0.405 1.511 1.00 89.88 234 ILE A C 1
ATOM 1858 O O . ILE A 1 234 ? 9.584 -0.085 1.899 1.00 89.88 234 ILE A O 1
ATOM 1862 N N . LEU A 1 235 ? 10.730 1.661 1.057 1.00 88.00 235 LEU A N 1
ATOM 1863 C CA . LEU A 1 235 ? 9.565 2.548 0.977 1.00 88.00 235 LEU A CA 1
ATOM 1864 C C . LEU A 1 235 ? 8.520 2.010 -0.005 1.00 88.00 235 LEU A C 1
ATOM 1866 O O . LEU A 1 235 ? 7.329 1.995 0.314 1.00 88.00 235 LEU A O 1
ATOM 1870 N N . ASN A 1 236 ? 8.958 1.501 -1.157 1.00 94.62 236 ASN A N 1
ATOM 1871 C CA . ASN A 1 236 ? 8.065 0.874 -2.122 1.00 94.62 236 ASN A CA 1
ATOM 1872 C C . ASN A 1 236 ? 7.426 -0.406 -1.581 1.00 94.62 236 ASN A C 1
ATOM 1874 O O . ASN A 1 236 ? 6.238 -0.607 -1.805 1.00 94.62 236 ASN A O 1
ATOM 1878 N N . MET A 1 237 ? 8.165 -1.250 -0.853 1.00 97.06 237 MET A N 1
ATOM 1879 C CA . MET A 1 237 ? 7.607 -2.479 -0.267 1.00 97.06 237 MET A CA 1
ATOM 1880 C C . MET A 1 237 ? 6.524 -2.154 0.758 1.00 97.06 237 MET A C 1
ATOM 1882 O O . MET A 1 237 ? 5.441 -2.738 0.734 1.00 97.06 237 MET A O 1
ATOM 1886 N N . SER A 1 238 ? 6.776 -1.147 1.594 1.00 93.62 238 SER A N 1
ATOM 1887 C CA . SER A 1 238 ? 5.805 -0.652 2.572 1.00 93.62 238 SER A CA 1
ATOM 1888 C C . SER A 1 238 ? 4.537 -0.115 1.894 1.00 93.62 238 SER A C 1
ATOM 1890 O O . SER A 1 238 ? 3.420 -0.449 2.296 1.00 93.62 238 SER A O 1
ATOM 1892 N N . ALA A 1 239 ? 4.694 0.690 0.839 1.00 95.38 239 ALA A N 1
ATOM 1893 C CA . ALA A 1 239 ? 3.569 1.276 0.116 1.00 95.38 239 ALA A CA 1
ATOM 1894 C C . ALA A 1 239 ? 2.784 0.236 -0.702 1.00 95.38 239 ALA A C 1
ATOM 1896 O O . ALA A 1 239 ? 1.551 0.256 -0.694 1.00 95.38 239 ALA A O 1
ATOM 1897 N N . LEU A 1 240 ? 3.480 -0.698 -1.358 1.00 98.12 240 LEU A N 1
ATOM 1898 C CA . LEU A 1 240 ? 2.875 -1.797 -2.108 1.00 98.12 240 LEU A CA 1
ATOM 1899 C C . LEU A 1 240 ? 2.080 -2.720 -1.184 1.00 98.12 240 LEU A C 1
ATOM 1901 O O . LEU A 1 240 ? 0.950 -3.068 -1.513 1.00 98.12 240 LEU A O 1
ATOM 1905 N N . TRP A 1 241 ? 2.628 -3.064 -0.016 1.00 97.75 241 TRP A N 1
ATOM 1906 C CA . TRP A 1 241 ? 1.915 -3.849 0.988 1.00 97.75 241 TRP A CA 1
ATOM 1907 C C . TRP A 1 241 ? 0.622 -3.158 1.418 1.00 97.75 241 TRP A C 1
ATOM 1909 O O . TRP A 1 241 ? -0.453 -3.751 1.355 1.00 97.75 241 TRP A O 1
ATOM 1919 N N . TYR A 1 242 ? 0.704 -1.884 1.804 1.00 96.19 242 TYR A N 1
ATOM 1920 C CA . TYR A 1 242 ? -0.457 -1.147 2.290 1.00 96.19 242 TYR A CA 1
ATOM 1921 C C . TYR A 1 242 ? -1.546 -0.975 1.215 1.00 96.19 242 TYR A C 1
ATOM 1923 O O . TYR A 1 242 ? -2.712 -1.303 1.450 1.00 96.19 242 TYR A O 1
ATOM 1931 N N . LEU A 1 243 ? -1.186 -0.475 0.027 1.00 98.25 243 LEU A N 1
ATOM 1932 C CA . LEU A 1 243 ? -2.161 -0.199 -1.033 1.00 98.25 243 LEU A CA 1
ATOM 1933 C C . LEU A 1 243 ? -2.646 -1.482 -1.713 1.00 98.25 243 LEU A C 1
ATOM 1935 O O . LEU A 1 243 ? -3.841 -1.611 -1.965 1.00 98.25 243 LEU A O 1
ATOM 1939 N N . GLY A 1 244 ? -1.754 -2.446 -1.958 1.00 98.38 244 GLY A N 1
ATOM 1940 C CA . GLY A 1 244 ? -2.092 -3.733 -2.565 1.00 98.38 244 GLY A CA 1
ATOM 1941 C C . GLY A 1 244 ? -3.135 -4.486 -1.748 1.00 98.38 244 GLY A C 1
ATOM 1942 O O . GLY A 1 244 ? -4.200 -4.819 -2.278 1.00 98.38 244 GLY A O 1
ATOM 1943 N N . ARG A 1 245 ? -2.901 -4.629 -0.432 1.00 98.06 245 ARG A N 1
ATOM 1944 C CA . ARG A 1 245 ? -3.871 -5.255 0.480 1.00 98.06 245 ARG A CA 1
ATOM 1945 C C . ARG A 1 245 ? -5.212 -4.555 0.432 1.00 98.06 245 ARG A C 1
ATOM 1947 O O . ARG A 1 245 ? -6.251 -5.205 0.372 1.00 98.06 245 ARG A O 1
ATOM 1954 N N . ARG A 1 246 ? -5.202 -3.223 0.431 1.00 97.62 246 ARG A N 1
ATOM 1955 C CA . ARG A 1 246 ? -6.432 -2.435 0.418 1.00 97.62 246 ARG A CA 1
ATOM 1956 C C . ARG A 1 246 ? -7.246 -2.637 -0.857 1.00 97.62 246 ARG A C 1
ATOM 1958 O O . ARG A 1 246 ? -8.460 -2.803 -0.764 1.00 97.62 246 ARG A O 1
ATOM 1965 N N . VAL A 1 247 ? -6.596 -2.721 -2.018 1.00 98.50 247 VAL A N 1
ATOM 1966 C CA . VAL A 1 247 ? -7.267 -3.078 -3.278 1.00 98.50 247 VAL A CA 1
ATOM 1967 C C . VAL A 1 247 ? -7.813 -4.505 -3.224 1.00 98.50 247 VAL A C 1
ATOM 1969 O O . VAL A 1 247 ? -8.984 -4.716 -3.528 1.00 98.50 247 VAL A O 1
ATOM 1972 N N . GLU A 1 248 ? -7.019 -5.484 -2.794 1.00 98.62 248 GLU A N 1
ATOM 1973 C CA . GLU A 1 248 ? -7.446 -6.887 -2.758 1.00 98.62 248 GLU A CA 1
ATOM 1974 C C . GLU A 1 248 ? -8.630 -7.124 -1.812 1.00 98.62 248 GLU A C 1
ATOM 1976 O O . GLU A 1 248 ? -9.584 -7.823 -2.162 1.00 98.62 248 GLU A O 1
ATOM 1981 N N . ILE A 1 249 ? -8.603 -6.506 -0.632 1.00 97.62 249 ILE A N 1
ATOM 1982 C CA . ILE A 1 249 ? -9.647 -6.660 0.382 1.00 97.62 249 ILE A CA 1
ATOM 1983 C C . ILE A 1 249 ? -10.960 -6.038 -0.086 1.00 97.62 249 ILE A C 1
ATOM 1985 O O . ILE A 1 249 ? -12.015 -6.670 0.049 1.00 97.62 249 ILE A O 1
ATOM 1989 N N . LEU A 1 250 ? -10.899 -4.815 -0.623 1.00 96.81 250 LEU A N 1
ATOM 1990 C CA . LEU A 1 250 ? -12.080 -4.020 -0.954 1.00 96.81 250 LEU A CA 1
ATOM 1991 C C . LEU A 1 250 ? -12.622 -4.327 -2.349 1.00 96.81 250 LEU A C 1
ATOM 1993 O O . LEU A 1 250 ? -13.823 -4.548 -2.500 1.00 96.81 250 LEU A O 1
ATOM 1997 N N . ALA A 1 251 ? -11.746 -4.359 -3.352 1.00 97.44 251 ALA A N 1
ATOM 1998 C CA . ALA A 1 251 ? -12.104 -4.500 -4.757 1.00 97.44 251 ALA A CA 1
ATOM 1999 C C . ALA A 1 251 ? -11.900 -5.914 -5.309 1.00 97.44 251 ALA A C 1
ATOM 2001 O O . ALA A 1 251 ? -12.410 -6.179 -6.387 1.00 97.44 251 ALA A O 1
ATOM 2002 N N . ARG A 1 252 ? -11.268 -6.835 -4.561 1.00 97.94 252 ARG A N 1
ATOM 2003 C CA . ARG A 1 252 ? -10.906 -8.215 -4.956 1.00 97.94 252 ARG A CA 1
ATOM 2004 C C . ARG A 1 252 ? -9.613 -8.317 -5.771 1.00 97.94 252 ARG A C 1
ATOM 2006 O O . ARG A 1 252 ? -9.186 -7.392 -6.458 1.00 97.94 252 ARG A O 1
ATOM 2013 N N . TRP A 1 253 ? -9.005 -9.499 -5.713 1.00 98.25 253 TRP A N 1
ATOM 2014 C CA . TRP A 1 253 ? -7.713 -9.795 -6.332 1.00 98.25 253 TRP A CA 1
ATOM 2015 C C . TRP A 1 253 ? -7.622 -9.593 -7.856 1.00 98.25 253 TRP A C 1
ATOM 2017 O O . TRP A 1 253 ? -6.558 -9.152 -8.296 1.00 98.25 253 TRP A O 1
ATOM 2027 N N . PRO A 1 254 ? -8.661 -9.843 -8.690 1.00 98.69 254 PRO A N 1
ATOM 2028 C CA . PRO A 1 254 ? -8.492 -9.679 -10.132 1.00 98.69 254 PRO A CA 1
ATOM 2029 C C . PRO A 1 254 ? -8.261 -8.213 -10.502 1.00 98.69 254 PRO A C 1
ATOM 2031 O O . PRO A 1 254 ? -7.477 -7.903 -11.396 1.00 98.69 254 PRO A O 1
ATOM 2034 N N . HIS A 1 255 ? -8.884 -7.305 -9.749 1.00 98.62 255 HIS A N 1
ATOM 2035 C CA . HIS A 1 255 ? -8.723 -5.868 -9.914 1.00 98.62 255 HIS A CA 1
ATOM 2036 C C . HIS A 1 255 ? -7.380 -5.370 -9.377 1.00 98.62 255 HIS A C 1
ATOM 2038 O O . HIS A 1 255 ? -6.823 -4.442 -9.955 1.00 98.62 255 HIS A O 1
ATOM 2044 N N . LEU A 1 256 ? -6.814 -6.011 -8.343 1.00 98.81 256 LEU A N 1
ATOM 2045 C CA . LEU A 1 256 ? -5.424 -5.771 -7.937 1.00 98.81 256 LEU A CA 1
ATOM 2046 C C . LEU A 1 256 ? -4.461 -6.125 -9.080 1.00 98.81 256 LEU A C 1
ATOM 2048 O O . LEU A 1 256 ? -3.630 -5.299 -9.443 1.00 98.81 256 LEU A O 1
ATOM 2052 N N . ALA A 1 257 ? -4.591 -7.313 -9.674 1.00 98.81 257 ALA A N 1
ATOM 2053 C CA . ALA A 1 257 ? -3.738 -7.747 -10.781 1.00 98.81 257 ALA A CA 1
ATOM 2054 C C . ALA A 1 257 ? -3.870 -6.839 -12.014 1.00 98.81 257 ALA A C 1
ATOM 2056 O O . ALA A 1 257 ? -2.865 -6.414 -12.584 1.00 98.81 257 ALA A O 1
ATOM 2057 N N . ALA A 1 258 ? -5.102 -6.489 -12.388 1.00 98.69 258 ALA A N 1
ATOM 2058 C CA . ALA A 1 258 ? -5.371 -5.590 -13.503 1.00 98.69 258 ALA A CA 1
ATOM 2059 C C . ALA A 1 258 ? -4.810 -4.181 -13.258 1.00 98.69 258 ALA A C 1
ATOM 2061 O O . ALA A 1 258 ? -4.091 -3.656 -14.104 1.00 98.69 258 ALA A O 1
ATOM 2062 N N . ALA A 1 259 ? -5.090 -3.583 -12.094 1.00 98.81 259 ALA A N 1
ATOM 2063 C CA . ALA A 1 259 ? -4.582 -2.260 -11.745 1.00 98.81 259 ALA A CA 1
ATOM 2064 C C . ALA A 1 259 ? -3.051 -2.251 -11.678 1.00 98.81 259 ALA A C 1
ATOM 2066 O O . ALA A 1 259 ? -2.435 -1.310 -12.175 1.00 98.81 259 ALA A O 1
ATOM 2067 N N . PHE A 1 260 ? -2.432 -3.302 -11.129 1.00 98.81 260 PHE A N 1
ATOM 2068 C CA . PHE A 1 260 ? -0.979 -3.449 -11.098 1.00 98.81 260 PHE A CA 1
ATOM 2069 C C . PHE A 1 260 ? -0.412 -3.448 -12.520 1.00 98.81 260 PHE A C 1
ATOM 2071 O O . PHE A 1 260 ? 0.408 -2.595 -12.852 1.00 98.81 260 PHE A O 1
ATOM 2078 N N . PHE A 1 261 ? -0.885 -4.360 -13.374 1.00 98.81 261 PHE A N 1
ATOM 2079 C CA . PHE A 1 261 ? -0.352 -4.533 -14.723 1.00 98.81 261 PHE A CA 1
ATOM 2080 C C . PHE A 1 261 ? -0.599 -3.314 -15.622 1.00 98.81 261 PHE A C 1
ATOM 2082 O O . PHE A 1 261 ? 0.323 -2.835 -16.279 1.00 98.81 261 PHE A O 1
ATOM 2089 N N . LEU A 1 262 ? -1.809 -2.748 -15.611 1.00 98.75 262 LEU A N 1
ATOM 2090 C CA . LEU A 1 262 ? -2.111 -1.536 -16.379 1.00 98.75 262 LEU A CA 1
ATOM 2091 C C . LEU A 1 262 ? -1.245 -0.357 -15.927 1.00 98.75 262 LEU A C 1
ATOM 2093 O O . LEU A 1 262 ? -0.781 0.416 -16.761 1.00 98.75 262 LEU A O 1
ATOM 2097 N N . SER A 1 263 ? -0.962 -0.244 -14.628 1.00 98.81 263 SER A N 1
ATOM 2098 C CA . SER A 1 263 ? -0.103 0.825 -14.115 1.00 98.81 263 SER A CA 1
ATOM 2099 C C . SER A 1 263 ? 1.359 0.673 -14.539 1.00 98.81 263 SER A C 1
ATOM 2101 O O . SER A 1 263 ? 2.025 1.694 -14.673 1.00 98.81 263 SER A O 1
ATOM 2103 N N . ILE A 1 264 ? 1.854 -0.545 -14.818 1.00 98.62 264 ILE A N 1
ATOM 2104 C CA . ILE A 1 264 ? 3.169 -0.741 -15.464 1.00 98.62 264 ILE A CA 1
ATOM 2105 C C . ILE A 1 264 ? 3.173 -0.034 -16.823 1.00 98.62 264 ILE A C 1
ATOM 2107 O O . ILE A 1 264 ? 4.073 0.751 -17.115 1.00 98.62 264 ILE A O 1
ATOM 2111 N N . ILE A 1 265 ? 2.133 -0.275 -17.628 1.00 98.62 265 ILE A N 1
ATOM 2112 C CA . ILE A 1 265 ? 1.987 0.307 -18.967 1.00 98.62 265 ILE A CA 1
ATOM 2113 C C . ILE A 1 265 ? 1.878 1.827 -18.873 1.00 98.62 265 ILE A C 1
ATOM 2115 O O . ILE A 1 265 ? 2.672 2.536 -19.484 1.00 98.62 265 ILE A O 1
ATOM 2119 N N . GLY A 1 266 ? 0.941 2.332 -18.072 1.00 98.62 266 GLY A N 1
ATOM 2120 C CA . GLY A 1 266 ? 0.687 3.764 -17.938 1.00 98.62 266 GLY A CA 1
ATOM 2121 C C . GLY A 1 266 ? 1.872 4.558 -17.395 1.00 98.62 266 GLY A C 1
ATOM 2122 O O . GLY A 1 266 ? 2.233 5.597 -17.950 1.00 98.62 266 GLY A O 1
ATOM 2123 N N . ALA A 1 267 ? 2.518 4.055 -16.339 1.00 98.50 267 ALA A N 1
ATOM 2124 C CA . ALA A 1 267 ? 3.715 4.677 -15.783 1.00 98.50 267 ALA A CA 1
ATOM 2125 C C . ALA A 1 267 ? 4.885 4.627 -16.777 1.00 98.50 267 ALA A C 1
ATOM 2127 O O . ALA A 1 267 ? 5.551 5.641 -16.990 1.00 98.50 267 ALA A O 1
ATOM 2128 N N . GLY A 1 268 ? 5.103 3.471 -17.414 1.00 97.75 268 GLY A N 1
ATOM 2129 C CA . GLY A 1 268 ? 6.156 3.261 -18.405 1.00 97.75 268 GLY A CA 1
ATOM 2130 C C . GLY A 1 268 ? 6.015 4.180 -19.618 1.00 97.75 268 GLY A C 1
ATOM 2131 O O . GLY A 1 268 ? 6.967 4.861 -19.995 1.00 97.75 268 GLY A O 1
ATOM 2132 N N . TRP A 1 269 ? 4.813 4.270 -20.187 1.00 97.38 269 TRP A N 1
ATOM 2133 C CA . TRP A 1 269 ? 4.524 5.155 -21.316 1.00 97.38 269 TRP A CA 1
ATOM 2134 C C . TRP A 1 269 ? 4.729 6.628 -20.960 1.00 97.38 269 TRP A C 1
ATOM 2136 O O . TRP A 1 269 ? 5.380 7.351 -21.717 1.00 97.38 269 TRP A O 1
ATOM 2146 N N . ALA A 1 270 ? 4.230 7.072 -19.802 1.00 98.12 270 ALA A N 1
ATOM 2147 C CA . ALA A 1 270 ? 4.392 8.455 -19.362 1.00 98.12 270 ALA A CA 1
ATOM 2148 C C . ALA A 1 270 ? 5.872 8.825 -19.186 1.00 98.12 270 ALA A C 1
ATOM 2150 O O . ALA A 1 270 ? 6.318 9.851 -19.700 1.00 98.12 270 ALA A O 1
ATOM 2151 N N . THR A 1 271 ? 6.664 7.971 -18.530 1.00 97.38 271 THR A N 1
ATOM 2152 C CA . THR A 1 271 ? 8.088 8.265 -18.314 1.00 97.38 271 THR A CA 1
ATOM 2153 C C . THR A 1 271 ? 8.926 8.185 -19.588 1.00 97.38 271 THR A C 1
ATOM 2155 O O . THR A 1 271 ? 9.819 9.011 -19.780 1.00 97.38 271 THR A O 1
ATOM 2158 N N . VAL A 1 272 ? 8.639 7.242 -20.495 1.00 97.12 272 VAL A N 1
ATOM 2159 C CA . VAL A 1 272 ? 9.295 7.186 -21.815 1.00 97.12 272 VAL A CA 1
ATOM 2160 C C . VAL A 1 272 ? 9.016 8.462 -22.605 1.00 97.12 272 VAL A C 1
ATOM 2162 O O . VAL A 1 272 ? 9.935 9.027 -23.191 1.00 97.12 272 VAL A O 1
ATOM 2165 N N . SER A 1 273 ? 7.769 8.935 -22.577 1.00 96.44 273 SER A N 1
ATOM 2166 C CA . SER A 1 273 ? 7.336 10.090 -23.365 1.00 96.44 273 SER A CA 1
ATOM 2167 C C . SER A 1 273 ? 7.872 11.414 -22.820 1.00 96.44 273 SER A C 1
ATOM 2169 O O . SER A 1 273 ? 8.256 12.286 -23.594 1.00 96.44 273 SER A O 1
ATOM 2171 N N . TRP A 1 274 ? 7.887 11.593 -21.496 1.00 95.75 274 TRP A N 1
ATOM 2172 C CA . TRP A 1 274 ? 8.216 12.887 -20.882 1.00 95.75 274 TRP A CA 1
ATOM 2173 C C . TRP A 1 274 ? 9.664 12.999 -20.406 1.00 95.75 274 TRP A C 1
ATOM 2175 O O . TRP A 1 274 ? 10.172 14.107 -20.262 1.00 95.75 274 TRP A O 1
ATOM 2185 N N . LEU A 1 275 ? 10.343 11.874 -20.164 1.00 93.00 275 LEU A N 1
ATOM 2186 C CA . LEU A 1 275 ? 11.724 11.842 -19.677 1.00 93.00 275 LEU A CA 1
ATOM 2187 C C . LEU A 1 275 ? 12.595 10.885 -20.514 1.00 93.00 275 LEU A C 1
ATOM 2189 O O . LEU A 1 275 ? 13.243 10.017 -19.929 1.00 93.00 275 LEU A O 1
ATOM 2193 N N . PRO A 1 276 ? 12.665 11.018 -21.855 1.00 90.81 276 PRO A N 1
ATOM 2194 C CA . PRO A 1 276 ? 13.242 10.014 -22.765 1.00 90.81 276 PRO A CA 1
ATOM 2195 C C . PRO A 1 276 ? 14.729 9.696 -22.535 1.00 90.81 276 PRO A C 1
ATOM 2197 O O . PRO A 1 276 ? 15.208 8.654 -22.970 1.00 90.81 276 PRO A O 1
ATOM 2200 N N . ASN A 1 277 ? 15.458 10.555 -21.820 1.00 89.69 277 ASN A N 1
ATOM 2201 C CA . ASN A 1 277 ? 16.903 10.424 -21.601 1.00 89.69 277 ASN A CA 1
ATOM 2202 C C . ASN A 1 277 ? 17.276 9.904 -20.201 1.00 89.69 277 ASN A C 1
ATOM 2204 O O . ASN A 1 277 ? 18.456 9.849 -19.867 1.00 89.69 277 ASN A O 1
ATOM 2208 N N . GLN A 1 278 ? 16.296 9.554 -19.360 1.00 89.31 278 GLN A N 1
ATOM 2209 C CA . GLN A 1 278 ? 16.539 9.112 -17.982 1.00 89.31 278 GLN A CA 1
ATOM 2210 C C . GLN A 1 278 ? 16.177 7.640 -17.795 1.00 89.31 278 GLN A C 1
ATOM 2212 O O . GLN A 1 278 ? 15.076 7.228 -18.151 1.00 89.31 278 GLN A O 1
ATOM 2217 N N . THR A 1 279 ? 17.064 6.855 -17.187 1.00 93.38 279 THR A N 1
ATOM 2218 C CA . THR A 1 279 ? 16.742 5.475 -16.805 1.00 93.38 279 THR A CA 1
ATOM 2219 C C . THR A 1 279 ? 15.737 5.461 -15.659 1.00 93.38 279 THR A C 1
ATOM 2221 O O . THR A 1 279 ? 15.937 6.140 -14.653 1.00 93.38 279 THR A O 1
ATOM 2224 N N . SER A 1 280 ? 14.690 4.648 -15.789 1.00 95.56 280 SER A N 1
ATOM 2225 C CA . SER A 1 280 ? 13.653 4.496 -14.764 1.00 95.56 280 SER A CA 1
ATOM 2226 C C . SER A 1 280 ? 13.665 3.088 -14.174 1.00 95.56 280 SER A C 1
ATOM 2228 O O . SER A 1 280 ? 13.865 2.101 -14.883 1.00 95.56 280 SER A O 1
ATOM 2230 N N . VAL A 1 281 ? 13.442 2.993 -12.864 1.00 95.94 281 VAL A N 1
ATOM 2231 C CA . VAL A 1 281 ? 13.282 1.734 -12.124 1.00 95.94 281 VAL A CA 1
ATOM 2232 C C . VAL A 1 281 ? 12.314 1.944 -10.962 1.00 95.94 281 VAL A C 1
ATOM 2234 O O . VAL A 1 281 ? 12.201 3.055 -10.436 1.00 95.94 281 VAL A O 1
ATOM 2237 N N . GLY A 1 282 ? 11.667 0.875 -10.517 1.00 96.19 282 GLY A N 1
ATOM 2238 C CA . GLY A 1 282 ? 10.905 0.855 -9.272 1.00 96.19 282 GLY A CA 1
ATOM 2239 C C . GLY A 1 282 ? 9.423 0.626 -9.475 1.00 96.19 282 GLY A C 1
ATOM 2240 O O . GLY A 1 282 ? 8.814 1.082 -10.443 1.00 96.19 282 GLY A O 1
ATOM 2241 N N . VAL A 1 283 ? 8.818 -0.015 -8.478 1.00 98.12 283 VAL A N 1
ATOM 2242 C CA . VAL A 1 283 ? 7.375 -0.287 -8.457 1.00 98.12 283 VAL A CA 1
ATOM 2243 C C . VAL A 1 283 ? 6.557 0.959 -8.103 1.00 98.12 283 VAL A C 1
ATOM 2245 O O . VAL A 1 283 ? 5.332 0.926 -8.116 1.00 98.12 283 VAL A O 1
ATOM 2248 N N . SER A 1 284 ? 7.208 2.093 -7.828 1.00 97.12 284 SER A N 1
ATOM 2249 C CA . SER A 1 284 ? 6.559 3.329 -7.376 1.00 97.12 284 SER A CA 1
ATOM 2250 C C . SER A 1 284 ? 5.500 3.868 -8.351 1.00 97.12 284 SER A C 1
ATOM 2252 O O . SER A 1 284 ? 4.461 4.347 -7.901 1.00 97.12 284 SER A O 1
ATOM 2254 N N . GLY A 1 285 ? 5.685 3.716 -9.669 1.00 98.06 285 GLY A N 1
ATOM 2255 C CA . GLY A 1 285 ? 4.648 4.035 -10.662 1.00 98.06 285 GLY A CA 1
ATOM 2256 C C . GLY A 1 285 ? 3.389 3.172 -10.497 1.00 98.06 285 GLY A C 1
ATOM 2257 O O . GLY A 1 285 ? 2.271 3.684 -10.499 1.00 98.06 285 GLY A O 1
ATOM 2258 N N . VAL A 1 286 ? 3.560 1.872 -10.239 1.00 98.69 286 VAL A N 1
ATOM 2259 C CA . VAL A 1 286 ? 2.450 0.957 -9.933 1.00 98.69 286 VAL A CA 1
ATOM 2260 C C . VAL A 1 286 ? 1.796 1.292 -8.596 1.00 98.69 286 VAL A C 1
ATOM 2262 O O . VAL A 1 286 ? 0.574 1.340 -8.515 1.00 98.69 286 VAL A O 1
ATOM 2265 N N . VAL A 1 287 ? 2.584 1.586 -7.561 1.00 98.50 287 VAL A N 1
ATOM 2266 C CA . VAL A 1 287 ? 2.085 2.040 -6.252 1.00 98.50 287 VAL A CA 1
ATOM 2267 C C . VAL A 1 287 ? 1.213 3.293 -6.411 1.00 98.50 287 VAL A C 1
ATOM 2269 O O . VAL A 1 287 ? 0.120 3.351 -5.846 1.00 98.50 287 VAL A O 1
ATOM 2272 N N . CYS A 1 288 ? 1.639 4.262 -7.228 1.00 98.50 288 CYS A N 1
ATOM 2273 C CA . CYS A 1 288 ? 0.831 5.438 -7.558 1.00 98.50 288 CYS A CA 1
ATOM 2274 C C . CYS A 1 288 ? -0.460 5.054 -8.287 1.00 98.50 288 CYS A C 1
ATOM 2276 O O . CYS A 1 288 ? -1.515 5.606 -7.990 1.00 98.50 288 CYS A O 1
ATOM 2278 N N . GLY A 1 289 ? -0.418 4.067 -9.180 1.00 98.81 289 GLY A N 1
ATOM 2279 C CA . GLY A 1 289 ? -1.622 3.541 -9.817 1.00 98.81 289 GLY A CA 1
ATOM 2280 C C . GLY A 1 289 ? -2.592 2.862 -8.857 1.00 98.81 289 GLY A C 1
ATOM 2281 O O . GLY A 1 289 ? -3.789 3.133 -8.916 1.00 98.81 289 GLY A O 1
ATOM 2282 N N . LEU A 1 290 ? -2.110 2.078 -7.891 1.00 98.81 290 LEU A N 1
ATOM 2283 C CA . LEU A 1 290 ? -2.967 1.526 -6.836 1.00 98.81 290 LEU A CA 1
ATOM 2284 C C . LEU A 1 290 ? -3.590 2.636 -5.973 1.00 98.81 290 LEU A C 1
ATOM 2286 O O . LEU A 1 290 ? -4.759 2.541 -5.597 1.00 98.81 290 LEU A O 1
ATOM 2290 N N . LEU A 1 291 ? -2.853 3.719 -5.701 1.00 98.56 291 LEU A N 1
ATOM 2291 C CA . LEU A 1 291 ? -3.401 4.899 -5.028 1.00 98.56 291 LEU A CA 1
ATOM 2292 C C . LEU A 1 291 ? -4.501 5.564 -5.868 1.00 98.56 291 LEU A C 1
ATOM 2294 O O . LEU A 1 291 ? -5.578 5.841 -5.344 1.00 98.56 291 LEU A O 1
ATOM 2298 N N . GLY A 1 292 ? -4.259 5.792 -7.161 1.00 98.62 292 GLY A N 1
ATOM 2299 C CA . GLY A 1 292 ? -5.228 6.400 -8.078 1.00 98.62 292 GLY A CA 1
ATOM 2300 C C . GLY A 1 292 ? -6.496 5.564 -8.217 1.00 98.62 292 GLY A C 1
ATOM 2301 O O . GLY A 1 292 ? -7.606 6.093 -8.136 1.00 98.62 292 GLY A O 1
ATOM 2302 N N . PHE A 1 293 ? -6.325 4.244 -8.310 1.00 98.81 293 PHE A N 1
ATOM 2303 C CA . PHE A 1 293 ? -7.414 3.280 -8.266 1.00 98.81 293 PHE A CA 1
ATOM 2304 C C . PHE A 1 293 ? -8.258 3.448 -7.005 1.00 98.81 293 PHE A C 1
ATOM 2306 O O . PHE A 1 293 ? -9.471 3.608 -7.100 1.00 98.81 293 PHE A O 1
ATOM 2313 N N . LEU A 1 294 ? -7.633 3.450 -5.824 1.00 98.38 294 LEU A N 1
ATOM 2314 C CA . LEU A 1 294 ? -8.348 3.553 -4.553 1.00 98.38 294 LEU A CA 1
ATOM 2315 C C . LEU A 1 294 ? -9.044 4.910 -4.385 1.00 98.38 294 LEU A C 1
ATOM 2317 O O . LEU A 1 294 ? -10.187 4.951 -3.937 1.00 98.38 294 LEU A O 1
ATOM 2321 N N . LEU A 1 295 ? -8.412 6.017 -4.788 1.00 97.38 295 LEU A N 1
ATOM 2322 C CA . LEU A 1 295 ? -9.027 7.350 -4.730 1.00 97.38 295 LEU A CA 1
ATOM 2323 C C . LEU A 1 295 ? -10.353 7.400 -5.510 1.00 97.38 295 LEU A C 1
ATOM 2325 O O . LEU A 1 295 ? -11.336 7.971 -5.032 1.00 97.38 295 LEU A O 1
ATOM 2329 N N . VAL A 1 296 ? -10.418 6.761 -6.678 1.00 98.06 296 VAL A N 1
ATOM 2330 C CA . VAL A 1 296 ? -11.653 6.674 -7.469 1.00 98.06 296 VAL A CA 1
ATOM 2331 C C . VAL A 1 296 ? -12.596 5.592 -6.930 1.00 98.06 296 VAL A C 1
ATOM 2333 O O . VAL A 1 296 ? -13.772 5.855 -6.689 1.00 98.06 296 VAL A O 1
ATOM 2336 N N . PHE A 1 297 ? -12.106 4.384 -6.660 1.00 98.00 297 PHE A N 1
ATOM 2337 C CA . PHE A 1 297 ? -12.934 3.272 -6.191 1.00 98.00 297 PHE A CA 1
ATOM 2338 C C . PHE A 1 297 ? -13.669 3.603 -4.881 1.00 98.00 297 PHE A C 1
ATOM 2340 O O . PHE A 1 297 ? -14.882 3.400 -4.779 1.00 98.00 297 PHE A O 1
ATOM 2347 N N . GLU A 1 298 ? -12.971 4.170 -3.893 1.00 95.62 298 GLU A N 1
ATOM 2348 C CA . GLU A 1 298 ? -13.552 4.517 -2.589 1.00 95.62 298 GLU A CA 1
ATOM 2349 C C . GLU A 1 298 ? -14.513 5.712 -2.657 1.00 95.62 298 GLU A C 1
ATOM 2351 O O . GLU A 1 298 ? -15.394 5.865 -1.803 1.00 95.62 298 GLU A O 1
ATOM 2356 N N . THR A 1 299 ? -14.372 6.574 -3.670 1.00 95.06 299 THR A N 1
ATOM 2357 C CA . THR A 1 299 ? -15.322 7.668 -3.906 1.00 95.06 299 THR A CA 1
ATOM 2358 C C . THR A 1 299 ? -16.585 7.198 -4.619 1.00 95.06 299 THR A C 1
ATOM 2360 O O . THR A 1 299 ? -17.644 7.782 -4.363 1.00 95.06 299 THR A O 1
ATOM 2363 N N . LEU A 1 300 ? -16.497 6.141 -5.433 1.00 96.25 300 LEU A N 1
ATOM 2364 C CA . LEU A 1 300 ? -17.627 5.476 -6.089 1.00 96.25 300 LEU A CA 1
ATOM 2365 C C . LEU A 1 300 ? -18.389 4.514 -5.162 1.00 96.25 300 LEU A C 1
ATOM 2367 O O . LEU A 1 300 ? -19.594 4.351 -5.346 1.00 96.25 300 LEU A O 1
ATOM 2371 N N . HIS A 1 301 ? -17.726 3.951 -4.143 1.00 95.00 301 HIS A N 1
ATOM 2372 C CA . HIS A 1 301 ? -18.285 2.966 -3.200 1.00 95.00 301 HIS A CA 1
ATOM 2373 C C . HIS A 1 301 ? -18.243 3.433 -1.741 1.00 95.00 301 HIS A C 1
ATOM 2375 O O . HIS A 1 301 ? -17.759 2.747 -0.838 1.00 95.00 301 HIS A O 1
ATOM 2381 N N . ARG A 1 302 ? -18.754 4.638 -1.487 1.00 92.69 302 ARG A N 1
ATOM 2382 C CA . ARG A 1 302 ? -18.664 5.293 -0.170 1.00 92.69 302 ARG A CA 1
ATOM 2383 C C . ARG A 1 302 ? -19.331 4.521 0.971 1.00 92.69 302 ARG A C 1
ATOM 2385 O O . ARG A 1 302 ? -18.970 4.762 2.115 1.00 92.69 302 ARG A O 1
ATOM 2392 N N . SER A 1 303 ? -20.298 3.661 0.665 1.00 91.69 303 SER A N 1
ATOM 2393 C CA . SER A 1 303 ? -21.026 2.792 1.600 1.00 91.69 303 SER A CA 1
ATOM 2394 C C . SER A 1 303 ? -20.191 1.625 2.134 1.00 91.69 303 SER A C 1
ATOM 2396 O O . SER A 1 303 ? -20.552 1.050 3.155 1.00 91.69 303 SER A O 1
ATOM 2398 N N . LEU A 1 304 ? -19.075 1.280 1.479 1.00 91.94 304 LEU A N 1
ATOM 2399 C CA . LEU A 1 304 ? -18.202 0.184 1.914 1.00 91.94 304 LEU A CA 1
ATOM 2400 C C . LEU A 1 304 ? -17.302 0.551 3.092 1.00 91.94 304 LEU A C 1
ATOM 2402 O O . LEU A 1 304 ? -16.695 -0.344 3.671 1.00 91.94 304 LEU A O 1
ATOM 2406 N N . LEU A 1 305 ? -17.160 1.838 3.420 1.00 91.44 305 LEU A N 1
ATOM 2407 C CA . LEU A 1 305 ? -16.063 2.338 4.248 1.00 91.44 305 LEU A CA 1
ATOM 2408 C C . LEU A 1 305 ? -16.554 3.415 5.220 1.00 91.44 305 LEU A C 1
ATOM 2410 O O . LEU A 1 305 ? -17.382 4.251 4.837 1.00 91.44 305 LEU A O 1
ATOM 2414 N N . PRO A 1 306 ? -15.978 3.506 6.428 1.00 89.81 306 PRO A N 1
ATOM 2415 C CA . PRO A 1 306 ? -16.170 4.678 7.267 1.00 89.81 306 PRO A CA 1
ATOM 2416 C C . PRO A 1 306 ? -15.552 5.922 6.606 1.00 89.81 306 PRO A C 1
ATOM 2418 O O . PRO A 1 306 ? -14.580 5.859 5.847 1.00 89.81 306 PRO A O 1
ATOM 2421 N N . ARG A 1 307 ? -16.112 7.105 6.895 1.00 82.56 307 ARG A N 1
ATOM 2422 C CA . ARG A 1 307 ? -15.668 8.373 6.279 1.00 82.56 307 ARG A CA 1
ATOM 2423 C C . ARG A 1 307 ? -14.193 8.680 6.554 1.00 82.56 307 ARG A C 1
ATOM 2425 O O . ARG A 1 307 ? -13.529 9.270 5.700 1.00 82.56 307 ARG A O 1
ATOM 2432 N N . SER A 1 308 ? -13.698 8.311 7.731 1.00 79.38 308 SER A N 1
ATOM 2433 C CA . SER A 1 308 ? -12.327 8.554 8.172 1.00 79.38 308 SER A CA 1
ATOM 2434 C C . SER A 1 308 ? -11.292 7.758 7.381 1.00 79.38 308 SER A C 1
ATOM 2436 O O . SER A 1 308 ? -10.284 8.345 6.984 1.00 79.38 308 SER A O 1
ATOM 2438 N N . ALA A 1 309 ? -11.587 6.504 7.025 1.00 81.81 309 ALA A N 1
ATOM 2439 C CA . ALA A 1 309 ? -10.701 5.661 6.220 1.00 81.81 309 ALA A CA 1
ATOM 2440 C C . ALA A 1 309 ? -10.320 6.308 4.877 1.00 81.81 309 ALA A C 1
ATOM 2442 O O . ALA A 1 309 ? -9.185 6.155 4.417 1.00 81.81 309 ALA A O 1
ATOM 2443 N N . ARG A 1 310 ? -11.224 7.090 4.267 1.00 82.00 310 ARG A N 1
ATOM 2444 C CA . ARG A 1 310 ? -10.957 7.812 3.007 1.00 82.00 310 ARG A CA 1
ATOM 2445 C C . ARG A 1 310 ? -9.983 8.981 3.179 1.00 82.00 310 ARG A C 1
ATOM 2447 O O . ARG A 1 310 ? -9.214 9.281 2.270 1.00 82.00 310 ARG A O 1
ATOM 2454 N N . ARG A 1 311 ? -9.980 9.644 4.345 1.00 82.31 311 ARG A N 1
ATOM 2455 C CA . ARG A 1 311 ? -9.060 10.767 4.627 1.00 82.31 311 ARG A CA 1
ATOM 2456 C C . ARG A 1 311 ? -7.600 10.312 4.643 1.00 82.31 311 ARG A C 1
ATOM 2458 O O . ARG A 1 311 ? -6.723 11.093 4.284 1.00 82.31 311 ARG A O 1
ATOM 2465 N N . ARG A 1 312 ? -7.336 9.048 4.999 1.00 83.50 312 ARG A N 1
ATOM 2466 C CA . ARG A 1 312 ? -5.979 8.481 5.002 1.00 83.50 312 ARG A CA 1
ATOM 2467 C C . ARG A 1 312 ? -5.370 8.440 3.593 1.00 83.50 312 ARG A C 1
ATOM 2469 O O . ARG A 1 312 ? -4.198 8.768 3.449 1.00 83.50 312 ARG A O 1
ATOM 2476 N N . LEU A 1 313 ? -6.155 8.131 2.555 1.00 88.25 313 LEU A N 1
ATOM 2477 C CA . LEU A 1 313 ? -5.670 8.150 1.166 1.00 88.25 313 LEU A CA 1
ATOM 2478 C C . LEU A 1 313 ? -5.305 9.559 0.689 1.00 88.25 313 LEU A C 1
ATOM 2480 O O . LEU A 1 313 ? -4.293 9.728 0.017 1.00 88.25 313 LEU A O 1
ATOM 2484 N N . ALA A 1 314 ? -6.083 10.572 1.080 1.00 86.38 314 ALA A N 1
ATOM 2485 C CA . ALA A 1 314 ? -5.744 11.965 0.791 1.00 86.38 314 ALA A CA 1
ATOM 2486 C C . ALA A 1 314 ? -4.409 12.363 1.442 1.00 86.38 314 ALA A C 1
ATOM 2488 O O . ALA A 1 314 ? -3.590 13.019 0.807 1.00 86.38 314 ALA A O 1
ATOM 2489 N N . GLY A 1 315 ? -4.151 11.904 2.673 1.00 83.62 315 GLY A N 1
ATOM 2490 C CA . GLY A 1 315 ? -2.852 12.076 3.328 1.00 83.62 315 GLY A CA 1
ATOM 2491 C C . GLY A 1 315 ? -1.699 11.454 2.534 1.00 83.62 315 GLY A C 1
ATOM 2492 O O . GLY A 1 315 ? -0.684 12.112 2.332 1.00 83.62 315 GLY A O 1
ATOM 2493 N N . ILE A 1 316 ? -1.877 10.230 2.020 1.00 87.44 316 ILE A N 1
ATOM 2494 C CA . ILE A 1 316 ? -0.876 9.551 1.177 1.00 87.44 316 ILE A CA 1
ATOM 2495 C C . ILE A 1 316 ? -0.647 10.311 -0.134 1.00 87.44 316 ILE A C 1
ATOM 2497 O O . ILE A 1 316 ? 0.498 10.467 -0.547 1.00 87.44 316 ILE A O 1
ATOM 2501 N N . LEU A 1 317 ? -1.705 10.828 -0.767 1.00 89.62 317 LEU A N 1
ATOM 2502 C CA . LEU A 1 317 ? -1.587 11.654 -1.972 1.00 89.62 317 LEU A CA 1
ATOM 2503 C C . LEU A 1 317 ? -0.806 12.947 -1.703 1.00 89.62 317 LEU A C 1
ATOM 2505 O O . LEU A 1 317 ? 0.080 13.300 -2.474 1.00 89.62 317 LEU A O 1
ATOM 2509 N N . VAL A 1 318 ? -1.095 13.634 -0.595 1.00 86.44 318 VAL A N 1
ATOM 2510 C CA . VAL A 1 318 ? 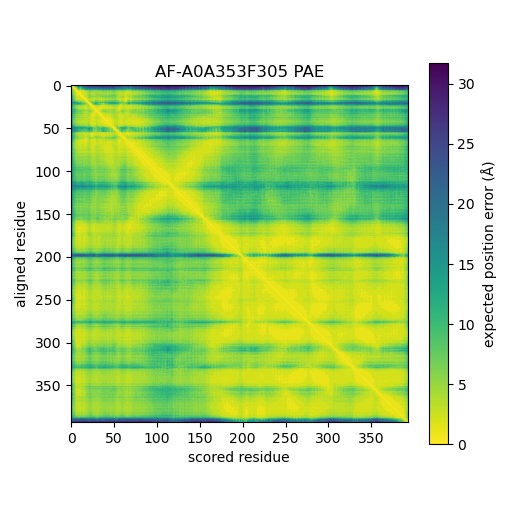-0.337 14.827 -0.188 1.00 86.44 318 VAL A CA 1
ATOM 2511 C C . VAL A 1 318 ? 1.127 14.470 0.056 1.00 86.44 318 VAL A C 1
ATOM 2513 O O . VAL A 1 318 ? 2.007 15.181 -0.423 1.00 86.44 318 VAL A O 1
ATOM 2516 N N . SER A 1 319 ? 1.406 13.355 0.742 1.00 82.12 319 SER A N 1
ATOM 2517 C CA . SER A 1 319 ? 2.775 12.866 0.904 1.00 82.12 319 SER A CA 1
ATOM 2518 C C . SER A 1 319 ? 3.436 12.628 -0.451 1.00 82.12 319 SER A C 1
ATOM 2520 O O . SER A 1 319 ? 4.500 13.182 -0.681 1.00 82.12 319 SER A O 1
ATOM 2522 N N . LEU A 1 320 ? 2.800 11.907 -1.377 1.00 87.38 320 LEU A N 1
ATOM 2523 C CA . LEU A 1 320 ? 3.325 11.681 -2.727 1.00 87.38 320 LEU A CA 1
ATOM 2524 C C . LEU A 1 320 ? 3.696 12.997 -3.433 1.00 87.38 320 LEU A C 1
ATOM 2526 O O . LEU A 1 320 ? 4.794 13.104 -3.969 1.00 87.38 320 LEU A O 1
ATOM 2530 N N . ILE A 1 321 ? 2.825 14.009 -3.381 1.00 85.81 321 ILE A N 1
ATOM 2531 C CA . ILE A 1 321 ? 3.071 15.326 -3.990 1.00 85.81 321 ILE A CA 1
ATOM 2532 C C . ILE A 1 321 ? 4.282 16.012 -3.349 1.00 85.81 321 ILE A C 1
ATOM 2534 O O . ILE A 1 321 ? 5.155 16.505 -4.062 1.00 85.81 321 ILE A O 1
ATOM 2538 N N . VAL A 1 322 ? 4.366 16.032 -2.017 1.00 81.44 322 VAL A N 1
ATOM 2539 C CA . VAL A 1 322 ? 5.501 16.635 -1.297 1.00 81.44 322 VAL A CA 1
ATOM 2540 C C . VAL A 1 322 ? 6.804 15.916 -1.653 1.00 81.44 322 VAL A C 1
ATOM 2542 O O . VAL A 1 322 ? 7.793 16.566 -1.982 1.00 81.44 322 VAL A O 1
ATOM 2545 N N . ILE A 1 323 ? 6.789 14.582 -1.651 1.00 81.00 323 ILE A N 1
ATOM 2546 C CA . ILE A 1 323 ? 7.935 13.734 -1.998 1.00 81.00 323 ILE A CA 1
ATOM 2547 C C . ILE A 1 323 ? 8.390 13.987 -3.436 1.00 81.00 323 ILE A C 1
ATOM 2549 O O . ILE A 1 323 ? 9.574 14.226 -3.665 1.00 81.00 323 ILE A O 1
ATOM 2553 N N . GLY A 1 324 ? 7.461 13.976 -4.393 1.00 83.81 324 GLY A N 1
ATOM 2554 C CA . GLY A 1 324 ? 7.756 14.214 -5.804 1.00 83.81 324 GLY A CA 1
ATOM 2555 C C . GLY A 1 324 ? 8.241 15.636 -6.083 1.00 83.81 324 GLY A C 1
ATOM 2556 O O . GLY A 1 324 ? 9.115 15.833 -6.925 1.00 83.81 324 GLY A O 1
ATOM 2557 N N . THR A 1 325 ? 7.741 16.626 -5.337 1.00 79.94 325 THR A N 1
ATOM 2558 C CA . THR A 1 325 ? 8.170 18.028 -5.466 1.00 79.94 325 THR A CA 1
ATOM 2559 C C . THR A 1 325 ? 9.578 18.230 -4.915 1.00 79.94 325 THR A C 1
ATOM 2561 O O . THR A 1 325 ? 10.438 18.776 -5.602 1.00 79.94 325 THR A O 1
ATOM 2564 N N . LEU A 1 326 ? 9.848 17.759 -3.693 1.00 76.50 326 LEU A N 1
ATOM 2565 C CA . LEU A 1 326 ? 11.171 17.890 -3.073 1.00 76.50 326 LEU A CA 1
ATOM 2566 C C . LEU A 1 326 ? 12.224 17.033 -3.790 1.00 76.50 326 LEU A C 1
ATOM 2568 O O . LEU A 1 326 ? 13.375 17.439 -3.916 1.00 76.50 326 LEU A O 1
ATOM 2572 N N . GLY A 1 327 ? 11.825 15.860 -4.286 1.00 76.44 327 GLY A N 1
ATOM 2573 C CA . GLY A 1 327 ? 12.684 14.896 -4.966 1.00 76.44 327 GLY A CA 1
ATOM 2574 C C . GLY A 1 327 ? 12.706 15.003 -6.491 1.00 76.44 327 GLY A C 1
ATOM 2575 O O . GLY A 1 327 ? 13.188 14.076 -7.133 1.00 76.44 327 GLY A O 1
ATOM 2576 N N . PHE A 1 328 ? 12.215 16.090 -7.097 1.00 81.50 328 PHE A N 1
ATOM 2577 C CA . PHE A 1 328 ? 11.947 16.175 -8.545 1.00 81.50 328 PHE A CA 1
ATOM 2578 C C . PHE A 1 328 ? 13.127 15.821 -9.474 1.00 81.50 328 PHE A C 1
ATOM 2580 O O . PHE A 1 328 ? 12.912 15.504 -10.640 1.00 81.50 328 PHE A O 1
ATOM 2587 N N . LYS A 1 329 ? 14.374 15.888 -8.983 1.00 79.88 329 LYS A N 1
ATOM 2588 C CA . LYS A 1 329 ? 15.586 15.536 -9.745 1.00 79.88 329 LYS A CA 1
ATOM 2589 C C . LYS A 1 329 ? 15.913 14.039 -9.776 1.00 79.88 329 LYS A C 1
ATOM 2591 O O . LYS A 1 329 ? 16.797 13.641 -10.523 1.00 79.88 329 LYS A O 1
ATOM 2596 N N . PHE A 1 330 ? 15.285 13.229 -8.931 1.00 78.62 330 PHE A N 1
ATOM 2597 C CA . PHE A 1 330 ? 15.574 11.793 -8.808 1.00 78.62 330 PHE A CA 1
ATOM 2598 C C . PHE A 1 330 ? 14.326 10.941 -8.526 1.00 78.62 330 PHE A C 1
ATOM 2600 O O . PHE A 1 330 ? 14.420 9.719 -8.435 1.00 78.62 330 PHE A O 1
ATOM 2607 N N . VAL A 1 331 ? 13.160 11.574 -8.397 1.00 86.94 331 VAL A N 1
ATOM 2608 C CA . VAL A 1 331 ? 11.847 10.935 -8.407 1.00 86.94 331 VAL A CA 1
ATOM 2609 C C . VAL A 1 331 ? 11.287 11.021 -9.820 1.00 86.94 331 VAL A C 1
ATOM 2611 O O . VAL A 1 331 ? 11.192 12.101 -10.402 1.00 86.94 331 VAL A O 1
ATOM 2614 N N . ASP A 1 332 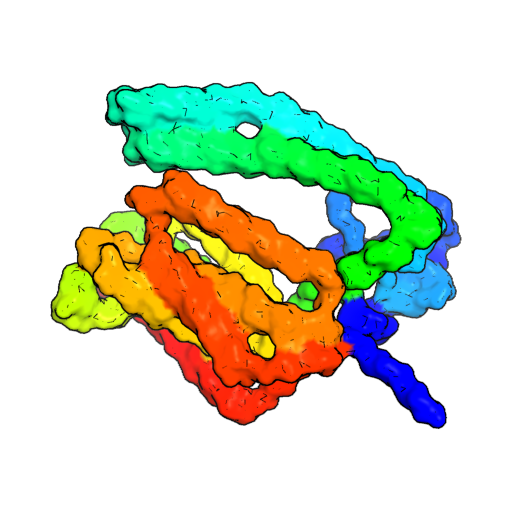? 10.881 9.877 -10.362 1.00 93.88 332 ASP A N 1
ATOM 2615 C CA . ASP A 1 332 ? 10.232 9.803 -11.666 1.00 93.88 332 ASP A CA 1
ATOM 2616 C C . ASP A 1 332 ? 8.760 10.243 -11.568 1.00 93.88 332 ASP A C 1
ATOM 2618 O O . ASP A 1 332 ? 7.830 9.433 -11.523 1.00 93.88 332 ASP A O 1
ATOM 2622 N N . ASN A 1 333 ? 8.552 11.561 -11.512 1.00 95.06 333 ASN A N 1
ATOM 2623 C CA . ASN A 1 333 ? 7.223 12.166 -11.411 1.00 95.06 333 ASN A CA 1
ATOM 2624 C C . ASN A 1 333 ? 6.336 11.846 -12.629 1.00 95.06 333 ASN A C 1
ATOM 2626 O O . ASN A 1 333 ? 5.112 11.799 -12.499 1.00 95.06 333 ASN A O 1
ATOM 2630 N N . ALA A 1 334 ? 6.935 11.591 -13.799 1.00 97.06 334 ALA A N 1
ATOM 2631 C CA . ALA A 1 334 ? 6.206 11.177 -14.994 1.00 97.06 334 ALA A CA 1
ATOM 2632 C C . ALA A 1 334 ? 5.605 9.777 -14.811 1.00 97.06 334 ALA A C 1
ATOM 2634 O O . ALA A 1 334 ? 4.407 9.589 -15.028 1.00 97.06 334 ALA A O 1
ATOM 2635 N N . ALA A 1 335 ? 6.403 8.819 -14.330 1.00 97.81 335 ALA A N 1
ATOM 2636 C CA . ALA A 1 335 ? 5.920 7.485 -13.983 1.00 97.81 335 ALA A CA 1
ATOM 2637 C C . ALA A 1 335 ? 4.854 7.529 -12.876 1.00 97.81 335 ALA A C 1
ATOM 2639 O O . ALA A 1 335 ? 3.850 6.821 -12.963 1.00 97.81 335 ALA A O 1
ATOM 2640 N N . HIS A 1 336 ? 5.038 8.370 -11.851 1.00 97.62 336 HIS A N 1
ATOM 2641 C CA . HIS A 1 336 ? 4.064 8.526 -10.760 1.00 97.62 336 HIS A CA 1
ATOM 2642 C C . HIS A 1 336 ? 2.719 9.039 -11.268 1.00 97.62 336 HIS A C 1
ATOM 2644 O O . HIS A 1 336 ? 1.688 8.437 -10.967 1.00 97.62 336 HIS A O 1
ATOM 2650 N N . LEU A 1 337 ? 2.721 10.106 -12.072 1.00 98.00 337 LEU A N 1
ATOM 2651 C CA . LEU A 1 337 ? 1.493 10.665 -12.631 1.00 98.00 337 LEU A CA 1
ATOM 2652 C C . LEU A 1 337 ? 0.828 9.697 -13.619 1.00 98.00 337 LEU A C 1
ATOM 2654 O O . LEU A 1 337 ? -0.380 9.479 -13.532 1.00 98.00 337 LEU A O 1
ATOM 2658 N N . GLY A 1 338 ? 1.604 9.076 -14.514 1.00 98.62 338 GLY A N 1
ATOM 2659 C CA . GLY A 1 338 ? 1.097 8.098 -15.479 1.00 98.62 338 GLY A CA 1
ATOM 2660 C C . GLY A 1 338 ? 0.440 6.894 -14.807 1.00 98.62 338 GLY A C 1
ATOM 2661 O O . GLY A 1 338 ? -0.666 6.498 -15.179 1.00 98.62 338 GLY A O 1
ATOM 2662 N N . GLY A 1 339 ? 1.073 6.360 -13.760 1.00 98.69 339 GLY A N 1
ATOM 2663 C CA . GLY A 1 339 ? 0.500 5.307 -12.928 1.00 98.69 339 GLY A CA 1
ATOM 2664 C C . GLY A 1 339 ? -0.789 5.757 -12.242 1.00 98.69 339 GLY A C 1
ATOM 2665 O O . GLY A 1 339 ? -1.827 5.121 -12.427 1.00 98.69 339 GLY A O 1
ATOM 2666 N N . LEU A 1 340 ? -0.746 6.884 -11.516 1.00 98.75 340 LEU A N 1
ATOM 2667 C CA . LEU A 1 340 ? -1.889 7.456 -10.788 1.00 98.75 340 LEU A CA 1
ATOM 2668 C C . LEU A 1 340 ? -3.122 7.621 -11.685 1.00 98.75 340 LEU A C 1
ATOM 2670 O O . LEU A 1 340 ? -4.211 7.163 -11.334 1.00 98.75 340 LEU A O 1
ATOM 2674 N N . VAL A 1 341 ? -2.946 8.237 -12.856 1.00 98.75 341 VAL A N 1
ATOM 2675 C CA . VAL A 1 341 ? -4.023 8.451 -13.831 1.00 98.75 341 VAL A CA 1
ATOM 2676 C C . VAL A 1 341 ? -4.544 7.121 -14.370 1.00 98.75 341 VAL A C 1
ATOM 2678 O O . VAL A 1 341 ? -5.754 6.928 -14.453 1.00 98.75 341 VAL A O 1
ATOM 2681 N N . THR A 1 342 ? -3.661 6.173 -14.677 1.00 98.88 342 THR A N 1
ATOM 2682 C CA . THR A 1 342 ? -4.060 4.871 -15.232 1.00 98.88 342 THR A CA 1
ATOM 2683 C C . THR A 1 342 ? -4.904 4.062 -14.255 1.00 98.88 342 THR A C 1
ATOM 2685 O O . THR A 1 342 ? -5.959 3.548 -14.628 1.00 98.88 342 THR A O 1
ATOM 2688 N N . GLY A 1 343 ? -4.497 3.994 -12.987 1.00 98.81 343 GLY A N 1
ATOM 2689 C CA . GLY A 1 343 ? -5.286 3.328 -11.954 1.00 98.81 343 GLY A CA 1
ATOM 2690 C C . GLY A 1 343 ? -6.636 4.005 -11.711 1.00 98.81 343 GLY A C 1
ATOM 2691 O O . GLY A 1 343 ? -7.652 3.321 -11.573 1.00 98.81 343 GLY A O 1
ATOM 2692 N N . ALA A 1 344 ? -6.667 5.342 -11.725 1.00 98.81 344 ALA A N 1
ATOM 2693 C CA . ALA A 1 344 ? -7.899 6.120 -11.602 1.00 98.81 344 ALA A CA 1
ATOM 2694 C C . ALA A 1 344 ? -8.871 5.856 -12.767 1.00 98.81 344 ALA A C 1
ATOM 2696 O O . ALA A 1 344 ? -10.054 5.608 -12.531 1.00 98.81 344 ALA A O 1
ATOM 2697 N N . ILE A 1 345 ? -8.375 5.843 -14.010 1.00 98.81 345 ILE A N 1
ATOM 2698 C CA . ILE A 1 345 ? -9.167 5.511 -15.205 1.00 98.81 345 ILE A CA 1
ATOM 2699 C C . ILE A 1 345 ? -9.694 4.078 -15.112 1.00 98.81 345 ILE A C 1
ATOM 2701 O O . ILE A 1 345 ? -10.881 3.855 -15.337 1.00 98.81 345 ILE A O 1
ATOM 2705 N N . TYR A 1 346 ? -8.847 3.114 -14.738 1.00 98.69 346 TYR A N 1
ATOM 2706 C CA . TYR A 1 346 ? -9.268 1.721 -14.586 1.00 98.69 346 TYR A CA 1
ATOM 2707 C C . TYR A 1 346 ? -10.423 1.587 -13.583 1.00 98.69 346 TYR A C 1
ATOM 2709 O O . TYR A 1 346 ? -11.451 0.989 -13.905 1.00 98.69 346 TYR A O 1
ATOM 2717 N N . ALA A 1 347 ? -10.296 2.198 -12.400 1.00 98.56 347 ALA A N 1
ATOM 2718 C CA . ALA A 1 347 ? -11.367 2.213 -11.408 1.00 98.56 347 ALA A CA 1
ATOM 2719 C C . ALA A 1 347 ? -12.651 2.856 -11.954 1.00 98.56 347 ALA A C 1
ATOM 2721 O O . ALA A 1 347 ? -13.730 2.293 -11.791 1.00 98.56 347 ALA A O 1
ATOM 2722 N N . PHE A 1 348 ? -12.537 4.008 -12.618 1.00 98.50 348 PHE A N 1
ATOM 2723 C CA . PHE A 1 348 ? -13.679 4.747 -13.155 1.00 98.50 348 PHE A CA 1
ATOM 2724 C C . PHE A 1 348 ? -14.443 3.966 -14.233 1.00 98.50 348 PHE A C 1
ATOM 2726 O O . PHE A 1 348 ? -15.670 3.979 -14.250 1.00 98.50 348 PHE A O 1
ATOM 2733 N N . VAL A 1 349 ? -13.725 3.279 -15.126 1.00 98.00 349 VAL A N 1
ATOM 2734 C CA . VAL A 1 349 ? -14.318 2.532 -16.245 1.00 98.00 349 VAL A CA 1
ATOM 2735 C C . VAL A 1 349 ? -14.949 1.220 -15.782 1.00 98.00 349 VAL A C 1
ATOM 2737 O O . VAL A 1 349 ? -16.016 0.842 -16.260 1.00 98.00 349 VAL A O 1
ATOM 2740 N N . VAL A 1 350 ? -14.291 0.498 -14.871 1.00 97.62 350 VAL A N 1
ATOM 2741 C CA . VAL A 1 350 ? -14.731 -0.849 -14.473 1.00 97.62 350 VAL A CA 1
ATOM 2742 C C . VAL A 1 350 ? -15.841 -0.813 -13.434 1.00 97.62 350 VAL A C 1
ATOM 2744 O O . VAL A 1 350 ? -16.706 -1.693 -13.432 1.00 97.62 350 VAL A O 1
ATOM 2747 N N . PHE A 1 351 ? -15.835 0.190 -12.558 1.00 97.25 351 PHE A N 1
ATOM 2748 C CA . PHE A 1 351 ? -16.749 0.241 -11.433 1.00 97.25 351 PHE A CA 1
ATOM 2749 C C . PHE A 1 351 ? -17.823 1.315 -11.603 1.00 97.25 351 PHE A C 1
ATOM 2751 O O . PHE A 1 351 ? -17.509 2.504 -11.591 1.00 97.25 351 PHE A O 1
ATOM 2758 N N . PRO A 1 352 ? -19.111 0.939 -11.664 1.00 95.19 352 PRO A N 1
ATOM 2759 C CA . PRO A 1 352 ? -20.178 1.915 -11.551 1.00 95.19 352 PRO A CA 1
ATOM 2760 C C . PRO A 1 352 ? -20.247 2.462 -10.123 1.00 95.19 352 PRO A C 1
ATOM 2762 O O . PRO A 1 352 ? -19.886 1.796 -9.149 1.00 95.19 352 PRO A O 1
ATOM 2765 N N . ARG A 1 353 ? -20.786 3.676 -9.982 1.00 96.19 353 ARG A N 1
ATOM 2766 C CA . ARG A 1 353 ? -21.130 4.214 -8.665 1.00 96.19 353 ARG A CA 1
ATOM 2767 C C . ARG A 1 353 ? -22.133 3.284 -7.982 1.00 96.19 353 ARG A C 1
ATOM 2769 O O . ARG A 1 353 ? -23.154 2.939 -8.569 1.00 96.19 353 ARG A O 1
ATOM 2776 N N . SER A 1 354 ? -21.867 2.934 -6.728 1.00 93.31 354 SER A N 1
ATOM 2777 C CA . SER A 1 354 ? -22.696 2.003 -5.969 1.00 93.31 354 SER A CA 1
ATOM 2778 C C . SER A 1 354 ? -22.905 2.493 -4.542 1.00 93.31 354 SER A C 1
ATOM 2780 O O . SER A 1 354 ? -21.981 2.966 -3.882 1.00 93.31 354 SER A O 1
ATOM 2782 N N . LEU A 1 355 ? -24.144 2.369 -4.064 1.00 91.38 355 LEU A N 1
ATOM 2783 C CA . LEU A 1 355 ? -24.500 2.544 -2.652 1.00 91.38 355 LEU A CA 1
ATOM 2784 C C . LEU A 1 355 ? -24.550 1.201 -1.910 1.00 91.38 355 LEU A C 1
ATOM 2786 O O . LEU A 1 355 ? -24.924 1.158 -0.741 1.00 91.38 355 LEU A O 1
ATOM 2790 N N . SER A 1 356 ? -24.176 0.104 -2.580 1.00 91.62 356 SER A N 1
ATOM 2791 C CA . SER A 1 356 ? -24.137 -1.213 -1.958 1.00 91.62 356 SER A CA 1
ATOM 2792 C C . SER A 1 356 ? -23.104 -1.237 -0.824 1.00 91.62 356 SER A C 1
ATOM 2794 O O . SER A 1 356 ? -21.974 -0.774 -1.008 1.00 91.62 356 SER A O 1
ATOM 2796 N N . PRO A 1 357 ? -23.450 -1.797 0.341 1.00 90.00 357 PRO A N 1
ATOM 2797 C CA . PRO A 1 357 ? -22.515 -2.056 1.433 1.00 90.00 357 PRO A CA 1
ATOM 2798 C C . PRO A 1 357 ? -21.674 -3.325 1.184 1.00 90.00 357 PRO A C 1
ATOM 2800 O O . PRO A 1 357 ? -20.786 -3.655 1.969 1.00 90.00 357 PRO A O 1
ATOM 2803 N N . HIS A 1 358 ? -21.914 -4.039 0.081 1.00 91.62 358 HIS A N 1
ATOM 2804 C CA . HIS A 1 358 ? -21.199 -5.259 -0.273 1.00 91.62 358 HIS A CA 1
ATOM 2805 C C . HIS A 1 358 ? -20.094 -5.006 -1.291 1.00 91.62 358 HIS A C 1
ATOM 2807 O O . HIS A 1 358 ? -20.272 -4.268 -2.262 1.00 91.62 358 HIS A O 1
ATOM 2813 N N . ARG A 1 359 ? -18.966 -5.696 -1.095 1.00 92.25 359 ARG A N 1
ATOM 2814 C CA . ARG A 1 359 ? -17.856 -5.728 -2.053 1.00 92.25 359 ARG A CA 1
ATOM 2815 C C . ARG A 1 359 ? -18.343 -6.148 -3.445 1.00 92.25 359 ARG A C 1
ATOM 2817 O O . ARG A 1 359 ? -19.235 -6.998 -3.524 1.00 92.25 359 ARG A O 1
ATOM 2824 N N . PRO A 1 360 ? -17.721 -5.641 -4.522 1.00 93.50 360 PRO A N 1
ATOM 2825 C CA . PRO A 1 360 ? -18.044 -6.066 -5.876 1.00 93.50 360 PRO A CA 1
ATOM 2826 C C . PRO A 1 360 ? -17.910 -7.589 -6.026 1.00 93.50 360 PRO A C 1
ATOM 2828 O O . PRO A 1 360 ? -17.030 -8.23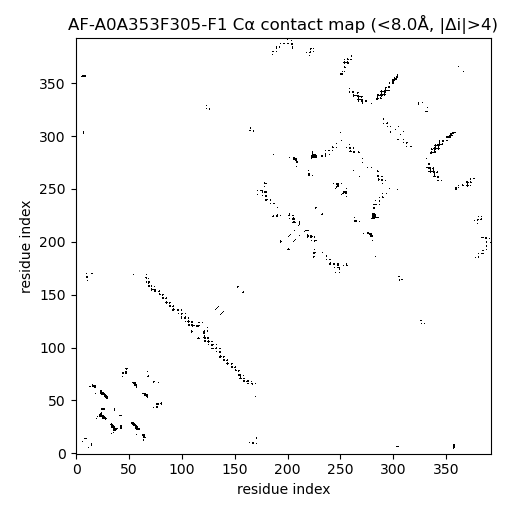2 -5.431 1.00 93.50 360 PRO A O 1
ATOM 2831 N N . MET A 1 361 ? -18.826 -8.162 -6.804 1.00 93.88 361 MET A N 1
ATOM 2832 C CA . MET A 1 361 ? -18.758 -9.557 -7.229 1.00 93.88 361 MET A CA 1
ATOM 2833 C C . MET A 1 361 ? -17.719 -9.702 -8.338 1.00 93.88 361 MET A C 1
ATOM 2835 O O . MET A 1 361 ? -17.597 -8.825 -9.186 1.00 93.88 361 MET A O 1
ATOM 2839 N N . ILE A 1 362 ? -17.002 -10.826 -8.345 1.00 96.12 362 ILE A N 1
ATOM 2840 C CA . ILE A 1 362 ? -16.059 -11.154 -9.416 1.00 96.12 362 ILE A CA 1
ATOM 2841 C C . ILE A 1 362 ? -16.856 -11.709 -10.597 1.00 96.12 362 ILE A C 1
ATOM 2843 O O . ILE A 1 362 ? -17.488 -12.761 -10.478 1.00 96.12 362 ILE A O 1
ATOM 2847 N N . LEU A 1 363 ? -16.817 -11.025 -11.737 1.00 96.75 363 LEU A N 1
ATOM 2848 C CA . LEU A 1 363 ? -17.385 -11.522 -12.986 1.00 96.75 363 LEU A CA 1
ATOM 2849 C C . LEU A 1 363 ? -16.372 -12.423 -13.709 1.00 96.75 363 LEU A C 1
ATOM 2851 O O . LEU A 1 363 ? -15.163 -12.340 -13.488 1.00 96.75 363 LEU A O 1
ATOM 2855 N N . LYS A 1 364 ? -16.845 -13.249 -14.653 1.00 96.94 364 LYS A N 1
ATOM 2856 C CA . LYS A 1 364 ? -15.968 -14.111 -15.475 1.00 96.94 364 LYS A CA 1
ATOM 2857 C C . LYS A 1 364 ? -14.887 -13.315 -16.218 1.00 96.94 364 LYS A C 1
ATOM 2859 O O . LYS A 1 364 ? -13.753 -13.771 -16.319 1.00 96.94 364 LYS A O 1
ATOM 2864 N N . ARG A 1 365 ? -15.231 -12.115 -16.702 1.00 96.25 365 ARG A N 1
ATOM 2865 C CA . ARG A 1 365 ? -14.277 -11.207 -17.359 1.00 96.25 365 ARG A CA 1
ATOM 2866 C C . ARG A 1 365 ? -13.195 -10.719 -16.397 1.00 96.25 365 ARG A C 1
ATOM 2868 O O . ARG A 1 365 ? -12.036 -10.664 -16.783 1.00 96.25 365 ARG A O 1
ATOM 2875 N N . ASP A 1 366 ? -13.563 -10.418 -15.151 1.00 96.81 366 ASP A N 1
ATOM 2876 C CA . ASP A 1 366 ? -12.624 -9.911 -14.152 1.00 96.81 366 ASP A CA 1
ATOM 2877 C C . ASP A 1 366 ? -11.639 -11.021 -13.799 1.00 96.81 366 ASP A C 1
ATOM 2879 O O . ASP A 1 366 ? -10.437 -10.789 -13.801 1.00 96.81 366 ASP A O 1
ATOM 2883 N N . LEU A 1 367 ? -12.142 -12.247 -13.608 1.00 97.31 367 LEU A N 1
ATOM 2884 C CA . LEU A 1 367 ? -11.323 -13.441 -13.409 1.00 97.31 367 LEU A CA 1
ATOM 2885 C C . LEU A 1 367 ? -10.322 -13.643 -14.556 1.00 97.31 367 LEU A C 1
ATOM 2887 O O . LEU A 1 367 ? -9.134 -13.803 -14.295 1.00 97.31 367 LEU A O 1
ATOM 2891 N N . ALA A 1 368 ? -10.781 -13.598 -15.810 1.00 97.69 368 ALA A N 1
ATOM 2892 C CA . ALA A 1 368 ? -9.914 -13.761 -16.976 1.00 97.69 368 ALA A CA 1
ATOM 2893 C C . ALA A 1 368 ? -8.820 -12.681 -17.036 1.00 97.69 368 ALA A C 1
ATOM 2895 O O . ALA A 1 368 ? -7.642 -13.008 -17.170 1.00 97.69 368 ALA A O 1
ATOM 2896 N N . ILE A 1 369 ? -9.190 -11.407 -16.863 1.00 96.81 369 ILE A N 1
ATOM 2897 C CA . ILE A 1 369 ? -8.241 -10.284 -16.833 1.00 96.81 369 ILE A CA 1
ATOM 2898 C C . ILE A 1 369 ? -7.251 -10.445 -15.676 1.00 96.81 369 ILE A C 1
ATOM 2900 O O . ILE A 1 369 ? -6.057 -10.224 -15.856 1.00 96.81 369 ILE A O 1
ATOM 2904 N N . GLY A 1 370 ? -7.725 -10.855 -14.499 1.00 97.50 370 GLY A N 1
ATOM 2905 C CA . GLY A 1 370 ? -6.889 -11.073 -13.326 1.00 97.50 370 GLY A CA 1
ATOM 2906 C C . GLY A 1 370 ? -5.860 -12.181 -13.535 1.00 97.50 370 GLY A C 1
ATOM 2907 O O . GLY A 1 370 ? -4.689 -11.980 -13.228 1.00 97.50 370 GLY A O 1
ATOM 2908 N N . VAL A 1 371 ? -6.272 -13.328 -14.087 1.00 98.50 371 VAL A N 1
ATOM 2909 C CA . VAL A 1 371 ? -5.367 -14.450 -14.399 1.00 98.50 371 VAL A CA 1
ATOM 2910 C C . VAL A 1 371 ? -4.309 -14.027 -15.415 1.00 98.50 371 VAL A C 1
ATOM 2912 O O . VAL A 1 371 ? -3.122 -14.257 -15.188 1.00 98.50 371 VAL A O 1
ATOM 2915 N N . VAL A 1 372 ? -4.720 -13.360 -16.498 1.00 98.50 372 VAL A N 1
ATOM 2916 C CA . VAL A 1 372 ? -3.788 -12.827 -17.502 1.00 98.50 372 VAL A CA 1
ATOM 2917 C C . VAL A 1 372 ? -2.831 -11.819 -16.864 1.00 98.50 372 VAL A C 1
ATOM 2919 O O . VAL A 1 372 ? -1.626 -11.901 -17.080 1.00 98.50 372 VAL A O 1
ATOM 2922 N N . GLY A 1 373 ? -3.335 -10.916 -16.021 1.00 98.31 373 GLY A N 1
ATOM 2923 C CA . GLY A 1 373 ? -2.520 -9.947 -15.292 1.00 98.31 373 GLY A CA 1
ATOM 2924 C C . GLY A 1 373 ? -1.464 -10.615 -14.412 1.00 98.31 373 GLY A C 1
ATOM 2925 O O . GLY A 1 373 ? -0.293 -10.259 -14.498 1.00 98.31 373 GLY A O 1
ATOM 2926 N N . ILE A 1 374 ? -1.840 -11.624 -13.617 1.00 98.62 374 ILE A N 1
ATOM 2927 C CA . ILE A 1 374 ? -0.895 -12.385 -12.782 1.00 98.62 374 ILE A CA 1
ATOM 2928 C C . ILE A 1 374 ? 0.170 -13.064 -13.642 1.00 98.62 374 ILE A C 1
ATOM 2930 O O . ILE A 1 374 ? 1.353 -12.973 -13.317 1.00 98.62 374 ILE A O 1
ATOM 2934 N N . PHE A 1 375 ? -0.235 -13.716 -14.736 1.00 98.62 375 PHE A N 1
ATOM 2935 C CA . PHE A 1 375 ? 0.699 -14.367 -15.651 1.00 98.62 375 PHE A CA 1
ATOM 2936 C C . PHE A 1 375 ? 1.712 -13.367 -16.219 1.00 98.62 375 PHE A C 1
ATOM 2938 O O . PHE A 1 375 ? 2.913 -13.618 -16.166 1.00 98.62 375 PHE A O 1
ATOM 2945 N N . LEU A 1 376 ? 1.251 -12.208 -16.695 1.00 98.56 376 LEU A N 1
ATOM 2946 C CA . LEU A 1 376 ? 2.121 -11.184 -17.273 1.00 98.56 376 LEU A CA 1
ATOM 2947 C C . LEU A 1 376 ? 3.050 -10.552 -16.229 1.00 98.56 376 LEU A C 1
ATOM 2949 O O . LEU A 1 376 ? 4.228 -10.344 -16.514 1.00 98.56 376 LEU A O 1
ATOM 2953 N N . ILE A 1 377 ? 2.566 -10.294 -15.010 1.00 98.75 377 ILE A N 1
ATOM 2954 C CA . ILE A 1 377 ? 3.390 -9.794 -13.897 1.00 98.75 377 ILE A CA 1
ATOM 2955 C C . ILE A 1 377 ? 4.471 -10.824 -13.538 1.00 98.75 377 ILE A C 1
ATOM 2957 O O . ILE A 1 377 ? 5.644 -10.467 -13.428 1.00 98.75 377 ILE A O 1
ATOM 2961 N N . GLY A 1 378 ? 4.101 -12.101 -13.412 1.00 98.50 378 GLY A N 1
ATOM 2962 C CA . GLY A 1 378 ? 5.036 -13.192 -13.131 1.00 98.50 378 GLY A CA 1
ATOM 2963 C C . GLY A 1 378 ? 6.081 -13.370 -14.235 1.00 98.50 378 GLY A C 1
ATOM 2964 O O . GLY A 1 378 ? 7.274 -13.413 -13.946 1.00 98.50 378 GLY A O 1
ATOM 2965 N N . ALA A 1 379 ? 5.655 -13.389 -15.500 1.00 98.38 379 ALA A N 1
ATOM 2966 C CA . ALA A 1 379 ? 6.548 -13.467 -16.655 1.00 98.38 379 ALA A CA 1
ATOM 2967 C C . ALA A 1 379 ? 7.524 -12.281 -16.709 1.00 98.38 379 ALA A C 1
ATOM 2969 O O . ALA A 1 379 ? 8.698 -12.463 -17.017 1.00 98.38 379 ALA A O 1
ATOM 2970 N N . SER A 1 380 ? 7.066 -11.080 -16.345 1.00 98.25 380 SER A N 1
ATOM 2971 C CA . SER A 1 380 ? 7.906 -9.879 -16.281 1.00 98.25 380 SER A CA 1
ATOM 2972 C C . SER A 1 380 ? 8.946 -9.959 -15.159 1.00 98.25 380 SER A C 1
ATOM 2974 O O . SER A 1 380 ? 10.098 -9.580 -15.366 1.00 98.25 380 SER A O 1
ATOM 2976 N N . ALA A 1 381 ? 8.576 -10.498 -13.992 1.00 98.00 381 ALA A N 1
ATOM 2977 C CA . ALA A 1 381 ? 9.505 -10.722 -12.884 1.00 98.00 381 ALA A CA 1
ATOM 2978 C C . ALA A 1 381 ? 10.571 -11.775 -13.238 1.00 98.00 381 ALA A C 1
ATOM 2980 O O . ALA A 1 381 ? 11.760 -11.555 -13.010 1.00 98.00 381 ALA A O 1
ATOM 2981 N N . ILE A 1 382 ? 10.161 -12.889 -13.855 1.00 96.75 382 ILE A N 1
ATOM 2982 C CA . ILE A 1 382 ? 11.080 -13.928 -14.348 1.00 96.75 382 ILE A CA 1
ATOM 2983 C C . ILE A 1 382 ? 12.004 -13.345 -15.420 1.00 96.75 382 ILE A C 1
ATOM 2985 O O . ILE A 1 382 ? 13.217 -13.513 -15.336 1.00 96.75 382 ILE A O 1
ATOM 2989 N N . GLY A 1 383 ? 11.452 -12.609 -16.387 1.00 95.69 383 GLY A N 1
ATOM 2990 C CA . GLY A 1 383 ? 12.221 -11.928 -17.425 1.00 95.69 383 GLY A CA 1
ATOM 2991 C C . GLY A 1 383 ? 13.264 -10.975 -16.844 1.00 95.69 383 GLY A C 1
ATOM 2992 O O . GLY A 1 383 ? 14.401 -10.973 -17.303 1.00 95.69 383 GLY A O 1
ATOM 2993 N N . ALA A 1 384 ? 12.926 -10.230 -15.786 1.00 95.31 384 ALA A N 1
ATOM 2994 C CA . ALA A 1 384 ? 13.881 -9.361 -15.103 1.00 95.31 384 ALA A CA 1
ATOM 2995 C C . ALA A 1 384 ? 15.069 -10.157 -14.537 1.00 95.31 384 ALA A C 1
ATOM 2997 O O . ALA A 1 384 ? 16.214 -9.771 -14.754 1.00 95.31 384 ALA A O 1
ATOM 2998 N N . ILE A 1 385 ? 14.816 -11.291 -13.874 1.00 93.62 385 ILE A N 1
ATOM 2999 C CA . ILE A 1 385 ? 15.877 -12.171 -13.353 1.00 93.62 385 ILE A CA 1
ATOM 3000 C C . ILE A 1 385 ? 16.717 -12.740 -14.496 1.00 93.62 385 ILE A C 1
ATOM 3002 O O . ILE A 1 385 ? 17.940 -12.668 -14.438 1.00 93.62 385 ILE A O 1
ATOM 3006 N N . LEU A 1 386 ? 16.083 -13.266 -15.547 1.00 92.38 386 LEU A N 1
ATOM 3007 C CA . LEU A 1 386 ? 16.790 -13.848 -16.689 1.00 92.38 386 LEU A CA 1
ATOM 3008 C C . LEU A 1 386 ? 17.702 -12.824 -17.370 1.00 92.38 386 LEU A C 1
ATOM 3010 O O . LEU A 1 386 ? 18.853 -13.140 -17.646 1.00 92.38 386 LEU A O 1
ATOM 3014 N N . MET A 1 387 ? 17.235 -11.590 -17.578 1.00 91.25 387 MET A N 1
ATOM 3015 C CA . MET A 1 387 ? 18.058 -10.539 -18.184 1.00 91.25 387 MET A CA 1
ATOM 3016 C C . MET A 1 387 ? 19.256 -10.156 -17.311 1.00 91.25 387 MET A C 1
ATOM 3018 O O . MET A 1 387 ? 20.322 -9.872 -17.851 1.00 91.25 387 MET A O 1
ATOM 3022 N N . MET A 1 388 ? 19.107 -10.191 -15.983 1.00 90.06 388 MET A N 1
ATOM 3023 C CA . MET A 1 388 ? 20.218 -9.950 -15.060 1.00 90.06 388 MET A CA 1
ATOM 3024 C C . MET A 1 388 ? 21.193 -11.133 -14.985 1.00 90.06 388 MET A C 1
ATOM 3026 O O . MET A 1 388 ? 22.387 -10.902 -14.887 1.00 90.06 388 MET A O 1
ATOM 3030 N N . VAL A 1 389 ? 20.723 -12.385 -15.034 1.00 80.44 389 VAL A N 1
ATOM 3031 C CA . VAL A 1 389 ? 21.565 -13.583 -14.829 1.00 80.44 389 VAL A CA 1
ATOM 3032 C C . VAL A 1 389 ? 22.235 -14.064 -16.118 1.00 80.44 389 VAL A C 1
ATOM 3034 O O . VAL A 1 389 ? 23.421 -14.376 -16.105 1.00 80.44 389 VAL A O 1
ATOM 3037 N N . ILE A 1 390 ? 21.513 -14.106 -17.243 1.00 72.38 390 ILE A N 1
ATOM 3038 C CA . ILE A 1 390 ? 22.020 -14.660 -18.515 1.00 72.38 390 ILE A CA 1
ATOM 3039 C C . ILE A 1 390 ? 23.182 -13.837 -19.077 1.00 72.38 390 ILE A C 1
ATOM 3041 O O . ILE A 1 390 ? 23.994 -14.371 -19.814 1.00 72.38 390 ILE A O 1
ATOM 3045 N N . ARG A 1 391 ? 23.263 -12.544 -18.750 1.00 65.25 391 ARG A N 1
ATOM 3046 C CA . ARG A 1 391 ? 24.331 -11.648 -19.224 1.00 65.25 391 ARG A CA 1
ATOM 3047 C C . ARG A 1 391 ? 25.485 -11.477 -18.230 1.00 65.25 391 ARG A C 1
ATOM 3049 O O . ARG A 1 391 ? 26.409 -10.718 -18.507 1.00 65.25 391 ARG A O 1
ATOM 3056 N N . VAL A 1 392 ? 25.393 -12.132 -17.071 1.00 56.56 392 VAL A N 1
ATOM 3057 C CA . VAL A 1 392 ? 26.468 -12.238 -16.068 1.00 56.56 392 VAL A CA 1
ATOM 3058 C C . VAL A 1 392 ? 27.304 -13.507 -16.288 1.00 56.56 392 VAL A C 1
ATOM 3060 O O . VAL A 1 392 ? 28.467 -13.534 -15.891 1.00 56.56 392 VAL A O 1
ATOM 3063 N N . LEU A 1 393 ? 26.714 -14.532 -16.915 1.00 50.75 393 LEU A N 1
ATOM 3064 C CA . LEU A 1 393 ? 27.388 -15.723 -17.444 1.00 50.75 393 LEU A CA 1
ATOM 3065 C C . LEU A 1 393 ? 27.873 -15.459 -18.873 1.00 50.75 393 LEU A C 1
ATOM 3067 O O . LEU A 1 393 ? 28.926 -16.032 -19.230 1.00 50.75 393 LEU A O 1
#

Sequence (393 aa):
MMSEPALPAWARDDAFPIHPDTSKFGVVDHSRISRSFESLDELKAHLEVGKGRLDWVWTPKSDRLVAPEEIPKLAGSLKKRCLIFAAEDVDYARRTAPLTGIAVLYGLYCFLNGISPFGFPGIQFLVLTVFGFLYFTARPWWEARKGRAAANYLTRDQISDQVPEARFELWMENQSTPFSVLFLVLVVLVGGAQFATPGLGISEAGLVKPRYLAGENWRLFTAVFLHGNLIHFILNMSALWYLGRRVEILARWPHLAAAFFLSIIGAGWATVSWLPNQTSVGVSGVVCGLLGFLLVFETLHRSLLPRSARRRLAGILVSLIVIGTLGFKFVDNAAHLGGLVTGAIYAFVVFPRSLSPHRPMILKRDLAIGVVGIFLIGASAIGAILMMVIRVL

Foldseek 3Di:
DPPDADAFLLPDLVLFDFDDDPAAKWFQDPVRDIDGDNDPVVVLVCLQPDDDDGQWMDHNVHRGTAFLLVDLVSLVSVLNNLLVQLVVLQVQLVVCVVVLVVQLVVLVVCQVVQHAPPNHGSLRSNLVSVVSNCVRHVVSNVSSVVSNVVSVQSHSVRSNVCRQVSSVVSSLVPDDQVLLVVLLVLLVVLQVLDVVQPPQLCVQQWCQLVVCVVPVVLSLLQQASYDPDDVLSVVQSVLSSVLLSVCCVFANQLLSLLLQQQLSVQLSVQCCVPPRRDIGHHNLLSSLLSLLLCLQQCVLAVLQGDPVVNVVSVVVVVVVVVSCVSCVVPDSVSSNVSSNVRSNVSNVVPDGRDPRNYGDDQDPVSVVSSVVSVVSSNVSSVVSSCSRPVVVD

Solvent-accessible surface area (backbone atoms only — not comparable to full-atom values): 19727 Å² total; per-residue (Å²): 132,84,74,77,78,77,63,20,67,50,73,38,81,83,56,39,58,67,55,95,66,92,57,46,23,35,38,32,39,86,86,69,52,71,48,76,26,87,42,73,64,57,46,40,55,49,54,49,70,59,80,83,74,86,54,34,27,39,40,85,88,45,74,33,38,39,42,63,47,74,39,47,89,40,18,65,30,53,22,52,32,36,44,50,52,22,46,52,27,39,51,46,14,62,68,36,37,63,61,27,50,51,40,29,54,50,17,48,51,26,36,78,69,71,35,48,68,97,80,30,55,15,62,59,39,22,46,52,23,46,48,47,25,44,60,54,18,52,42,32,40,50,50,15,54,49,31,51,58,51,35,73,46,32,35,62,83,46,23,61,76,47,30,58,53,49,32,41,55,54,41,59,69,72,53,85,45,69,64,38,50,48,55,51,49,50,34,50,53,38,32,49,55,35,69,74,38,78,91,47,27,58,80,52,19,21,24,43,34,67,51,34,76,72,66,45,58,65,22,50,54,18,6,38,39,34,56,94,44,70,68,62,41,54,54,40,53,54,47,40,51,57,43,35,35,52,36,29,70,53,61,32,56,33,54,37,26,36,33,42,49,49,2,38,52,30,8,38,52,34,26,48,72,75,40,48,88,50,73,44,57,28,45,51,18,26,41,30,1,42,49,22,19,45,62,40,41,51,68,34,32,52,50,58,51,48,78,66,68,58,54,55,57,54,52,51,50,51,48,50,50,53,51,38,62,73,34,52,91,83,39,65,54,42,17,30,51,24,0,20,52,38,7,24,50,51,29,57,73,75,45,72,76,40,78,52,26,64,65,72,80,86,46,74,66,44,51,51,46,12,53,52,23,47,50,52,52,49,52,23,45,51,48,24,45,48,42,37,50,67,75,72,108

Radius of gyration: 23.65 Å; Cα contacts (8 Å, |Δi|>4): 603; chains: 1; bounding box: 71×44×66 Å

Secondary structure (DSSP, 8-state):
-PPPPPPPGGGSGGGSPBPS-SSSEEEE-TT--EEEESSHHHHHHHHHH--S---EEE-TT-SB-B-GGG-GGGHHHHHHHHHHHHHHHHHHHHHHHHHHHHHHHHHHHHHHTT--GGG--HHHHHHHHHHHHIIIIIHHHHHHHHHHHHHTS-STTTGGGGHHHHHHHHHHHTS--HHHHHHHHHHHHHHHHHHTSTTTHHHHHSB-HHHHHTT-TTHHHHGGG--SSHHHHHHHHHHHHHHHHHHHHHH-HHHHHHHHHHHHHHHHHHHHHH-TTS-B--THHHHHHHHHHHHHHHHH-GGGS-HHHHHHHHHHHHHHHHHHHHTTTTS-HHHHHHHHHHHHHHHHHH------SSPPPPPHHHHHHHHHHHHHHHHHHHHHHHHHHHTT-

Nearest PDB structures (foldseek):
  6pj8-assembly1_A  TM=8.427E-01  e=2.326E-05  Escherichia coli
  5f5b-assembly1_A  TM=8.248E-01  e=2.326E-05  Escherichia coli
  5f5d-assembly1_A  TM=8.353E-01  e=3.196E-05  Escherichia coli
  4qnz-assembly1_A  TM=8.086E-01  e=6.910E-05  Escherichia coli str. K-12 substr. MC4100
  8snl-assembly1_B  TM=7.001E-01  e=8.575E-06  Homo sapiens

pLDDT: mean 90.8, std 8.64, range [40.19, 98.88]